Protein AF-0000000076337368 (afdb_homodimer)

pLDDT: mean 76.11, std 21.14, range [24.86, 97.62]

Foldseek 3Di:
DPPPPPPPPPPPPPPVPPPPPVDQPAEAEDEAEAQAKDKDFDDQDDDADWDWKWKDFPVHTQGIPVGHGPDPVCVVAWDADHRRRMIMGGRDDQVVAGKMKMWIAGPNDTHIYIYGYWYWYEWDWDWDDDPFKIKIAIDTPTPPFDKFKWKDKQVDPPGVRDSHRMDMDTPPPPQQIKMKMWMDTPRDIHIDIDRSVVVCPPPPVVVVVVVVVVVD/DPPPPPPPPPPPPPPVPPPPVVDQPAEAEDEAEAQAKDKDFDDQDDDADWDWKWKDFPVHTQGIPVGHGPDPVCVVAWDADHRRRMIMGGRDDQVVAGKMKMWIAGPNDTHIYIYGYWYWYEWDWDWDDDPFKIKIAIDTPTPPFDKFKWKDKQVDPPGVRDSGRMDMDTNVPPQQIKMKMWMDTPRDIHIDIDRSVVVCPPPVVVVVVVVVVVPD

Organism: NCBI:txid8663

InterPro domains:
  IPR007110 Immunoglobulin-like domain [PS50835] (131-197)
  IPR013783 Immunoglobulin-like fold [G3DSA:2.60.40.10] (23-119)
  IPR013783 Immunoglobulin-like fold [G3DSA:2.60.40.10] (120-199)
  IPR015631 CD2/SLAM family receptor [PTHR12080] (18-189)
  IPR036179 Immunoglobulin-like domain superfamily [SSF48726] (29-123)

Solvent-accessible surface area (backbone atoms only — not comparable to full-atom values): 24308 Å² total; per-residue (Å²): 138,84,81,77,78,75,78,76,74,78,78,75,72,75,68,76,64,73,65,70,55,91,65,55,86,41,38,32,19,36,38,40,41,47,64,36,64,44,37,50,36,59,68,78,80,62,90,69,52,82,75,46,43,36,33,23,51,71,90,40,77,39,34,32,73,90,39,66,61,76,43,75,74,46,48,76,33,43,46,75,39,75,88,67,54,32,39,34,41,44,56,34,44,73,83,65,44,46,44,34,35,41,43,35,24,41,78,83,41,78,46,56,40,28,37,40,37,33,29,47,38,53,42,44,78,45,70,47,79,52,101,61,30,33,36,38,39,47,49,53,82,42,64,97,60,73,73,41,27,33,34,35,56,56,86,39,83,64,58,53,68,32,76,52,43,60,52,78,41,56,54,86,43,71,47,80,33,49,35,33,41,35,42,36,42,80,90,20,72,39,57,35,72,46,49,46,52,77,65,51,67,76,58,68,64,63,60,56,54,63,55,56,61,71,71,107,137,83,79,75,76,74,76,76,72,77,77,75,72,75,66,76,63,73,64,69,54,92,65,54,86,41,36,33,20,35,37,40,41,48,63,36,64,46,38,50,36,59,70,79,82,59,91,67,52,82,74,44,44,36,32,22,50,71,89,42,76,39,32,31,73,92,40,66,61,75,45,74,74,46,47,76,33,43,48,75,39,74,89,68,54,32,39,34,41,43,56,34,43,74,82,66,44,44,43,36,34,40,43,36,24,40,78,83,42,77,46,56,40,29,36,40,36,33,31,48,38,52,41,44,80,44,73,47,79,51,99,60,31,32,35,37,39,46,47,53,83,42,62,96,60,73,73,41,27,34,35,35,56,57,86,40,83,64,58,52,68,32,78,53,42,63,51,78,42,57,56,80,46,74,50,80,34,50,34,33,42,36,42,37,41,81,91,21,70,39,58,34,72,45,48,47,53,76,64,52,66,74,58,67,63,63,60,55,54,62,55,56,60,70,73,104

Sequence (432 aa):
MTVWICHLCPLLWAATALCVVKDCSNRISIVGVEREDIVLAPSVSGNGSLTRIYWKKGEDIVVGSRFSIPSEKEKQRWSFDASSGNLSLKNLSKEDTGTYTAKIFINEEMKETCFDLKILVRPDINCTVNNDTIQLNCTSASQDLPLAYSWDVNGNEEIISEKNSVIQLQRNSNHFQKITCYVVASNSNASNFINLSDCIIPVEDDIQHNIFKFAFMTVWICHLCPLLWAATALCVVKDCSNRISIVGVEREDIVLAPSVSGNGSLTRIYWKKGEDIVVGSRFSIPSEKEKQRWSFDASSGNLSLKNLSKEDTGTYTAKIFINEEMKETCFDLKILVRPDINCTVNNDTIQLNCTSASQDLPLAYSWDVNGNEEIISEKNSVIQLQRNSNHFQKITCYVVASNSNASNFINLSDCIIPVEDDIQHNIFKFAF

Radius of gyration: 29.11 Å; Cα contacts (8 Å, |Δi|>4): 904; chains: 2; bounding box: 83×117×77 Å

Structure (mmCIF, N/CA/C/O backbone):
data_AF-0000000076337368-model_v1
#
loop_
_entity.id
_entity.type
_entity.pdbx_description
1 polymer 'Uncharacterized protein LOC113417194 isoform X2'
#
loop_
_atom_site.group_PDB
_atom_site.id
_atom_site.type_symbol
_atom_site.label_atom_id
_atom_site.label_alt_id
_atom_site.label_comp_id
_atom_site.label_asym_id
_atom_site.label_entity_id
_atom_site.label_seq_id
_atom_site.pdbx_PDB_ins_code
_atom_site.Cartn_x
_atom_site.Cartn_y
_atom_site.Cartn_z
_atom_site.occupancy
_atom_site.B_iso_or_equiv
_atom_site.auth_seq_id
_atom_site.auth_comp_id
_atom_site.auth_asym_id
_atom_site.auth_atom_id
_atom_site.pdbx_PDB_model_num
ATOM 1 N N . MET A 1 1 ? 57.312 -10.273 29.609 1 29 1 MET A N 1
ATOM 2 C CA . MET A 1 1 ? 56.219 -11.25 29.453 1 29 1 MET A CA 1
ATOM 3 C C . MET A 1 1 ? 55 -10.602 28.844 1 29 1 MET A C 1
ATOM 5 O O . MET A 1 1 ? 54.281 -9.867 29.531 1 29 1 MET A O 1
ATOM 9 N N . THR A 1 2 ? 55.031 -10.211 27.516 1 35.09 2 THR A N 1
ATOM 10 C CA . THR A 1 2 ? 54.25 -9.352 26.625 1 35.09 2 THR A CA 1
ATOM 11 C C . THR A 1 2 ? 52.906 -9.984 26.297 1 35.09 2 THR A C 1
ATOM 13 O O . THR A 1 2 ? 52.844 -11.086 25.75 1 35.09 2 THR A O 1
ATOM 16 N N . VAL A 1 3 ? 51.844 -9.766 27.172 1 34.03 3 VAL A N 1
ATOM 17 C CA . VAL A 1 3 ? 50.5 -10.328 27.188 1 34.03 3 VAL A CA 1
ATOM 18 C C . VAL A 1 3 ? 49.781 -9.945 25.906 1 34.03 3 VAL A C 1
ATOM 20 O O . VAL A 1 3 ? 49.5 -8.758 25.672 1 34.03 3 VAL A O 1
ATOM 23 N N . TRP A 1 4 ? 50.031 -10.672 24.797 1 28.36 4 TRP A N 1
ATOM 24 C CA . TRP A 1 4 ? 49.406 -10.461 23.5 1 28.36 4 TRP A CA 1
ATOM 25 C C . TRP A 1 4 ? 47.906 -10.664 23.578 1 28.36 4 TRP A C 1
ATOM 27 O O . TRP A 1 4 ? 47.438 -11.766 23.844 1 28.36 4 TRP A O 1
ATOM 37 N N . ILE A 1 5 ? 47.125 -9.695 24.109 1 32.53 5 ILE A N 1
ATOM 38 C CA . ILE A 1 5 ? 45.688 -9.758 24.172 1 32.53 5 ILE A CA 1
ATOM 39 C C . ILE A 1 5 ? 45.094 -9.789 22.75 1 32.53 5 ILE A C 1
ATOM 41 O O . ILE A 1 5 ? 45.25 -8.828 22 1 32.53 5 ILE A O 1
ATOM 45 N N . CYS A 1 6 ? 45.219 -10.938 22.031 1 28.75 6 CYS A N 1
ATOM 46 C CA . CYS A 1 6 ? 44.625 -11.102 20.719 1 28.75 6 CYS A CA 1
ATOM 47 C C . CYS A 1 6 ? 43.125 -10.844 20.766 1 28.75 6 CYS A C 1
ATOM 49 O O . CYS A 1 6 ? 42.375 -11.555 21.469 1 28.75 6 CYS A O 1
ATOM 51 N N . HIS A 1 7 ? 42.656 -9.609 20.672 1 33.91 7 HIS A N 1
ATOM 52 C CA . HIS A 1 7 ? 41.25 -9.242 20.531 1 33.91 7 HIS A CA 1
ATOM 53 C C . HIS A 1 7 ? 40.625 -9.953 19.328 1 33.91 7 HIS A C 1
ATOM 55 O O . HIS A 1 7 ? 40.969 -9.688 18.188 1 33.91 7 HIS A O 1
ATOM 61 N N . LEU A 1 8 ? 40.312 -11.25 19.438 1 34.56 8 LEU A N 1
ATOM 62 C CA . LEU A 1 8 ? 39.469 -11.961 18.469 1 34.56 8 LEU A CA 1
ATOM 63 C C . LEU A 1 8 ? 38.156 -11.227 18.234 1 34.56 8 LEU A C 1
ATOM 65 O O . LEU A 1 8 ? 37.344 -11.086 19.156 1 34.56 8 LEU A O 1
ATOM 69 N N . CYS A 1 9 ? 38.125 -10.211 17.406 1 34.03 9 CYS A N 1
ATOM 70 C CA . CYS A 1 9 ? 36.906 -9.562 16.906 1 34.03 9 CYS A CA 1
ATOM 71 C C . CYS A 1 9 ? 35.969 -10.586 16.297 1 34.03 9 CYS A C 1
ATOM 73 O O . CYS A 1 9 ? 36.281 -11.25 15.32 1 34.03 9 CYS A O 1
ATOM 75 N N . PRO A 1 10 ? 35.031 -11.219 17.125 1 38.38 10 PRO A N 1
ATOM 76 C CA . PRO A 1 10 ? 34.031 -12.078 16.484 1 38.38 10 PRO A CA 1
ATOM 77 C C . PRO A 1 10 ? 33.344 -11.391 15.312 1 38.38 10 PRO A C 1
ATOM 79 O O . PRO A 1 10 ? 32.875 -10.258 15.453 1 38.38 10 PRO A O 1
ATOM 82 N N . LEU A 1 11 ? 33.781 -11.578 14.07 1 34.53 11 LEU A N 1
ATOM 83 C CA . LEU A 1 11 ? 33.031 -11.281 12.867 1 34.53 11 LEU A CA 1
ATOM 84 C C . LEU A 1 11 ? 31.609 -11.828 12.984 1 34.53 11 LEU A C 1
ATOM 86 O O . LEU A 1 11 ? 31.391 -13.039 12.93 1 34.53 11 LEU A O 1
ATOM 90 N N . LEU A 1 12 ? 30.719 -11.242 13.758 1 34.38 12 LEU A N 1
ATOM 91 C CA . LEU A 1 12 ? 29.281 -11.453 13.641 1 34.38 12 LEU A CA 1
ATOM 92 C C . LEU A 1 12 ? 28.828 -11.367 12.188 1 34.38 12 LEU A C 1
ATOM 94 O O . LEU A 1 12 ? 28.812 -10.289 11.602 1 34.38 12 LEU A O 1
ATOM 98 N N . TRP A 1 13 ? 29.141 -12.312 11.383 1 29.61 13 TRP A N 1
ATOM 99 C CA . TRP A 1 13 ? 28.406 -12.477 10.141 1 29.61 13 TRP A CA 1
ATOM 100 C C . TRP A 1 13 ? 26.906 -12.352 10.375 1 29.61 13 TRP A C 1
ATOM 102 O O . TRP A 1 13 ? 26.297 -13.195 11.023 1 29.61 13 TRP A O 1
ATOM 112 N N . ALA A 1 14 ? 26.453 -11.188 10.461 1 32 14 ALA A N 1
ATOM 113 C CA . ALA A 1 14 ? 25.016 -10.984 10.289 1 32 14 ALA A CA 1
ATOM 114 C C . ALA A 1 14 ? 24.484 -11.797 9.109 1 32 14 ALA A C 1
ATOM 116 O O . ALA A 1 14 ? 24.656 -11.406 7.953 1 32 14 ALA A O 1
ATOM 117 N N . ALA A 1 15 ? 24.562 -13.086 9.094 1 32.19 15 ALA A N 1
ATOM 118 C CA . ALA A 1 15 ? 23.688 -13.844 8.211 1 32.19 15 ALA A CA 1
ATOM 119 C C . ALA A 1 15 ? 22.297 -13.203 8.156 1 32.19 15 ALA A C 1
ATOM 121 O O . ALA A 1 15 ? 21.609 -13.094 9.172 1 32.19 15 ALA A O 1
ATOM 122 N N . THR A 1 16 ? 22.109 -12.227 7.418 1 33.25 16 THR A N 1
ATOM 123 C CA . THR A 1 16 ? 20.75 -11.82 7.133 1 33.25 16 THR A CA 1
ATOM 124 C C . THR A 1 16 ? 19.875 -13.031 6.809 1 33.25 16 THR A C 1
ATOM 126 O O . THR A 1 16 ? 20 -13.617 5.73 1 33.25 16 THR A O 1
ATOM 129 N N . ALA A 1 17 ? 19.812 -14.016 7.773 1 33.66 17 ALA A N 1
ATOM 130 C CA . ALA A 1 17 ? 18.719 -14.984 7.672 1 33.66 17 ALA A CA 1
ATOM 131 C C . ALA A 1 17 ? 17.5 -14.367 6.996 1 33.66 17 ALA A C 1
ATOM 133 O O . ALA A 1 17 ? 16.938 -13.391 7.492 1 33.66 17 ALA A O 1
ATOM 134 N N . LEU A 1 18 ? 17.547 -14.383 5.766 1 35.59 18 LEU A N 1
ATOM 135 C CA . LEU A 1 18 ? 16.219 -14.25 5.18 1 35.59 18 LEU A CA 1
ATOM 136 C C . LEU A 1 18 ? 15.164 -14.969 6.027 1 35.59 18 LEU A C 1
ATOM 138 O O . LEU A 1 18 ? 15.031 -16.188 5.941 1 35.59 18 LEU A O 1
ATOM 142 N N . CYS A 1 19 ? 15.328 -14.922 7.316 1 36.75 19 CYS A N 1
ATOM 143 C CA . CYS A 1 19 ? 14.219 -15.461 8.102 1 36.75 19 CYS A CA 1
ATOM 144 C C . CYS A 1 19 ? 12.93 -15.477 7.285 1 36.75 19 CYS A C 1
ATOM 146 O O . CYS A 1 19 ? 12.414 -14.422 6.902 1 36.75 19 CYS A O 1
ATOM 148 N N . VAL A 1 20 ? 12.859 -16.609 6.578 1 40.09 20 VAL A N 1
ATOM 149 C CA . VAL A 1 20 ? 11.578 -16.922 5.965 1 40.09 20 VAL A CA 1
ATOM 150 C C . VAL A 1 20 ? 10.445 -16.625 6.953 1 40.09 20 VAL A C 1
ATOM 152 O O . VAL A 1 20 ? 10.281 -17.359 7.938 1 40.09 20 VAL A O 1
ATOM 155 N N . VAL A 1 21 ? 10.391 -15.656 7.789 1 43.97 21 VAL A N 1
ATOM 156 C CA . VAL A 1 21 ? 9.133 -15.508 8.508 1 43.97 21 VAL A CA 1
ATOM 157 C C . VAL A 1 21 ? 8.039 -16.312 7.812 1 43.97 21 VAL A C 1
ATOM 159 O O . VAL A 1 21 ? 8.016 -16.406 6.586 1 43.97 21 VAL A O 1
ATOM 162 N N . LYS A 1 22 ? 7.684 -17.469 8.531 1 51.53 22 LYS A N 1
ATOM 163 C CA . LYS A 1 22 ? 6.457 -18.125 8.094 1 51.53 22 LYS A CA 1
ATOM 164 C C . LYS A 1 22 ? 5.527 -17.141 7.383 1 51.53 22 LYS A C 1
ATOM 166 O O . LYS A 1 22 ? 5.129 -16.125 7.957 1 51.53 22 LYS A O 1
ATOM 171 N N . ASP A 1 23 ? 5.738 -16.938 5.965 1 62.47 23 ASP A N 1
ATOM 172 C CA . ASP A 1 23 ? 5.449 -15.906 4.977 1 62.47 23 ASP A CA 1
ATOM 173 C C . ASP A 1 23 ? 3.963 -15.875 4.633 1 62.47 23 ASP A C 1
ATOM 175 O O . ASP A 1 23 ? 3.324 -16.922 4.527 1 62.47 23 ASP A O 1
ATOM 179 N N . CYS A 1 24 ? 3.256 -15.055 5.312 1 79.62 24 CYS A N 1
ATOM 180 C CA . CYS A 1 24 ? 1.909 -14.773 4.828 1 79.62 24 CYS A CA 1
ATOM 181 C C . CYS A 1 24 ? 1.82 -14.961 3.318 1 79.62 24 CYS A C 1
ATOM 183 O O . CYS A 1 24 ? 2.633 -14.414 2.572 1 79.62 24 CYS A O 1
ATOM 185 N N . SER A 1 25 ? 1.04 -16.062 3.01 1 77.25 25 SER A N 1
ATOM 186 C CA . SER A 1 25 ? 0.93 -16.422 1.598 1 77.25 25 SER A CA 1
ATOM 187 C C . SER A 1 25 ? 0.52 -15.219 0.756 1 77.25 25 SER A C 1
ATOM 189 O O . SER A 1 25 ? 0.943 -15.086 -0.394 1 77.25 25 SER A O 1
ATOM 191 N N . ASN A 1 26 ? -0.363 -14.469 1.319 1 88.25 26 ASN A N 1
ATOM 192 C CA . ASN A 1 26 ? -0.807 -13.25 0.657 1 88.25 26 ASN A CA 1
ATOM 193 C C . ASN A 1 26 ? -0.459 -12.008 1.476 1 88.25 26 ASN A C 1
ATOM 195 O O . ASN A 1 26 ? -1.104 -11.727 2.488 1 88.25 26 ASN A O 1
ATOM 199 N N . ARG A 1 27 ? 0.594 -11.359 0.989 1 93.31 27 ARG A N 1
ATOM 200 C CA . ARG A 1 27 ? 1.044 -10.164 1.692 1 93.31 27 ARG A CA 1
ATOM 201 C C . ARG A 1 27 ? 0.801 -8.914 0.856 1 93.31 27 ARG A C 1
ATOM 203 O O . ARG A 1 27 ? 1.253 -8.828 -0.288 1 93.31 27 ARG A O 1
ATOM 210 N N . ILE A 1 28 ? 0.064 -8.008 1.463 1 95.75 28 ILE A N 1
ATOM 211 C CA . ILE A 1 28 ? -0.287 -6.75 0.819 1 95.75 28 ILE A CA 1
ATOM 212 C C . ILE A 1 28 ? 0.407 -5.594 1.538 1 95.75 28 ILE A C 1
ATOM 214 O O . ILE A 1 28 ? 0.356 -5.5 2.766 1 95.75 28 ILE A O 1
ATOM 218 N N . SER A 1 29 ? 1.095 -4.809 0.815 1 96.19 29 SER A N 1
ATOM 219 C CA . SER A 1 29 ? 1.712 -3.621 1.4 1 96.19 29 SER A CA 1
ATOM 220 C C . SER A 1 29 ? 0.844 -2.385 1.189 1 96.19 29 SER A C 1
ATOM 222 O O . SER A 1 29 ? 0.358 -2.143 0.082 1 96.19 29 SER A O 1
ATOM 224 N N . ILE A 1 30 ? 0.715 -1.616 2.252 1 97.62 30 ILE A N 1
ATOM 225 C CA . ILE A 1 30 ? -0.163 -0.453 2.191 1 97.62 30 ILE A CA 1
ATOM 226 C C . ILE A 1 30 ? 0.538 0.755 2.809 1 97.62 30 ILE A C 1
ATOM 228 O O . ILE A 1 30 ? 1.19 0.638 3.848 1 97.62 30 ILE A O 1
ATOM 232 N N . VAL A 1 31 ? 0.42 1.865 2.137 1 96.94 31 VAL A N 1
ATOM 233 C CA . VAL A 1 31 ? 0.869 3.129 2.711 1 96.94 31 VAL A CA 1
ATOM 234 C C . VAL A 1 31 ? -0.323 4.066 2.889 1 96.94 31 VAL A C 1
ATOM 236 O O . VAL A 1 31 ? -0.965 4.457 1.91 1 96.94 31 VAL A O 1
ATOM 239 N N . GLY A 1 32 ? -0.631 4.363 4.113 1 96.94 32 GLY A N 1
ATOM 240 C CA . GLY A 1 32 ? -1.639 5.355 4.449 1 96.94 32 GLY A CA 1
ATOM 241 C C . GLY A 1 32 ? -1.048 6.688 4.875 1 96.94 32 GLY A C 1
ATOM 242 O O . GLY A 1 32 ? 0.169 6.809 5.035 1 96.94 32 GLY A O 1
ATOM 243 N N . VAL A 1 33 ? -1.944 7.672 5.023 1 96 33 VAL A N 1
ATOM 244 C CA . VAL A 1 33 ? -1.502 9.008 5.398 1 96 33 VAL A CA 1
ATOM 245 C C . VAL A 1 33 ? -2.02 9.352 6.793 1 96 33 VAL A C 1
ATOM 247 O O . VAL A 1 33 ? -3.168 9.055 7.129 1 96 33 VAL A O 1
ATOM 250 N N . GLU A 1 34 ? -1.215 10.016 7.57 1 96.5 34 GLU A N 1
ATOM 251 C CA . GLU A 1 34 ? -1.593 10.438 8.922 1 96.5 34 GLU A CA 1
ATOM 252 C C . GLU A 1 34 ? -2.889 11.242 8.906 1 96.5 34 GLU A C 1
ATOM 254 O O . GLU A 1 34 ? -3.109 12.055 8 1 96.5 34 GLU A O 1
ATOM 259 N N . ARG A 1 35 ? -3.785 11 9.93 1 95.12 35 ARG A N 1
ATOM 260 C CA . ARG A 1 35 ? -5.035 11.703 10.211 1 95.12 35 ARG A CA 1
ATOM 261 C C . ARG A 1 35 ? -6.121 11.289 9.219 1 95.12 35 ARG A C 1
ATOM 263 O O . ARG A 1 35 ? -7.262 11.75 9.32 1 95.12 35 ARG A O 1
ATOM 270 N N . GLU A 1 36 ? -5.797 10.492 8.305 1 93.62 36 GLU A N 1
ATOM 271 C CA . GLU A 1 36 ? -6.809 9.93 7.414 1 93.62 36 GLU A CA 1
ATOM 272 C C . GLU A 1 36 ? -7.312 8.586 7.926 1 93.62 36 GLU A C 1
ATOM 274 O O . GLU A 1 36 ? -6.793 8.055 8.914 1 93.62 36 GLU A O 1
ATOM 279 N N . ASP A 1 37 ? -8.32 8.102 7.281 1 93.81 37 ASP A N 1
ATOM 280 C CA . ASP A 1 37 ? -8.891 6.801 7.625 1 93.81 37 ASP A CA 1
ATOM 281 C C . ASP A 1 37 ? -8.531 5.746 6.578 1 93.81 37 ASP A C 1
ATOM 283 O O . ASP A 1 37 ? -8.32 6.074 5.406 1 93.81 37 ASP A O 1
ATOM 287 N N . ILE A 1 38 ? -8.461 4.523 7.047 1 96.25 38 ILE A N 1
ATOM 288 C CA . ILE A 1 38 ? -8.297 3.428 6.102 1 96.25 38 ILE A CA 1
ATOM 289 C C . ILE A 1 38 ? -9.141 2.236 6.539 1 96.25 38 ILE A C 1
ATOM 291 O O . ILE A 1 38 ? -9.547 2.145 7.699 1 96.25 38 ILE A O 1
ATOM 295 N N . VAL A 1 39 ? -9.477 1.438 5.586 1 96.25 39 VAL A N 1
ATOM 296 C CA . VAL A 1 39 ? -10.133 0.161 5.848 1 96.25 39 VAL A CA 1
ATOM 297 C C . VAL A 1 39 ? -9.273 -0.982 5.32 1 96.25 39 VAL A C 1
ATOM 299 O O . VAL A 1 39 ? -8.891 -0.99 4.145 1 96.25 39 VAL A O 1
ATOM 302 N N . LEU A 1 40 ? -8.898 -1.883 6.168 1 97.25 40 LEU A N 1
ATOM 303 C CA . LEU A 1 40 ? -8.266 -3.133 5.766 1 97.25 40 LEU A CA 1
ATOM 304 C C . LEU A 1 40 ? -9.305 -4.223 5.527 1 97.25 40 LEU A C 1
ATOM 306 O O . LEU A 1 40 ? -10.062 -4.566 6.434 1 97.25 40 LEU A O 1
ATOM 310 N N . ALA A 1 41 ? -9.289 -4.719 4.309 1 96.19 41 ALA A N 1
ATOM 311 C CA . ALA A 1 41 ? -10.32 -5.676 3.924 1 96.19 41 ALA A CA 1
ATOM 312 C C . ALA A 1 41 ? -9.711 -6.93 3.314 1 96.19 41 ALA A C 1
ATOM 314 O O . ALA A 1 41 ? -9.133 -6.883 2.223 1 96.19 41 ALA A O 1
ATOM 315 N N . PRO A 1 42 ? -9.828 -8.031 4.004 1 94 42 PRO A N 1
ATOM 316 C CA . PRO A 1 42 ? -9.367 -9.289 3.412 1 94 42 PRO A CA 1
ATOM 317 C C . PRO A 1 42 ? -10.359 -9.867 2.406 1 94 42 PRO A C 1
ATOM 319 O O . PRO A 1 42 ? -11.555 -9.539 2.451 1 94 42 PRO A O 1
ATOM 322 N N . SER A 1 43 ? -9.828 -10.641 1.492 1 89.88 43 SER A N 1
ATOM 323 C CA . SER A 1 43 ? -10.711 -11.398 0.611 1 89.88 43 SER A CA 1
ATOM 324 C C . SER A 1 43 ? -11.352 -12.57 1.345 1 89.88 43 SER A C 1
ATOM 326 O O . SER A 1 43 ? -10.648 -13.461 1.827 1 89.88 43 SER A O 1
ATOM 328 N N . VAL A 1 44 ? -12.578 -12.492 1.423 1 84.5 44 VAL A N 1
ATOM 329 C CA . VAL A 1 44 ? -13.289 -13.57 2.105 1 84.5 44 VAL A CA 1
ATOM 330 C C . VAL A 1 44 ? -14 -14.453 1.081 1 84.5 44 VAL A C 1
ATOM 332 O O . VAL A 1 44 ? -14.922 -15.195 1.427 1 84.5 44 VAL A O 1
ATOM 335 N N . SER A 1 45 ? -13.477 -14.297 -0.128 1 71.62 45 SER A N 1
ATOM 336 C CA . SER A 1 45 ? -14.117 -15.055 -1.195 1 71.62 45 SER A CA 1
ATOM 337 C C . SER A 1 45 ? -13.766 -16.531 -1.108 1 71.62 45 SER A C 1
ATOM 339 O O . SER A 1 45 ? -12.688 -16.891 -0.629 1 71.62 45 SER A O 1
ATOM 341 N N . GLY A 1 46 ? -14.539 -17.438 -1.096 1 65.62 46 GLY A N 1
ATOM 342 C CA . GLY A 1 46 ? -14.383 -18.891 -1.12 1 65.62 46 GLY A CA 1
ATOM 343 C C . GLY A 1 46 ? -15.711 -19.625 -1.147 1 65.62 46 GLY A C 1
ATOM 344 O O . GLY A 1 46 ? -16.781 -19.016 -1.099 1 65.62 46 GLY A O 1
ATOM 345 N N . ASN A 1 47 ? -15.523 -20.812 -1.679 1 67.06 47 ASN A N 1
ATOM 346 C CA . ASN A 1 47 ? -16.688 -21.688 -1.635 1 67.06 47 ASN A CA 1
ATOM 347 C C . ASN A 1 47 ? -17.125 -21.969 -0.199 1 67.06 47 ASN A C 1
ATOM 349 O O . ASN A 1 47 ? -16.344 -22.5 0.594 1 67.06 47 ASN A O 1
ATOM 353 N N . GLY A 1 48 ? -18.109 -21.281 0.265 1 73.56 48 GLY A N 1
ATOM 354 C CA . GLY A 1 48 ? -18.625 -21.547 1.596 1 73.56 48 GLY A CA 1
ATOM 355 C C . GLY A 1 48 ? -18.953 -20.297 2.379 1 73.56 48 GLY A C 1
ATOM 356 O O . GLY A 1 48 ? -19.078 -19.219 1.803 1 73.56 48 GLY A O 1
ATOM 357 N N . SER A 1 49 ? -19.141 -20.5 3.662 1 76.94 49 SER A N 1
ATOM 358 C CA . SER A 1 49 ? -19.562 -19.422 4.543 1 76.94 49 SER A CA 1
ATOM 359 C C . SER A 1 49 ? -18.438 -19.016 5.5 1 76.94 49 SER A C 1
ATOM 361 O O . SER A 1 49 ? -17.688 -19.859 5.977 1 76.94 49 SER A O 1
ATOM 363 N N . LEU A 1 50 ? -18.234 -17.781 5.617 1 81.31 50 LEU A N 1
ATOM 364 C CA . LEU A 1 50 ? -17.359 -17.234 6.645 1 81.31 50 LEU A CA 1
ATOM 365 C C . LEU A 1 50 ? -17.844 -17.641 8.039 1 81.31 50 LEU A C 1
ATOM 367 O O . LEU A 1 50 ? -18.969 -17.328 8.422 1 81.31 50 LEU A O 1
ATOM 371 N N . THR A 1 51 ? -17.016 -18.375 8.719 1 83.31 51 THR A N 1
ATOM 372 C CA . THR A 1 51 ? -17.469 -18.844 10.031 1 83.31 51 THR A CA 1
ATOM 373 C C . THR A 1 51 ? -16.766 -18.078 11.148 1 83.31 51 THR A C 1
ATOM 375 O O . THR A 1 51 ? -17.328 -17.922 12.234 1 83.31 51 THR A O 1
ATOM 378 N N . ARG A 1 52 ? -15.57 -17.812 10.844 1 87.38 52 ARG A N 1
ATOM 379 C CA . ARG A 1 52 ? -14.82 -17.094 11.875 1 87.38 52 ARG A CA 1
ATOM 380 C C . ARG A 1 52 ? -13.758 -16.203 11.258 1 87.38 52 ARG A C 1
ATOM 382 O O . ARG A 1 52 ? -13.156 -16.547 10.234 1 87.38 52 ARG A O 1
ATOM 389 N N . ILE A 1 53 ? -13.555 -15.023 11.867 1 90.56 53 ILE A N 1
ATOM 390 C CA . ILE A 1 53 ? -12.477 -14.133 11.445 1 90.56 53 ILE A CA 1
ATOM 391 C C . ILE A 1 53 ? -11.938 -13.375 12.656 1 90.56 53 ILE A C 1
ATOM 393 O O . ILE A 1 53 ? -12.695 -12.961 13.531 1 90.56 53 ILE A O 1
ATOM 397 N N . TYR A 1 54 ? -10.664 -13.266 12.734 1 92.25 54 TYR A N 1
ATOM 398 C CA . TYR A 1 54 ? -10.078 -12.359 13.711 1 92.25 54 TYR A CA 1
ATOM 399 C C . TYR A 1 54 ? -8.812 -11.711 13.164 1 92.25 54 TYR A C 1
ATOM 401 O O . TYR A 1 54 ? -8.227 -12.203 12.195 1 92.25 54 TYR A O 1
ATOM 409 N N . TRP A 1 55 ? -8.445 -10.648 13.82 1 93.75 55 TRP A N 1
ATOM 410 C CA . TRP A 1 55 ? -7.309 -9.836 13.391 1 93.75 55 TRP A CA 1
ATOM 411 C C . TRP A 1 55 ? -6.219 -9.82 14.453 1 93.75 55 TRP A C 1
ATOM 413 O O . TRP A 1 55 ? -6.512 -9.727 15.648 1 93.75 55 TRP A O 1
ATOM 423 N N . LYS A 1 56 ? -5 -9.898 13.953 1 92.06 56 LYS A N 1
ATOM 424 C CA . LYS A 1 56 ? -3.826 -9.695 14.797 1 92.06 56 LYS A CA 1
ATOM 425 C C . LYS A 1 56 ? -3.023 -8.484 14.328 1 92.06 56 LYS A C 1
ATOM 427 O O . LYS A 1 56 ? -2.943 -8.211 13.133 1 92.06 56 LYS A O 1
ATOM 432 N N . LYS A 1 57 ? -2.5 -7.797 15.242 1 92 57 LYS A N 1
ATOM 433 C CA . LYS A 1 57 ? -1.383 -6.891 15.008 1 92 57 LYS A CA 1
ATOM 434 C C . LYS A 1 57 ? -0.093 -7.43 15.617 1 92 57 LYS A C 1
ATOM 436 O O . LYS A 1 57 ? 0.029 -7.527 16.844 1 92 57 LYS A O 1
ATOM 441 N N . GLY A 1 58 ? 0.881 -7.676 14.641 1 89.31 58 GLY A N 1
ATOM 442 C CA . GLY A 1 58 ? 1.966 -8.5 15.141 1 89.31 58 GLY A CA 1
ATOM 443 C C . GLY A 1 58 ? 1.5 -9.859 15.641 1 89.31 58 GLY A C 1
ATOM 444 O O . GLY A 1 58 ? 0.833 -10.594 14.914 1 89.31 58 GLY A O 1
ATOM 445 N N . GLU A 1 59 ? 1.736 -10.148 16.875 1 87.25 59 GLU A N 1
ATOM 446 C CA . GLU A 1 59 ? 1.35 -11.438 17.438 1 87.25 59 GLU A CA 1
ATOM 447 C C . GLU A 1 59 ? 0.115 -11.297 18.328 1 87.25 59 GLU A C 1
ATOM 449 O O . GLU A 1 59 ? -0.469 -12.305 18.734 1 87.25 59 GLU A O 1
ATOM 454 N N . ASP A 1 60 ? -0.371 -10.117 18.5 1 85.19 60 ASP A N 1
ATOM 455 C CA . ASP A 1 60 ? -1.469 -9.867 19.422 1 85.19 60 ASP A CA 1
ATOM 456 C C . ASP A 1 60 ? -2.807 -9.805 18.688 1 85.19 60 ASP A C 1
ATOM 458 O O . ASP A 1 60 ? -2.928 -9.125 17.672 1 85.19 60 ASP A O 1
ATOM 462 N N . ILE A 1 61 ? -3.725 -10.523 19.234 1 82.94 61 ILE A N 1
ATOM 463 C CA . ILE A 1 61 ? -5.078 -10.414 18.703 1 82.94 61 ILE A CA 1
ATOM 464 C C . ILE A 1 61 ? -5.664 -9.047 19.047 1 82.94 61 ILE A C 1
ATOM 466 O O . ILE A 1 61 ? -5.629 -8.625 20.203 1 82.94 61 ILE A O 1
ATOM 470 N N . VAL A 1 62 ? -6.145 -8.398 18.078 1 81.56 62 VAL A N 1
ATOM 471 C CA . VAL A 1 62 ? -6.645 -7.059 18.359 1 81.56 62 VAL A CA 1
ATOM 472 C C . VAL A 1 62 ? -8.172 -7.047 18.297 1 81.56 62 VAL A C 1
ATOM 474 O O . VAL A 1 62 ? -8.82 -6.309 19.031 1 81.56 62 VAL A O 1
ATOM 477 N N . VAL A 1 63 ? -8.773 -7.828 17.391 1 83.81 63 VAL A N 1
ATOM 478 C CA . VAL A 1 63 ? -10.234 -7.875 17.297 1 83.81 63 VAL A CA 1
ATOM 479 C C . VAL A 1 63 ? -10.664 -9.109 16.516 1 83.81 63 VAL A C 1
ATOM 481 O O . VAL A 1 63 ? -9.883 -9.664 15.742 1 83.81 63 VAL A O 1
ATOM 484 N N . GLY A 1 64 ? -11.914 -9.523 16.75 1 82.5 64 GLY A N 1
ATOM 485 C CA . GLY A 1 64 ? -12.461 -10.656 16.031 1 82.5 64 GLY A CA 1
ATOM 486 C C . GLY A 1 64 ? -13.914 -10.93 16.359 1 82.5 64 GLY A C 1
ATOM 487 O O . GLY A 1 64 ? -14.508 -10.242 17.188 1 82.5 64 GLY A O 1
ATOM 488 N N . SER A 1 65 ? -14.477 -11.82 15.539 1 73.94 65 SER A N 1
ATOM 489 C CA . SER A 1 65 ? -15.875 -12.188 15.719 1 73.94 65 SER A CA 1
ATOM 490 C C . SER A 1 65 ? -16.141 -12.672 17.141 1 73.94 65 SER A C 1
ATOM 492 O O . SER A 1 65 ? -17.266 -12.555 17.641 1 73.94 65 SER A O 1
ATOM 494 N N . ARG A 1 66 ? -15.141 -13.133 17.797 1 70.44 66 ARG A N 1
ATOM 495 C CA . ARG A 1 66 ? -15.312 -13.633 19.172 1 70.44 66 ARG A CA 1
ATOM 496 C C . ARG A 1 66 ? -14.484 -12.805 20.156 1 70.44 66 ARG A C 1
ATOM 498 O O . ARG A 1 66 ? -14.375 -13.164 21.328 1 70.44 66 ARG A O 1
ATOM 505 N N . PHE A 1 67 ? -13.789 -11.742 19.531 1 69.06 67 PHE A N 1
ATOM 506 C CA . PHE A 1 67 ? -12.891 -10.945 20.359 1 69.06 67 PHE A CA 1
ATOM 507 C C . PHE A 1 67 ? -13.141 -9.453 20.156 1 69.06 67 PHE A C 1
ATOM 509 O O . PHE A 1 67 ? -13.477 -9.023 19.047 1 69.06 67 PHE A O 1
ATOM 516 N N . SER A 1 68 ? -13.156 -8.711 21.25 1 67.81 68 SER A N 1
ATOM 517 C CA . SER A 1 68 ? -13.375 -7.273 21.172 1 67.81 68 SER A CA 1
ATOM 518 C C . SER A 1 68 ? -12.055 -6.523 21.031 1 67.81 68 SER A C 1
ATOM 520 O O . SER A 1 68 ? -10.984 -7.09 21.266 1 67.81 68 SER A O 1
ATOM 522 N N . ILE A 1 69 ? -12.195 -5.254 20.656 1 67 69 ILE A N 1
ATOM 523 C CA . ILE A 1 69 ? -11.062 -4.352 20.516 1 67 69 ILE A CA 1
ATOM 524 C C . ILE A 1 69 ? -10.453 -4.055 21.875 1 67 69 ILE A C 1
ATOM 526 O O . ILE A 1 69 ? -11.164 -3.654 22.812 1 67 69 ILE A O 1
ATOM 530 N N . PRO A 1 70 ? -9.148 -4.363 21.984 1 65.88 70 PRO A N 1
ATOM 531 C CA . PRO A 1 70 ? -8.531 -4.422 23.312 1 65.88 70 PRO A CA 1
ATOM 532 C C . PRO A 1 70 ? -8.578 -3.088 24.047 1 65.88 70 PRO A C 1
ATOM 534 O O . PRO A 1 70 ? -8.914 -3.047 25.234 1 65.88 70 PRO A O 1
ATOM 537 N N . SER A 1 71 ? -8.039 -2.092 23.516 1 67.31 71 SER A N 1
ATOM 538 C CA . SER A 1 71 ? -7.836 -0.891 24.312 1 67.31 71 SER A CA 1
ATOM 539 C C . SER A 1 71 ? -8.891 0.164 24.016 1 67.31 71 SER A C 1
ATOM 541 O O . SER A 1 71 ? -9.492 0.157 22.938 1 67.31 71 SER A O 1
ATOM 543 N N . GLU A 1 72 ? -9.211 0.948 25.094 1 68.38 72 GLU A N 1
ATOM 544 C CA . GLU A 1 72 ? -10.156 2.059 24.984 1 68.38 72 GLU A CA 1
ATOM 545 C C . GLU A 1 72 ? -9.758 3.004 23.844 1 68.38 72 GLU A C 1
ATOM 547 O O . GLU A 1 72 ? -10.609 3.492 23.109 1 68.38 72 GLU A O 1
ATOM 552 N N . LYS A 1 73 ? -8.398 3.244 23.75 1 71.19 73 LYS A N 1
ATOM 553 C CA . LYS A 1 73 ? -7.914 4.141 22.703 1 71.19 73 LYS A CA 1
ATOM 554 C C . LYS A 1 73 ? -8.227 3.588 21.328 1 71.19 73 LYS A C 1
ATOM 556 O O . LYS A 1 73 ? -8.648 4.328 20.438 1 71.19 73 LYS A O 1
ATOM 561 N N . GLU A 1 74 ? -8.039 2.342 21.266 1 73.75 74 GLU A N 1
ATOM 562 C CA . GLU A 1 74 ? -8.297 1.698 19.984 1 73.75 74 GLU A CA 1
ATOM 563 C C . GLU A 1 74 ? -9.797 1.6 19.703 1 73.75 74 GLU A C 1
ATOM 565 O O . GLU A 1 74 ? -10.227 1.702 18.547 1 73.75 74 GLU A O 1
ATOM 570 N N . LYS A 1 75 ? -10.523 1.582 20.719 1 74.12 75 LYS A N 1
ATOM 571 C CA . LYS A 1 75 ? -11.977 1.458 20.578 1 74.12 75 LYS A CA 1
ATOM 572 C C . LYS A 1 75 ? -12.57 2.693 19.922 1 74.12 75 LYS A C 1
ATOM 574 O O . LYS A 1 75 ? -13.562 2.598 19.188 1 74.12 75 LYS A O 1
ATOM 579 N N . GLN A 1 76 ? -11.891 3.742 20.125 1 81.44 76 GLN A N 1
ATOM 580 C CA . GLN A 1 76 ? -12.43 4.984 19.594 1 81.44 76 GLN A CA 1
ATOM 581 C C . GLN A 1 76 ? -12.062 5.137 18.109 1 81.44 76 GLN A C 1
ATOM 583 O O . GLN A 1 76 ? -12.773 5.809 17.359 1 81.44 76 GLN A O 1
ATOM 588 N N . ARG A 1 77 ? -11.039 4.391 17.781 1 88.44 77 ARG A N 1
ATOM 589 C CA . ARG A 1 77 ? -10.539 4.684 16.438 1 88.44 77 ARG A CA 1
ATOM 590 C C . ARG A 1 77 ? -10.656 3.461 15.531 1 88.44 77 ARG A C 1
ATOM 592 O O . ARG A 1 77 ? -10.602 3.584 14.305 1 88.44 77 ARG A O 1
ATOM 599 N N . TRP A 1 78 ? -10.906 2.338 16.203 1 89.12 78 TRP A N 1
ATOM 600 C CA . TRP A 1 78 ? -11.008 1.115 15.414 1 89.12 78 TRP A CA 1
ATOM 601 C C . TRP A 1 78 ? -12.445 0.622 15.352 1 89.12 78 TRP A C 1
ATOM 603 O O . TRP A 1 78 ? -13.203 0.766 16.312 1 89.12 78 TRP A O 1
ATOM 613 N N . SER A 1 79 ? -12.812 0.095 14.266 1 88.88 79 SER A N 1
ATOM 614 C CA . SER A 1 79 ? -14.102 -0.573 14.102 1 88.88 79 SER A CA 1
ATOM 615 C C . SER A 1 79 ? -13.961 -1.845 13.273 1 88.88 79 SER A C 1
ATOM 617 O O . SER A 1 79 ? -13.188 -1.887 12.312 1 88.88 79 SER A O 1
ATOM 619 N N . PHE A 1 80 ? -14.719 -2.844 13.75 1 89.94 80 PHE A N 1
ATOM 620 C CA . PHE A 1 80 ? -14.664 -4.16 13.125 1 89.94 80 PHE A CA 1
ATOM 621 C C . PHE A 1 80 ? -16.047 -4.594 12.656 1 89.94 80 PHE A C 1
ATOM 623 O O . PHE A 1 80 ? -17.031 -4.496 13.398 1 89.94 80 PHE A O 1
ATOM 630 N N . ASP A 1 81 ? -16.062 -4.965 11.328 1 87.88 81 ASP A N 1
ATOM 631 C CA . ASP A 1 81 ? -17.297 -5.508 10.766 1 87.88 81 ASP A CA 1
ATOM 632 C C . ASP A 1 81 ? -17.172 -7.012 10.523 1 87.88 81 ASP A C 1
ATOM 634 O O . ASP A 1 81 ? -16.547 -7.441 9.547 1 87.88 81 ASP A O 1
ATOM 638 N N . ALA A 1 82 ? -17.922 -7.832 11.25 1 83.38 82 ALA A N 1
ATOM 639 C CA . ALA A 1 82 ? -17.797 -9.289 11.203 1 83.38 82 ALA A CA 1
ATOM 640 C C . ALA A 1 82 ? -18.391 -9.852 9.914 1 83.38 82 ALA A C 1
ATOM 642 O O . ALA A 1 82 ? -18.016 -10.945 9.477 1 83.38 82 ALA A O 1
ATOM 643 N N . SER A 1 83 ? -19.266 -9.125 9.336 1 81.94 83 SER A N 1
ATOM 644 C CA . SER A 1 83 ? -19.922 -9.625 8.133 1 81.94 83 SER A CA 1
ATOM 645 C C . SER A 1 83 ? -18.984 -9.539 6.926 1 81.94 83 SER A C 1
ATOM 647 O O . SER A 1 83 ? -18.906 -10.477 6.125 1 81.94 83 SER A O 1
ATOM 649 N N . SER A 1 84 ? -18.203 -8.453 6.809 1 83.56 84 SER A N 1
ATOM 650 C CA . SER A 1 84 ? -17.312 -8.258 5.668 1 83.56 84 SER A CA 1
ATOM 651 C C . SER A 1 84 ? -15.875 -8.609 6.023 1 83.56 84 SER A C 1
ATOM 653 O O . SER A 1 84 ? -15.047 -8.812 5.141 1 83.56 84 SER A O 1
ATOM 655 N N . GLY A 1 85 ? -15.594 -8.633 7.355 1 88.25 85 GLY A N 1
ATOM 656 C CA . GLY A 1 85 ? -14.234 -8.867 7.812 1 88.25 85 GLY A CA 1
ATOM 657 C C . GLY A 1 85 ? -13.375 -7.613 7.809 1 88.25 85 GLY A C 1
ATOM 658 O O . GLY A 1 85 ? -12.18 -7.672 8.078 1 88.25 85 GLY A O 1
ATOM 659 N N . ASN A 1 86 ? -14.031 -6.469 7.641 1 92.12 86 ASN A N 1
ATOM 660 C CA . ASN A 1 86 ? -13.312 -5.207 7.516 1 92.12 86 ASN A CA 1
ATOM 661 C C . ASN A 1 86 ? -12.805 -4.711 8.867 1 92.12 86 ASN A C 1
ATOM 663 O O . ASN A 1 86 ? -13.516 -4.801 9.867 1 92.12 86 ASN A O 1
ATOM 667 N N . LEU A 1 87 ? -11.617 -4.305 8.844 1 93.69 87 LEU A N 1
ATOM 668 C CA . LEU A 1 87 ? -11.078 -3.549 9.969 1 93.69 87 LEU A CA 1
ATOM 669 C C . LEU A 1 87 ? -10.852 -2.09 9.586 1 93.69 87 LEU A C 1
ATOM 671 O O . LEU A 1 87 ? -10.031 -1.798 8.703 1 93.69 87 LEU A O 1
ATOM 675 N N . SER A 1 88 ? -11.531 -1.151 10.242 1 93.62 88 SER A N 1
ATOM 676 C CA . SER A 1 88 ? -11.406 0.274 9.961 1 93.62 88 SER A CA 1
ATOM 677 C C . SER A 1 88 ? -10.531 0.97 10.992 1 93.62 88 SER A C 1
ATOM 679 O O . SER A 1 88 ? -10.719 0.796 12.203 1 93.62 88 SER A O 1
ATOM 681 N N . LEU A 1 89 ? -9.57 1.671 10.523 1 94.62 89 LEU A N 1
ATOM 682 C CA . LEU A 1 89 ? -8.719 2.504 11.359 1 94.62 89 LEU A CA 1
ATOM 683 C C . LEU A 1 89 ? -8.938 3.982 11.07 1 94.62 89 LEU A C 1
ATOM 685 O O . LEU A 1 89 ? -8.68 4.445 9.953 1 94.62 89 LEU A O 1
ATOM 689 N N . LYS A 1 90 ? -9.375 4.656 12.039 1 93.19 90 LYS A N 1
ATOM 690 C CA . LYS A 1 90 ? -9.648 6.082 11.875 1 93.19 90 LYS A CA 1
ATOM 691 C C . LYS A 1 90 ? -8.492 6.926 12.406 1 93.19 90 LYS A C 1
ATOM 693 O O . LYS A 1 90 ? -7.801 6.523 13.344 1 93.19 90 LYS A O 1
ATOM 698 N N . ASN A 1 91 ? -8.328 8.086 11.742 1 93.69 91 ASN A N 1
ATOM 699 C CA . ASN A 1 91 ? -7.352 9.055 12.227 1 93.69 91 ASN A CA 1
ATOM 700 C C . ASN A 1 91 ? -5.988 8.414 12.461 1 93.69 91 ASN A C 1
ATOM 702 O O . ASN A 1 91 ? -5.465 8.445 13.578 1 93.69 91 ASN A O 1
ATOM 706 N N . LEU A 1 92 ? -5.441 8.008 11.406 1 95.38 92 LEU A N 1
ATOM 707 C CA . LEU A 1 92 ? -4.199 7.246 11.445 1 95.38 92 LEU A CA 1
ATOM 708 C C . LEU A 1 92 ? -3.09 8.047 12.117 1 95.38 92 LEU A C 1
ATOM 710 O O . LEU A 1 92 ? -3.01 9.266 11.953 1 95.38 92 LEU A O 1
ATOM 714 N N . SER A 1 93 ? -2.291 7.316 12.867 1 94.88 93 SER A N 1
ATOM 715 C CA . SER A 1 93 ? -1.079 7.859 13.469 1 94.88 93 SER A CA 1
ATOM 716 C C . SER A 1 93 ? 0.109 6.926 13.258 1 94.88 93 SER A C 1
ATOM 718 O O . SER A 1 93 ? -0.06 5.793 12.805 1 94.88 93 SER A O 1
ATOM 720 N N . LYS A 1 94 ? 1.277 7.453 13.523 1 96 94 LYS A N 1
ATOM 721 C CA . LYS A 1 94 ? 2.498 6.672 13.344 1 96 94 LYS A CA 1
ATOM 722 C C . LYS A 1 94 ? 2.424 5.352 14.109 1 96 94 LYS A C 1
ATOM 724 O O . LYS A 1 94 ? 3.027 4.359 13.695 1 96 94 LYS A O 1
ATOM 729 N N . GLU A 1 95 ? 1.649 5.328 15.211 1 92.38 95 GLU A N 1
ATOM 730 C CA . GLU A 1 95 ? 1.549 4.137 16.062 1 92.38 95 GLU A CA 1
ATOM 731 C C . GLU A 1 95 ? 0.788 3.021 15.344 1 92.38 95 GLU A C 1
ATOM 733 O O . GLU A 1 95 ? 0.858 1.86 15.75 1 92.38 95 GLU A O 1
ATOM 738 N N . ASP A 1 96 ? 0.117 3.379 14.352 1 93.94 96 ASP A N 1
ATOM 739 C CA . ASP A 1 96 ? -0.666 2.385 13.625 1 93.94 96 ASP A CA 1
ATOM 740 C C . ASP A 1 96 ? 0.218 1.571 12.68 1 93.94 96 ASP A C 1
ATOM 742 O O . ASP A 1 96 ? -0.219 0.559 12.133 1 93.94 96 ASP A O 1
ATOM 746 N N . THR A 1 97 ? 1.459 1.971 12.453 1 96 97 THR A N 1
ATOM 747 C CA . THR A 1 97 ? 2.393 1.221 11.625 1 96 97 THR A CA 1
ATOM 748 C C . THR A 1 97 ? 2.572 -0.198 12.156 1 96 97 THR A C 1
ATOM 750 O O . THR A 1 97 ? 2.721 -0.399 13.359 1 96 97 THR A O 1
ATOM 753 N N . GLY A 1 98 ? 2.547 -1.188 11.195 1 94.69 98 GLY A N 1
ATOM 754 C CA . GLY A 1 98 ? 2.746 -2.572 11.594 1 94.69 98 GLY A CA 1
ATOM 755 C C . GLY A 1 98 ? 2.096 -3.566 10.656 1 94.69 98 GLY A C 1
ATOM 756 O O . GLY A 1 98 ? 1.541 -3.18 9.625 1 94.69 98 GLY A O 1
ATOM 757 N N . THR A 1 99 ? 2.246 -4.828 11.008 1 95.06 99 THR A N 1
ATOM 758 C CA . THR A 1 99 ? 1.646 -5.902 10.227 1 95.06 99 THR A CA 1
ATOM 759 C C . THR A 1 99 ? 0.326 -6.352 10.844 1 95.06 99 THR A C 1
ATOM 761 O O . THR A 1 99 ? 0.281 -6.723 12.023 1 95.06 99 THR A O 1
ATOM 764 N N . TYR A 1 100 ? -0.689 -6.25 10.062 1 95.44 100 TYR A N 1
ATOM 765 C CA . TYR A 1 100 ? -2.01 -6.738 10.445 1 95.44 100 TYR A CA 1
ATOM 766 C C . TYR A 1 100 ? -2.344 -8.039 9.719 1 95.44 100 TYR A C 1
ATOM 768 O O . TYR A 1 100 ? -2.229 -8.117 8.492 1 95.44 100 TYR A O 1
ATOM 776 N N . THR A 1 101 ? -2.77 -9.008 10.469 1 95.31 101 THR A N 1
ATOM 777 C CA . THR A 1 101 ? -3.049 -10.312 9.883 1 95.31 101 THR A CA 1
ATOM 778 C C . THR A 1 101 ? -4.512 -10.695 10.086 1 95.31 101 THR A C 1
ATOM 780 O O . THR A 1 101 ? -4.996 -10.727 11.219 1 95.31 101 THR A O 1
ATOM 783 N N . ALA A 1 102 ? -5.152 -10.883 9 1 94.81 102 ALA A N 1
ATOM 784 C CA . ALA A 1 102 ? -6.508 -11.422 9.07 1 94.81 102 ALA A CA 1
ATOM 785 C C . ALA A 1 102 ? -6.504 -12.945 8.977 1 94.81 102 ALA A C 1
ATOM 787 O O . ALA A 1 102 ? -5.969 -13.516 8.023 1 94.81 102 ALA A O 1
ATOM 788 N N . LYS A 1 103 ? -7.008 -13.57 9.953 1 92 103 LYS A N 1
ATOM 789 C CA . LYS A 1 103 ? -7.227 -15.016 9.938 1 92 103 LYS A CA 1
ATOM 790 C C . LYS A 1 103 ? -8.688 -15.344 9.648 1 92 103 LYS A C 1
ATOM 792 O O . LYS A 1 103 ? -9.57 -15.031 10.445 1 92 103 LYS A O 1
ATOM 797 N N . ILE A 1 104 ? -8.836 -15.906 8.508 1 89.5 104 ILE A N 1
ATOM 798 C CA . ILE A 1 104 ? -10.188 -16.156 8.023 1 89.5 104 ILE A CA 1
ATOM 799 C C . ILE A 1 104 ? -10.453 -17.672 7.988 1 89.5 104 ILE A C 1
ATOM 801 O O . ILE A 1 104 ? -9.625 -18.438 7.492 1 89.5 104 ILE A O 1
ATOM 805 N N . PHE A 1 105 ? -11.617 -18.016 8.461 1 87.94 105 PHE A N 1
ATOM 806 C CA . PHE A 1 105 ? -12.023 -19.406 8.438 1 87.94 105 PHE A CA 1
ATOM 807 C C . PHE A 1 105 ? -13.242 -19.609 7.551 1 87.94 105 PHE A C 1
ATOM 809 O O . PHE A 1 105 ? -14.328 -19.094 7.855 1 87.94 105 PHE A O 1
ATOM 816 N N . ILE A 1 106 ? -12.977 -20.266 6.434 1 83.38 106 ILE A N 1
ATOM 817 C CA . ILE A 1 106 ? -14.055 -20.641 5.535 1 83.38 106 ILE A CA 1
ATOM 818 C C . ILE A 1 106 ? -14.195 -22.172 5.512 1 83.38 106 ILE A C 1
ATOM 820 O O . ILE A 1 106 ? -13.273 -22.875 5.086 1 83.38 106 ILE A O 1
ATOM 824 N N . ASN A 1 107 ? -15.367 -22.75 5.793 1 82.25 107 ASN A N 1
ATOM 825 C CA . ASN A 1 107 ? -15.594 -24.188 5.895 1 82.25 107 ASN A CA 1
ATOM 826 C C . ASN A 1 107 ? -14.477 -24.891 6.656 1 82.25 107 ASN A C 1
ATOM 828 O O . ASN A 1 107 ? -13.969 -25.922 6.219 1 82.25 107 ASN A O 1
ATOM 832 N N . GLU A 1 108 ? -13.867 -24.219 7.668 1 78.44 108 GLU A N 1
ATOM 833 C CA . GLU A 1 108 ? -12.867 -24.766 8.578 1 78.44 108 GLU A CA 1
ATOM 834 C C . GLU A 1 108 ? -11.469 -24.672 7.977 1 78.44 108 GLU A C 1
ATOM 836 O O . GLU A 1 108 ? -10.492 -25.125 8.578 1 78.44 108 GLU A O 1
ATOM 841 N N . GLU A 1 109 ? -11.391 -24.234 6.773 1 85.38 109 GLU A N 1
ATOM 842 C CA . GLU A 1 109 ? -10.078 -23.938 6.211 1 85.38 109 GLU A CA 1
ATOM 843 C C . GLU A 1 109 ? -9.609 -22.531 6.586 1 85.38 109 GLU A C 1
ATOM 845 O O . GLU A 1 109 ? -10.383 -21.578 6.508 1 85.38 109 GLU A O 1
ATOM 850 N N . MET A 1 110 ? -8.453 -22.484 6.992 1 88 110 MET A N 1
ATOM 851 C CA . MET A 1 110 ? -7.91 -21.203 7.445 1 88 110 MET A CA 1
ATOM 852 C C . MET A 1 110 ? -7.066 -20.547 6.352 1 88 110 MET A C 1
ATOM 854 O O . MET A 1 110 ? -6.273 -21.219 5.688 1 88 110 MET A O 1
ATOM 858 N N . LYS A 1 111 ? -7.406 -19.312 6.078 1 87.56 111 LYS A N 1
ATOM 859 C CA . LYS A 1 111 ? -6.602 -18.484 5.184 1 87.56 111 LYS A CA 1
ATOM 860 C C . LYS A 1 111 ? -6.113 -17.234 5.887 1 87.56 111 LYS A C 1
ATOM 862 O O . LYS A 1 111 ? -6.816 -16.672 6.73 1 87.56 111 LYS A O 1
ATOM 867 N N . GLU A 1 112 ? -4.902 -16.922 5.512 1 91.81 112 GLU A N 1
ATOM 868 C CA . GLU A 1 112 ? -4.34 -15.734 6.137 1 91.81 112 GLU A CA 1
ATOM 869 C C . GLU A 1 112 ? -3.967 -14.688 5.09 1 91.81 112 GLU A C 1
ATOM 871 O O . GLU A 1 112 ? -3.449 -15.023 4.023 1 91.81 112 GLU A O 1
ATOM 876 N N . THR A 1 113 ? -4.332 -13.5 5.375 1 93.5 113 THR A N 1
ATOM 877 C CA . THR A 1 113 ? -3.869 -12.352 4.602 1 93.5 113 THR A CA 1
ATOM 878 C C . THR A 1 113 ? -3.127 -11.359 5.496 1 93.5 113 THR A C 1
ATOM 880 O O . THR A 1 113 ? -3.627 -10.977 6.559 1 93.5 113 THR A O 1
ATOM 883 N N . CYS A 1 114 ? -1.919 -10.977 5.07 1 96 114 CYS A N 1
ATOM 884 C CA . CYS A 1 114 ? -1.105 -10.031 5.832 1 96 114 CYS A CA 1
ATOM 885 C C . CYS A 1 114 ? -1.083 -8.664 5.164 1 96 114 CYS A C 1
ATOM 887 O O . CYS A 1 114 ? -0.828 -8.562 3.963 1 96 114 CYS A O 1
ATOM 889 N N . PHE A 1 115 ? -1.396 -7.707 6.031 1 96.88 115 PHE A N 1
ATOM 890 C CA . PHE A 1 115 ? -1.307 -6.316 5.594 1 96.88 115 PHE A CA 1
ATOM 891 C C . PHE A 1 115 ? -0.15 -5.605 6.285 1 96.88 115 PHE A C 1
ATOM 893 O O . PHE A 1 115 ? -0.157 -5.441 7.508 1 96.88 115 PHE A O 1
ATOM 900 N N . ASP A 1 116 ? 0.812 -5.242 5.488 1 96 116 ASP A N 1
ATOM 901 C CA . ASP A 1 116 ? 1.886 -4.41 6.023 1 96 116 ASP A CA 1
ATOM 902 C C . ASP A 1 116 ? 1.569 -2.926 5.852 1 96 116 ASP A C 1
ATOM 904 O O . ASP A 1 116 ? 1.693 -2.381 4.754 1 96 116 ASP A O 1
ATOM 908 N N . LEU A 1 117 ? 1.218 -2.314 6.941 1 97.06 117 LEU A N 1
ATOM 909 C CA . LEU A 1 117 ? 0.751 -0.934 6.914 1 97.06 117 LEU A CA 1
ATOM 910 C C . LEU A 1 117 ? 1.846 0.019 7.383 1 97.06 117 LEU A C 1
ATOM 912 O O . LEU A 1 117 ? 2.41 -0.16 8.461 1 97.06 117 LEU A O 1
ATOM 916 N N . LYS A 1 118 ? 2.182 0.929 6.547 1 97 118 LYS A N 1
ATOM 917 C CA . LYS A 1 118 ? 3.051 2.049 6.895 1 97 118 LYS A CA 1
ATOM 918 C C . LYS A 1 118 ? 2.301 3.375 6.801 1 97 118 LYS A C 1
ATOM 920 O O . LYS A 1 118 ? 1.424 3.541 5.953 1 97 118 LYS A O 1
ATOM 925 N N . ILE A 1 119 ? 2.697 4.293 7.66 1 97.5 119 ILE A N 1
ATOM 926 C CA . ILE A 1 119 ? 1.991 5.57 7.691 1 97.5 119 ILE A CA 1
ATOM 927 C C . ILE A 1 119 ? 2.932 6.691 7.254 1 97.5 119 ILE A C 1
ATOM 929 O O . ILE A 1 119 ? 4.031 6.832 7.793 1 97.5 119 ILE A O 1
ATOM 933 N N . LEU A 1 120 ? 2.537 7.375 6.25 1 96.88 120 LEU A N 1
ATOM 934 C CA . LEU A 1 120 ? 3.188 8.633 5.914 1 96.88 120 LEU A CA 1
ATOM 935 C C . LEU A 1 120 ? 2.758 9.742 6.875 1 96.88 120 LEU A C 1
ATOM 937 O O . LEU A 1 120 ? 1.625 10.219 6.805 1 96.88 120 LEU A O 1
ATOM 941 N N . VAL A 1 121 ? 3.721 10.125 7.676 1 97.19 121 VAL A N 1
ATOM 942 C CA . VAL A 1 121 ? 3.432 11.109 8.711 1 97.19 121 VAL A CA 1
ATOM 943 C C . VAL A 1 121 ? 3.67 12.516 8.172 1 97.19 121 VAL A C 1
ATOM 945 O O . VAL A 1 121 ? 4.664 12.766 7.484 1 97.19 121 VAL A O 1
ATOM 948 N N . ARG A 1 122 ? 2.752 13.336 8.477 1 96.44 122 ARG A N 1
ATOM 949 C CA . ARG A 1 122 ? 2.916 14.727 8.07 1 96.44 122 ARG A CA 1
ATOM 950 C C . ARG A 1 122 ? 4.242 15.297 8.57 1 96.44 122 ARG A C 1
ATOM 952 O O . ARG A 1 122 ? 4.668 15 9.688 1 96.44 122 ARG A O 1
ATOM 959 N N . PRO A 1 123 ? 4.832 16.094 7.746 1 95.94 123 PRO A N 1
ATOM 960 C CA . PRO A 1 123 ? 6.152 16.594 8.141 1 95.94 123 PRO A CA 1
ATOM 961 C C . PRO A 1 123 ? 6.074 17.734 9.148 1 95.94 123 PRO A C 1
ATOM 963 O O . PRO A 1 123 ? 5.051 18.422 9.234 1 95.94 123 PRO A O 1
ATOM 966 N N . ASP A 1 124 ? 7.133 17.797 9.867 1 95 124 ASP A N 1
ATOM 967 C CA . ASP A 1 124 ? 7.359 18.953 10.734 1 95 124 ASP A CA 1
ATOM 968 C C . ASP A 1 124 ? 8.352 19.922 10.102 1 95 124 ASP A C 1
ATOM 970 O O . ASP A 1 124 ? 9.281 19.5 9.406 1 95 124 ASP A O 1
ATOM 974 N N . ILE A 1 125 ? 8.062 21.156 10.359 1 92.69 125 ILE A N 1
ATOM 975 C CA . ILE A 1 125 ? 8.969 22.188 9.859 1 92.69 125 ILE A CA 1
ATOM 976 C C . ILE A 1 125 ? 9.578 22.938 11.039 1 92.69 125 ILE A C 1
ATOM 978 O O . ILE A 1 125 ? 8.859 23.469 11.883 1 92.69 125 ILE A O 1
ATOM 982 N N . ASN A 1 126 ? 10.883 22.859 11.008 1 93 126 ASN A N 1
ATOM 983 C CA . ASN A 1 126 ? 11.625 23.641 11.992 1 93 126 ASN A CA 1
ATOM 984 C C . ASN A 1 126 ? 12.453 24.734 11.328 1 93 126 ASN A C 1
ATOM 986 O O . ASN A 1 126 ? 12.867 24.594 10.18 1 93 126 ASN A O 1
ATOM 990 N N . CYS A 1 127 ? 12.617 25.844 12.07 1 89.88 127 CYS A N 1
ATOM 991 C CA . CYS A 1 127 ? 13.414 26.922 11.477 1 89.88 127 CYS A CA 1
ATOM 992 C C . CYS A 1 127 ? 14.5 27.375 12.438 1 89.88 127 CYS A C 1
ATOM 994 O O . CYS A 1 127 ? 14.352 27.266 13.656 1 89.88 127 CYS A O 1
ATOM 996 N N . THR A 1 128 ? 15.602 27.75 11.844 1 88.56 128 THR A N 1
ATOM 997 C CA . THR A 1 128 ? 16.719 28.391 12.539 1 88.56 128 THR A CA 1
ATOM 998 C C . THR A 1 128 ? 17.109 29.688 11.844 1 88.56 128 THR A C 1
ATOM 1000 O O . THR A 1 128 ? 17.219 29.734 10.617 1 88.56 128 THR A O 1
ATOM 1003 N N . VAL A 1 129 ? 17.234 30.781 12.68 1 84.94 129 VAL A N 1
ATOM 1004 C CA . VAL A 1 129 ? 17.578 32.094 12.125 1 84.94 129 VAL A CA 1
ATOM 1005 C C . VAL A 1 129 ? 19.031 32.406 12.438 1 84.94 129 VAL A C 1
ATOM 1007 O O . VAL A 1 129 ? 19.469 32.312 13.586 1 84.94 129 VAL A O 1
ATOM 1010 N N . ASN A 1 130 ? 19.719 32.5 11.391 1 81.19 130 ASN A N 1
ATOM 1011 C CA . ASN A 1 130 ? 21.094 32.969 11.531 1 81.19 130 ASN A CA 1
ATOM 1012 C C . ASN A 1 130 ? 21.312 34.312 10.812 1 81.19 130 ASN A C 1
ATOM 1014 O O . ASN A 1 130 ? 21.562 34.312 9.609 1 81.19 130 ASN A O 1
ATOM 1018 N N . ASN A 1 131 ? 21.594 35.469 11.539 1 78.81 131 ASN A N 1
ATOM 1019 C CA . ASN A 1 131 ? 21.844 36.812 11.086 1 78.81 131 ASN A CA 1
ATOM 1020 C C . ASN A 1 131 ? 20.969 37.188 9.891 1 78.81 131 ASN A C 1
ATOM 1022 O O . ASN A 1 131 ? 19.844 37.656 10.062 1 78.81 131 ASN A O 1
ATOM 1026 N N . ASP A 1 132 ? 21.359 36.719 8.594 1 78.19 132 ASP A N 1
ATOM 1027 C CA . ASP A 1 132 ? 20.641 37.188 7.418 1 78.19 132 ASP A CA 1
ATOM 1028 C C . ASP A 1 132 ? 19.938 36.031 6.707 1 78.19 132 ASP A C 1
ATOM 1030 O O . ASP A 1 132 ? 19.375 36.219 5.625 1 78.19 132 ASP A O 1
ATOM 1034 N N . THR A 1 133 ? 20.016 34.875 7.457 1 82.62 133 THR A N 1
ATOM 1035 C CA . THR A 1 133 ? 19.438 33.75 6.742 1 82.62 133 THR A CA 1
ATOM 1036 C C . THR A 1 133 ? 18.5 32.938 7.648 1 82.62 133 THR A C 1
ATOM 1038 O O . THR A 1 133 ? 18.688 32.906 8.867 1 82.62 133 THR A O 1
ATOM 1041 N N . ILE A 1 134 ? 17.453 32.469 7.035 1 83.5 134 ILE A N 1
ATOM 1042 C CA . ILE A 1 134 ? 16.531 31.578 7.703 1 83.5 134 ILE A CA 1
ATOM 1043 C C . ILE A 1 134 ? 16.672 30.172 7.113 1 83.5 134 ILE A C 1
ATOM 1045 O O . ILE A 1 134 ? 16.547 29.984 5.902 1 83.5 134 ILE A O 1
ATOM 1049 N N . GLN A 1 135 ? 16.969 29.266 7.957 1 86.12 135 GLN A N 1
ATOM 1050 C CA . GLN A 1 135 ? 17.047 27.875 7.531 1 86.12 135 GLN A CA 1
ATOM 1051 C C . GLN A 1 135 ? 15.812 27.094 7.973 1 86.12 135 GLN A C 1
ATOM 1053 O O . GLN A 1 135 ? 15.43 27.156 9.141 1 86.12 135 GLN A O 1
ATOM 1058 N N . LEU A 1 136 ? 15.227 26.438 6.988 1 88.19 136 LEU A N 1
ATOM 1059 C CA . LEU A 1 136 ? 14.07 25.594 7.27 1 88.19 136 LEU A CA 1
ATOM 1060 C C . LEU A 1 136 ? 14.422 24.109 7.086 1 88.19 136 LEU A C 1
ATOM 1062 O O . LEU A 1 136 ? 15.07 23.75 6.098 1 88.19 136 LEU A O 1
ATOM 1066 N N . ASN A 1 137 ? 14.055 23.312 8.125 1 91 137 ASN A N 1
ATOM 1067 C CA . ASN A 1 137 ? 14.234 21.859 8.078 1 91 137 ASN A CA 1
ATOM 1068 C C . ASN A 1 137 ? 12.898 21.125 8.102 1 91 137 ASN A C 1
ATOM 1070 O O . ASN A 1 137 ? 12.07 21.359 8.984 1 91 137 ASN A O 1
ATOM 1074 N N . CYS A 1 138 ? 12.688 20.312 7.121 1 93.19 138 CYS A N 1
ATOM 1075 C CA . CYS A 1 138 ? 11.469 19.516 7.008 1 93.19 138 CYS A CA 1
ATOM 1076 C C . CYS A 1 138 ? 11.758 18.031 7.273 1 93.19 138 CYS A C 1
ATOM 1078 O O . CYS A 1 138 ? 12.555 17.422 6.574 1 93.19 138 CYS A O 1
ATOM 1080 N N . THR A 1 139 ? 11.078 17.484 8.305 1 92.75 139 THR A N 1
ATOM 1081 C CA . THR A 1 139 ? 11.312 16.078 8.664 1 92.75 139 THR A CA 1
ATOM 1082 C C . THR A 1 139 ? 9.992 15.367 8.938 1 92.75 139 THR A C 1
ATOM 1084 O O . THR A 1 139 ? 9.078 15.945 9.523 1 92.75 139 THR A O 1
ATOM 1087 N N . SER A 1 140 ? 9.953 14.188 8.477 1 94.31 140 SER A N 1
ATOM 1088 C CA . SER A 1 140 ? 8.797 13.336 8.766 1 94.31 140 SER A CA 1
ATOM 1089 C C . SER A 1 140 ? 9.188 12.172 9.68 1 94.31 140 SER A C 1
ATOM 1091 O O . SER A 1 140 ? 10.234 11.555 9.492 1 94.31 140 SER A O 1
ATOM 1093 N N . ALA A 1 141 ? 8.32 11.875 10.617 1 95.62 141 ALA A N 1
ATOM 1094 C CA . ALA A 1 141 ? 8.562 10.781 11.562 1 95.62 141 ALA A CA 1
ATOM 1095 C C . ALA A 1 141 ? 8.188 9.438 10.945 1 95.62 141 ALA A C 1
ATOM 1097 O O . ALA A 1 141 ? 8.172 8.414 11.641 1 95.62 141 ALA A O 1
ATOM 1098 N N . SER A 1 142 ? 7.898 9.398 9.68 1 95 142 SER A N 1
ATOM 1099 C CA . SER A 1 142 ? 7.531 8.148 9.016 1 95 142 SER A CA 1
ATOM 1100 C C . SER A 1 142 ? 8.633 7.105 9.148 1 95 142 SER A C 1
ATOM 1102 O O . SER A 1 142 ? 9.82 7.426 9.016 1 95 142 SER A O 1
ATOM 1104 N N . GLN A 1 143 ? 8.156 5.805 9.414 1 90.44 143 GLN A N 1
ATOM 1105 C CA . GLN A 1 143 ? 9.117 4.723 9.586 1 90.44 143 GLN A CA 1
ATOM 1106 C C . GLN A 1 143 ? 9.125 3.801 8.367 1 90.44 143 GLN A C 1
ATOM 1108 O O . GLN A 1 143 ? 8.07 3.49 7.812 1 90.44 143 GLN A O 1
ATOM 1113 N N . ASP A 1 144 ? 10.406 3.477 7.949 1 88.56 144 ASP A N 1
ATOM 1114 C CA . ASP A 1 144 ? 10.625 2.416 6.969 1 88.56 144 ASP A CA 1
ATOM 1115 C C . ASP A 1 144 ? 9.984 2.768 5.629 1 88.56 144 ASP A C 1
ATOM 1117 O O . ASP A 1 144 ? 9.344 1.923 5 1 88.56 144 ASP A O 1
ATOM 1121 N N . LEU A 1 145 ? 9.977 4.027 5.254 1 90.81 145 LEU A N 1
ATOM 1122 C CA . LEU A 1 145 ? 9.516 4.5 3.957 1 90.81 145 LEU A CA 1
ATOM 1123 C C . LEU A 1 145 ? 10.562 5.391 3.299 1 90.81 145 LEU A C 1
ATOM 1125 O O . LEU A 1 145 ? 11.117 6.281 3.941 1 90.81 145 LEU A O 1
ATOM 1129 N N . PRO A 1 146 ? 10.875 5.082 2.084 1 88.56 146 PRO A N 1
ATOM 1130 C CA . PRO A 1 146 ? 11.656 6.086 1.362 1 88.56 146 PRO A CA 1
ATOM 1131 C C . PRO A 1 146 ? 10.898 7.395 1.157 1 88.56 146 PRO A C 1
ATOM 1133 O O . PRO A 1 146 ? 9.781 7.387 0.635 1 88.56 146 PRO A O 1
ATOM 1136 N N . LEU A 1 147 ? 11.602 8.5 1.58 1 91 147 LEU A N 1
ATOM 1137 C CA . LEU A 1 147 ? 10.906 9.789 1.537 1 91 147 LEU A CA 1
ATOM 1138 C C . LEU A 1 147 ? 11.602 10.75 0.581 1 91 147 LEU A C 1
ATOM 1140 O O . LEU A 1 147 ? 12.828 10.695 0.415 1 91 147 LEU A O 1
ATOM 1144 N N . ALA A 1 148 ? 10.828 11.547 -0.06 1 88.19 148 ALA A N 1
ATOM 1145 C CA . ALA A 1 148 ? 11.297 12.688 -0.836 1 88.19 148 ALA A CA 1
ATOM 1146 C C . ALA A 1 148 ? 10.586 13.969 -0.4 1 88.19 148 ALA A C 1
ATOM 1148 O O . ALA A 1 148 ? 9.398 13.953 -0.083 1 88.19 148 ALA A O 1
ATOM 1149 N N . TYR A 1 149 ? 11.398 15.023 -0.448 1 89.06 149 TYR A N 1
ATOM 1150 C CA . TYR A 1 149 ? 10.852 16.281 0.037 1 89.06 149 TYR A CA 1
ATOM 1151 C C . TYR A 1 149 ? 10.883 17.344 -1.055 1 89.06 149 TYR A C 1
ATOM 1153 O O . TYR A 1 149 ? 11.711 17.281 -1.967 1 89.06 149 TYR A O 1
ATOM 1161 N N . SER A 1 150 ? 9.906 18.234 -0.9 1 86.12 150 SER A N 1
ATOM 1162 C CA . SER A 1 150 ? 9.875 19.406 -1.757 1 86.12 150 SER A CA 1
ATOM 1163 C C . S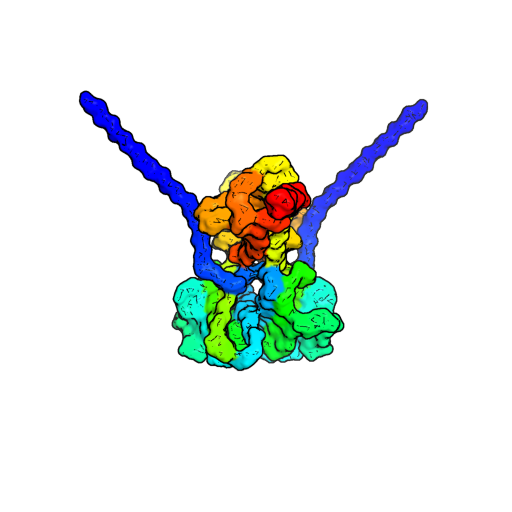ER A 1 150 ? 9.266 20.609 -1.031 1 86.12 150 SER A C 1
ATOM 1165 O O . SER A 1 150 ? 8.562 20.438 -0.034 1 86.12 150 SER A O 1
ATOM 1167 N N . TRP A 1 151 ? 9.648 21.797 -1.562 1 86.5 151 TRP A N 1
ATOM 1168 C CA . TRP A 1 151 ? 9.18 23.031 -0.92 1 86.5 151 TRP A CA 1
ATOM 1169 C C . TRP A 1 151 ? 8.422 23.906 -1.91 1 86.5 151 TRP A C 1
ATOM 1171 O O . TRP A 1 151 ? 8.781 23.984 -3.088 1 86.5 151 TRP A O 1
ATOM 1181 N N . ASP A 1 152 ? 7.367 24.438 -1.378 1 81.25 152 ASP A N 1
ATOM 1182 C CA . ASP A 1 152 ? 6.664 25.516 -2.07 1 81.25 152 ASP A CA 1
ATOM 1183 C C . ASP A 1 152 ? 6.816 26.844 -1.321 1 81.25 152 ASP A C 1
ATOM 1185 O O . ASP A 1 152 ? 6.25 27.016 -0.24 1 81.25 152 ASP A O 1
ATOM 1189 N N . VAL A 1 153 ? 7.719 27.688 -2.008 1 77.44 153 VAL A N 1
ATOM 1190 C CA . VAL A 1 153 ? 7.965 29 -1.411 1 77.44 153 VAL A CA 1
ATOM 1191 C C . VAL A 1 153 ? 7.039 30.031 -2.045 1 77.44 153 VAL A C 1
ATOM 1193 O O . VAL A 1 153 ? 7.227 30.406 -3.201 1 77.44 153 VAL A O 1
ATOM 1196 N N . ASN A 1 154 ? 6.105 30.641 -1.427 1 64.44 154 ASN A N 1
ATOM 1197 C CA . ASN A 1 154 ? 5.203 31.734 -1.802 1 64.44 154 ASN A CA 1
ATOM 1198 C C . ASN A 1 154 ? 4.297 31.328 -2.961 1 64.44 154 ASN A C 1
ATOM 1200 O O . ASN A 1 154 ? 4.066 32.125 -3.877 1 64.44 154 ASN A O 1
ATOM 1204 N N . GLY A 1 155 ? 3.736 30.234 -2.812 1 58.5 155 GLY A N 1
ATOM 1205 C CA . GLY A 1 155 ? 2.855 29.953 -3.932 1 58.5 155 GLY A CA 1
ATOM 1206 C C . GLY A 1 155 ? 3.574 29.938 -5.27 1 58.5 155 GLY A C 1
ATOM 1207 O O . GLY A 1 155 ? 2.941 29.797 -6.316 1 58.5 155 GLY A O 1
ATOM 1208 N N . ASN A 1 156 ? 4.805 30.516 -5.27 1 51.09 156 ASN A N 1
ATOM 1209 C CA . ASN A 1 156 ? 5.5 30.625 -6.547 1 51.09 156 ASN A CA 1
ATOM 1210 C C . ASN A 1 156 ? 6.113 29.297 -6.969 1 51.09 156 ASN A C 1
ATOM 1212 O O . ASN A 1 156 ? 6.359 28.422 -6.129 1 51.09 156 ASN A O 1
ATOM 1216 N N . GLU A 1 157 ? 6.152 29.062 -8.266 1 47.25 157 GLU A N 1
ATOM 1217 C CA . GLU A 1 157 ? 6.375 27.906 -9.125 1 47.25 157 GLU A CA 1
ATOM 1218 C C . GLU A 1 157 ? 7.668 27.188 -8.766 1 47.25 157 GLU A C 1
ATOM 1220 O O . GLU A 1 157 ? 8.047 26.219 -9.422 1 47.25 157 GLU A O 1
ATOM 1225 N N . GLU A 1 158 ? 8.633 27.953 -8.148 1 45.84 158 GLU A N 1
ATOM 1226 C CA . GLU A 1 158 ? 9.852 27.156 -8.18 1 45.84 158 GLU A CA 1
ATOM 1227 C C . GLU A 1 158 ? 9.844 26.078 -7.105 1 45.84 158 GLU A C 1
ATOM 1229 O O . GLU A 1 158 ? 9.867 26.391 -5.91 1 45.84 158 GLU A O 1
ATOM 1234 N N . ILE A 1 159 ? 9.117 25.125 -7.371 1 49.22 159 ILE A N 1
ATOM 1235 C CA . ILE A 1 159 ? 9.266 23.922 -6.551 1 49.22 159 ILE A CA 1
ATOM 1236 C C . ILE A 1 159 ? 10.734 23.531 -6.457 1 49.22 159 ILE A C 1
ATOM 1238 O O . ILE A 1 159 ? 11.383 23.281 -7.477 1 49.22 159 ILE A O 1
ATOM 1242 N N . ILE A 1 160 ? 11.531 24.156 -5.48 1 52.56 160 ILE A N 1
ATOM 1243 C CA . ILE A 1 160 ? 12.898 23.672 -5.305 1 52.56 160 ILE A CA 1
ATOM 1244 C C . ILE A 1 160 ? 12.867 22.234 -4.805 1 52.56 160 ILE A C 1
ATOM 1246 O O . ILE A 1 160 ? 12.352 21.953 -3.721 1 52.56 160 ILE A O 1
ATOM 1250 N N . SER A 1 161 ? 12.789 21.391 -5.75 1 48.84 161 SER A N 1
ATOM 1251 C CA . SER A 1 161 ? 12.844 19.953 -5.5 1 48.84 161 SER A CA 1
ATOM 1252 C C . SER A 1 161 ? 14.148 19.578 -4.805 1 48.84 161 SER A C 1
ATOM 1254 O O . SER A 1 161 ? 15.234 19.938 -5.266 1 48.84 161 SER A O 1
ATOM 1256 N N . GLU A 1 162 ? 14.414 19.953 -3.51 1 50 162 GLU A N 1
ATOM 1257 C CA . GLU A 1 162 ? 15.609 19.281 -3.018 1 50 162 GLU A CA 1
ATOM 1258 C C . GLU A 1 162 ? 15.25 17.953 -2.352 1 50 162 GLU A C 1
ATOM 1260 O O . GLU A 1 162 ? 14.203 17.828 -1.722 1 50 162 GLU A O 1
ATOM 1265 N N . LYS A 1 163 ? 15.797 17 -3.045 1 52.12 163 LYS A N 1
ATOM 1266 C CA . LYS A 1 163 ? 15.844 15.734 -2.311 1 52.12 163 LYS A CA 1
ATOM 1267 C C . LYS A 1 163 ? 15.914 15.977 -0.806 1 52.12 163 LYS A C 1
ATOM 1269 O O . LYS A 1 163 ? 15.43 15.164 -0.017 1 52.12 163 LYS A O 1
ATOM 1274 N N . ASN A 1 164 ? 16.547 17.219 -0.441 1 58.62 164 ASN A N 1
ATOM 1275 C CA . ASN A 1 164 ? 16.938 17.391 0.956 1 58.62 164 ASN A CA 1
ATOM 1276 C C . ASN A 1 164 ? 15.875 18.141 1.752 1 58.62 164 ASN A C 1
ATOM 1278 O O . ASN A 1 164 ? 15.164 18.984 1.201 1 58.62 164 ASN A O 1
ATOM 1282 N N . SER A 1 165 ? 15.484 17.672 2.877 1 80.5 165 SER A N 1
ATOM 1283 C CA . SER A 1 165 ? 14.562 18.109 3.92 1 80.5 165 SER A CA 1
ATOM 1284 C C . SER A 1 165 ? 14.914 19.516 4.406 1 80.5 165 SER A C 1
ATOM 1286 O O . SER A 1 165 ? 14.312 20.016 5.355 1 80.5 165 SER A O 1
ATOM 1288 N N . VAL A 1 166 ? 16.031 20.297 3.619 1 85.31 166 VAL A N 1
ATOM 1289 C CA . VAL A 1 166 ? 16.422 21.578 4.203 1 85.31 166 VAL A CA 1
ATOM 1290 C C . VAL A 1 166 ? 16.438 22.656 3.119 1 85.31 166 VAL A C 1
ATOM 1292 O O . VAL A 1 166 ? 16.891 22.406 1.997 1 85.31 166 VAL A O 1
ATOM 1295 N N . ILE A 1 167 ? 15.977 23.969 3.428 1 82.81 167 ILE A N 1
ATOM 1296 C CA . ILE A 1 167 ? 16.109 25.109 2.537 1 82.81 167 ILE A CA 1
ATOM 1297 C C . ILE A 1 167 ? 16.594 26.328 3.326 1 82.81 167 ILE A C 1
ATOM 1299 O O . ILE A 1 167 ? 16.391 26.406 4.539 1 82.81 167 ILE A O 1
ATOM 1303 N N . GLN A 1 168 ? 17.281 27.156 2.596 1 82.69 168 GLN A N 1
ATOM 1304 C CA . GLN A 1 168 ? 17.75 28.406 3.184 1 82.69 168 GLN A CA 1
ATOM 1305 C C . GLN A 1 168 ? 17.125 29.609 2.477 1 82.69 168 GLN A C 1
ATOM 1307 O O . GLN A 1 168 ? 17.109 29.672 1.244 1 82.69 168 GLN A O 1
ATOM 1312 N N . LEU A 1 169 ? 16.641 30.5 3.285 1 80.19 169 LEU A N 1
ATOM 1313 C CA . LEU A 1 169 ? 16.062 31.734 2.768 1 80.19 169 LEU A CA 1
ATOM 1314 C C . LEU A 1 169 ? 16.766 32.969 3.365 1 80.19 169 LEU A C 1
ATOM 1316 O O . LEU A 1 169 ? 17.359 32.875 4.445 1 80.19 169 LEU A O 1
ATOM 1320 N N . GLN A 1 170 ? 16.672 34.062 2.518 1 77.44 170 GLN A N 1
ATOM 1321 C CA . GLN A 1 170 ? 17.172 35.312 3.059 1 77.44 170 GLN A CA 1
ATOM 1322 C C . GLN A 1 170 ? 16.141 35.969 3.973 1 77.44 170 GLN A C 1
ATOM 1324 O O . GLN A 1 170 ? 14.938 35.938 3.693 1 77.44 170 GLN A O 1
ATOM 1329 N N . ARG A 1 171 ? 16.578 36.469 5.113 1 72.25 171 ARG A N 1
ATOM 1330 C CA . ARG A 1 171 ? 15.711 37.062 6.113 1 72.25 171 ARG A CA 1
ATOM 1331 C C . ARG A 1 171 ? 14.922 38.219 5.527 1 72.25 171 ARG A C 1
ATOM 1333 O O . ARG A 1 171 ? 13.805 38.5 5.953 1 72.25 171 ARG A O 1
ATOM 1340 N N . ASN A 1 172 ? 15.469 39 4.59 1 65.81 172 ASN A N 1
ATOM 1341 C CA . ASN A 1 172 ? 14.719 40.094 4.035 1 65.81 172 ASN A CA 1
ATOM 1342 C C . ASN A 1 172 ? 13.57 39.625 3.146 1 65.81 172 ASN A C 1
ATOM 1344 O O . ASN A 1 172 ? 12.836 40.438 2.578 1 65.81 172 ASN A O 1
ATOM 1348 N N . SER A 1 173 ? 13.469 38.375 3.158 1 59.34 173 SER A N 1
ATOM 1349 C CA . SER A 1 173 ? 12.383 37.875 2.322 1 59.34 173 SER A CA 1
ATOM 1350 C C . SER A 1 173 ? 11.023 38.188 2.941 1 59.34 173 SER A C 1
ATOM 1352 O O . SER A 1 173 ? 10.922 38.406 4.152 1 59.34 173 SER A O 1
ATOM 1354 N N . ASN A 1 174 ? 10.078 38.5 2.066 1 57.41 174 ASN A N 1
ATOM 1355 C CA . ASN A 1 174 ? 8.727 38.875 2.484 1 57.41 174 ASN A CA 1
ATOM 1356 C C . ASN A 1 174 ? 8.234 38 3.623 1 57.41 174 ASN A C 1
ATOM 1358 O O . ASN A 1 174 ? 7.945 36.812 3.416 1 57.41 174 ASN A O 1
ATOM 1362 N N . HIS A 1 175 ? 8.461 38.438 4.824 1 59.38 175 HIS A N 1
ATOM 1363 C CA . HIS A 1 175 ? 8.188 37.844 6.121 1 59.38 175 HIS A CA 1
ATOM 1364 C C . HIS A 1 175 ? 6.848 37.094 6.121 1 59.38 175 HIS A C 1
ATOM 1366 O O . HIS A 1 175 ? 6.637 36.188 6.91 1 59.38 175 HIS A O 1
ATOM 1372 N N . PHE A 1 176 ? 6.043 37.469 5.172 1 63.53 176 PHE A N 1
ATOM 1373 C CA . PHE A 1 176 ? 4.699 36.906 5.328 1 63.53 176 PHE A CA 1
ATOM 1374 C C . PHE A 1 176 ? 4.465 35.781 4.359 1 63.53 176 PHE A C 1
ATOM 1376 O O . PHE A 1 176 ? 3.328 35.344 4.172 1 63.53 176 PHE A O 1
ATOM 1383 N N . GLN A 1 177 ? 5.617 35.25 4.004 1 78.88 177 GLN A N 1
ATOM 1384 C CA . GLN A 1 177 ? 5.438 34.188 3.002 1 78.88 177 GLN A CA 1
ATOM 1385 C C . GLN A 1 177 ? 5.137 32.844 3.658 1 78.88 177 GLN A C 1
ATOM 1387 O O . GLN A 1 177 ? 5.766 32.5 4.656 1 78.88 177 GLN A O 1
ATOM 1392 N N . LYS A 1 178 ? 4.062 32.281 3.299 1 85.62 178 LYS A N 1
ATOM 1393 C CA . LYS A 1 178 ? 3.74 30.906 3.668 1 85.62 178 LYS A CA 1
ATOM 1394 C C . LYS A 1 178 ? 4.594 29.906 2.887 1 85.62 178 LYS A C 1
ATOM 1396 O O . LYS A 1 178 ? 4.621 29.938 1.654 1 85.62 178 LYS A O 1
ATOM 1401 N N . ILE A 1 179 ? 5.34 29.141 3.689 1 85.81 179 ILE A N 1
ATOM 1402 C CA . ILE A 1 179 ? 6.191 28.141 3.062 1 85.81 179 ILE A CA 1
ATOM 1403 C C . ILE A 1 179 ? 5.648 26.734 3.357 1 85.81 179 ILE A C 1
ATOM 1405 O O . ILE A 1 179 ? 5.391 26.391 4.512 1 85.81 179 ILE A O 1
ATOM 1409 N N . THR A 1 180 ? 5.484 25.969 2.25 1 89.06 180 THR A N 1
ATOM 1410 C CA . THR A 1 180 ? 4.926 24.641 2.416 1 89.06 180 THR A CA 1
ATOM 1411 C C . THR A 1 180 ? 5.961 23.562 2.068 1 89.06 180 THR A C 1
ATOM 1413 O O . THR A 1 180 ? 6.668 23.688 1.066 1 89.06 180 THR A O 1
ATOM 1416 N N . CYS A 1 181 ? 6.129 22.594 2.98 1 90.81 181 CYS A N 1
ATOM 1417 C CA . CYS A 1 181 ? 6.957 21.422 2.717 1 90.81 181 CYS A CA 1
ATOM 1418 C C . CYS A 1 181 ? 6.098 20.203 2.383 1 90.81 181 CYS A C 1
ATOM 1420 O O . CYS A 1 181 ? 5.113 19.938 3.072 1 90.81 181 CYS A O 1
ATOM 1422 N N . TYR A 1 182 ? 6.5 19.578 1.298 1 88.94 182 TYR A N 1
ATOM 1423 C CA . TYR A 1 182 ? 5.828 18.359 0.896 1 88.94 182 TYR A CA 1
ATOM 1424 C C . TYR A 1 182 ? 6.73 17.141 1.115 1 88.94 182 TYR A C 1
ATOM 1426 O O . TYR A 1 182 ? 7.934 17.203 0.858 1 88.94 182 TYR A O 1
ATOM 1434 N N . VAL A 1 183 ? 6.098 16.109 1.622 1 91.12 183 VAL A N 1
ATOM 1435 C CA . VAL A 1 183 ? 6.789 14.828 1.707 1 91.12 183 VAL A CA 1
ATOM 1436 C C . VAL A 1 183 ? 6.012 13.773 0.925 1 91.12 183 VAL A C 1
ATOM 1438 O O . VAL A 1 183 ? 4.781 13.742 0.965 1 91.12 183 VAL A O 1
ATOM 1441 N N . VAL A 1 184 ? 6.75 12.992 0.167 1 89.81 184 VAL A N 1
ATOM 1442 C CA . VAL A 1 184 ? 6.117 11.984 -0.675 1 89.81 184 VAL A CA 1
ATOM 1443 C C . VAL A 1 184 ? 6.715 10.609 -0.382 1 89.81 184 VAL A C 1
ATOM 1445 O O . VAL A 1 184 ? 7.922 10.484 -0.153 1 89.81 184 VAL A O 1
ATOM 1448 N N . ALA A 1 185 ? 5.781 9.555 -0.305 1 89.44 185 ALA A N 1
ATOM 1449 C CA . ALA A 1 185 ? 6.16 8.148 -0.239 1 89.44 185 ALA A CA 1
ATOM 1450 C C . ALA A 1 185 ? 5.234 7.289 -1.092 1 89.44 185 ALA A C 1
ATOM 1452 O O . ALA A 1 185 ? 4.016 7.312 -0.913 1 89.44 185 ALA A O 1
ATOM 1453 N N . SER A 1 186 ? 5.707 6.414 -1.976 1 84 186 SER A N 1
ATOM 1454 C CA . SER A 1 186 ? 4.938 5.453 -2.76 1 84 186 SER A CA 1
ATOM 1455 C C . SER A 1 186 ? 3.703 6.105 -3.375 1 84 186 SER A C 1
ATOM 1457 O O . SER A 1 186 ? 2.596 5.578 -3.254 1 84 186 SER A O 1
ATOM 1459 N N . ASN A 1 187 ? 3.645 7.258 -3.848 1 83.12 187 ASN A N 1
ATOM 1460 C CA . ASN A 1 187 ? 2.59 8 -4.527 1 83.12 187 ASN A CA 1
ATOM 1461 C C . ASN A 1 187 ? 1.64 8.664 -3.535 1 83.12 187 ASN A C 1
ATOM 1463 O O . ASN A 1 187 ? 0.637 9.258 -3.932 1 83.12 187 ASN A O 1
ATOM 1467 N N . SER A 1 188 ? 1.903 8.445 -2.25 1 90.12 188 SER A N 1
ATOM 1468 C CA . SER A 1 188 ? 1.186 9.211 -1.234 1 90.12 188 SER A CA 1
ATOM 1469 C C . SER A 1 188 ? 1.93 10.492 -0.879 1 90.12 188 SER A C 1
ATOM 1471 O O . SER A 1 188 ? 3.15 10.57 -1.033 1 90.12 188 SER A O 1
ATOM 1473 N N . ASN A 1 189 ? 1.092 11.438 -0.462 1 90.38 189 ASN A N 1
ATOM 1474 C CA . ASN A 1 189 ? 1.744 12.703 -0.118 1 90.38 189 ASN A CA 1
ATOM 1475 C C . ASN A 1 189 ? 1.109 13.344 1.112 1 90.38 189 ASN A C 1
ATOM 1477 O O . ASN A 1 189 ? -0.044 13.055 1.44 1 90.38 189 ASN A O 1
ATOM 1481 N N . ALA A 1 190 ? 1.937 14.094 1.763 1 92.44 190 ALA A N 1
ATOM 1482 C CA . ALA A 1 190 ? 1.531 14.906 2.908 1 92.44 190 ALA A CA 1
ATOM 1483 C C . ALA A 1 190 ? 2.289 16.234 2.936 1 92.44 190 ALA A C 1
ATOM 1485 O O . ALA A 1 190 ? 3.322 16.375 2.279 1 92.44 190 ALA A O 1
ATOM 1486 N N . SER A 1 191 ? 1.676 17.156 3.586 1 91.5 191 SER A N 1
ATOM 1487 C CA . SER A 1 191 ? 2.334 18.453 3.609 1 91.5 191 SER A CA 1
ATOM 1488 C C . SER A 1 191 ? 2.068 19.188 4.922 1 91.5 191 SER A C 1
ATOM 1490 O O . SER A 1 191 ? 1.188 18.781 5.691 1 91.5 191 SER A O 1
ATOM 1492 N N . ASN A 1 192 ? 2.934 20.109 5.16 1 93.44 192 ASN A N 1
ATOM 1493 C CA . ASN A 1 192 ? 2.803 21.078 6.246 1 93.44 192 ASN A CA 1
ATOM 1494 C C . ASN A 1 192 ? 3.371 22.438 5.859 1 93.44 192 ASN A C 1
ATOM 1496 O O . ASN A 1 192 ? 4.102 22.562 4.875 1 93.44 192 ASN A O 1
ATOM 1500 N N . PHE A 1 193 ? 2.91 23.422 6.59 1 91.25 193 PHE A N 1
ATOM 1501 C CA . PHE A 1 193 ? 3.389 24.734 6.207 1 91.25 193 PHE A CA 1
ATOM 1502 C C . PHE A 1 193 ? 3.811 25.531 7.438 1 91.25 193 PHE A C 1
ATOM 1504 O O . PHE A 1 193 ? 3.492 25.156 8.562 1 91.25 193 PHE A O 1
ATOM 1511 N N . ILE A 1 194 ? 4.637 26.609 7.16 1 89.44 194 ILE A N 1
ATOM 1512 C CA . ILE A 1 194 ? 5.074 27.562 8.172 1 89.44 194 ILE A CA 1
ATOM 1513 C C . ILE A 1 194 ? 5.016 28.984 7.605 1 89.44 194 ILE A C 1
ATOM 1515 O O . ILE A 1 194 ? 5.254 29.188 6.414 1 89.44 194 ILE A O 1
ATOM 1519 N N . ASN A 1 195 ? 4.543 29.766 8.461 1 86.19 195 ASN A N 1
ATOM 1520 C CA . ASN A 1 195 ? 4.711 31.172 8.117 1 86.19 195 ASN A CA 1
ATOM 1521 C C . ASN A 1 195 ? 6.066 31.703 8.578 1 86.19 195 ASN A C 1
ATOM 1523 O O . ASN A 1 195 ? 6.449 31.531 9.734 1 86.19 195 ASN A O 1
ATOM 1527 N N . LEU A 1 196 ? 6.758 32.344 7.77 1 83.56 196 LEU A N 1
ATOM 1528 C CA . LEU A 1 196 ? 8.102 32.812 8.109 1 83.56 196 LEU A CA 1
ATOM 1529 C C . LEU A 1 196 ? 8.062 33.75 9.312 1 83.56 196 LEU A C 1
ATOM 1531 O O . LEU A 1 196 ? 9.031 33.844 10.07 1 83.56 196 LEU A O 1
ATOM 1535 N N . SER A 1 197 ? 6.984 34.5 9.422 1 81.69 197 SER A N 1
ATOM 1536 C CA . SER A 1 197 ? 6.82 35.375 10.562 1 81.69 197 SER A CA 1
ATOM 1537 C C . SER A 1 197 ? 6.898 34.625 11.883 1 81.69 197 SER A C 1
ATOM 1539 O O . SER A 1 197 ? 7.262 35.188 12.914 1 81.69 197 SER A O 1
ATOM 1541 N N . ASP A 1 198 ? 6.57 33.344 11.812 1 84.44 198 ASP A N 1
ATOM 1542 C CA . ASP A 1 198 ? 6.586 32.531 13.023 1 84.44 198 ASP A CA 1
ATOM 1543 C C . ASP A 1 198 ? 8.016 32.219 13.453 1 84.44 198 ASP A C 1
ATOM 1545 O O . ASP A 1 198 ? 8.258 31.812 14.594 1 84.44 198 ASP A O 1
ATOM 1549 N N . CYS A 1 199 ? 8.844 32.281 12.516 1 82.38 199 CYS A N 1
ATOM 1550 C CA . CYS A 1 199 ? 10.25 31.984 12.789 1 82.38 199 CYS A CA 1
ATOM 1551 C C . CYS A 1 199 ? 10.969 33.219 13.336 1 82.38 199 CYS A C 1
ATOM 1553 O O . CYS A 1 199 ? 11.961 33.094 14.055 1 82.38 199 CYS A O 1
ATOM 1555 N N . ILE A 1 200 ? 10.547 34.375 12.922 1 75.62 200 ILE A N 1
ATOM 1556 C CA . ILE A 1 200 ? 11.25 35.594 13.258 1 75.62 200 ILE A CA 1
ATOM 1557 C C . ILE A 1 200 ? 10.695 36.188 14.562 1 75.62 200 ILE A C 1
ATOM 1559 O O . ILE A 1 200 ? 9.5 36.469 14.664 1 75.62 200 ILE A O 1
ATOM 1563 N N . ILE A 1 201 ? 11.117 35.625 15.789 1 60.66 201 ILE A N 1
ATOM 1564 C CA . ILE A 1 201 ? 10.727 36.281 17.031 1 60.66 201 ILE A CA 1
ATOM 1565 C C . ILE A 1 201 ? 10.891 37.812 16.875 1 60.66 201 ILE A C 1
ATOM 1567 O O . ILE A 1 201 ? 11.961 38.281 16.469 1 60.66 201 ILE A O 1
ATOM 1571 N N . PRO A 1 202 ? 9.781 38.5 17.031 1 53.44 202 PRO A N 1
ATOM 1572 C CA . PRO A 1 202 ? 10 39.938 17.031 1 53.44 202 PRO A CA 1
ATOM 1573 C C . PRO A 1 202 ? 11.156 40.375 17.922 1 53.44 202 PRO A C 1
ATOM 1575 O O . PRO A 1 202 ? 11.344 39.781 19 1 53.44 202 PRO A O 1
ATOM 1578 N N . VAL A 1 203 ? 12.227 40.531 17.469 1 47.5 203 VAL A N 1
ATOM 1579 C CA . VAL A 1 203 ? 13.188 41.219 18.344 1 47.5 203 VAL A CA 1
ATOM 1580 C C . VAL A 1 203 ? 12.469 42.25 19.203 1 47.5 203 VAL A C 1
ATOM 1582 O O . VAL A 1 203 ? 11.617 43 18.703 1 47.5 203 VAL A O 1
ATOM 1585 N N . GLU A 1 204 ? 12.305 42.031 20.5 1 46.44 204 GLU A N 1
ATOM 1586 C CA . GLU A 1 204 ? 11.922 43.031 21.484 1 46.44 204 GLU A CA 1
ATOM 1587 C C . GLU A 1 204 ? 12.32 44.438 21.047 1 46.44 204 GLU A C 1
ATOM 1589 O O . GLU A 1 204 ? 11.688 45.438 21.422 1 46.44 204 GLU A O 1
ATOM 1594 N N . ASP A 1 205 ? 13.43 44.531 20.359 1 42.31 205 ASP A N 1
ATOM 1595 C CA . ASP A 1 205 ? 13.891 45.906 20.203 1 42.31 205 ASP A CA 1
ATOM 1596 C C . ASP A 1 205 ? 12.992 46.688 19.25 1 42.31 205 ASP A C 1
ATOM 1598 O O . ASP A 1 205 ? 13.016 47.938 19.234 1 42.31 205 ASP A O 1
ATOM 1602 N N . ASP A 1 206 ? 12.281 46.094 18.391 1 42.16 206 ASP A N 1
ATOM 1603 C CA . ASP A 1 206 ? 11.492 46.969 17.516 1 42.16 206 ASP A CA 1
ATOM 1604 C C . ASP A 1 206 ? 10.188 47.406 18.188 1 42.16 206 ASP A C 1
ATOM 1606 O O . ASP A 1 206 ? 9.414 48.188 17.625 1 42.16 206 ASP A O 1
ATOM 1610 N N . ILE A 1 207 ? 9.68 46.719 19.188 1 43.34 207 ILE A N 1
ATOM 1611 C CA . ILE A 1 207 ? 8.586 47.281 1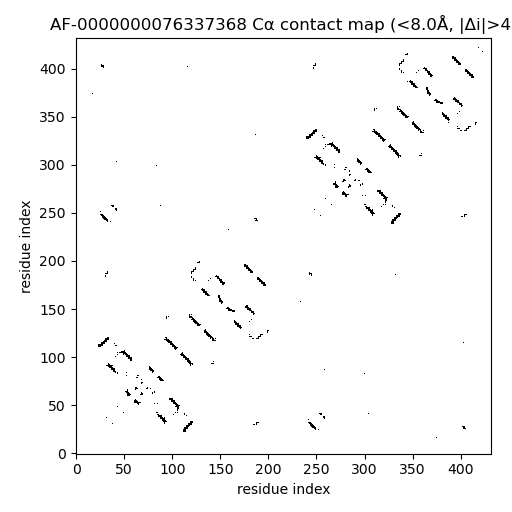9.984 1 43.34 207 ILE A CA 1
ATOM 1612 C C . ILE A 1 207 ? 9.086 48.469 20.797 1 43.34 207 ILE A C 1
ATOM 1614 O O . ILE A 1 207 ? 8.336 49.438 21.016 1 43.34 207 ILE A O 1
ATOM 1618 N N . GLN A 1 208 ? 10.297 48.438 21.281 1 39.03 208 GLN A N 1
ATOM 1619 C CA . GLN A 1 208 ? 10.758 49.562 22.078 1 39.03 208 GLN A CA 1
ATOM 1620 C C . GLN A 1 208 ? 10.945 50.781 21.203 1 39.03 208 GLN A C 1
ATOM 1622 O O . GLN A 1 208 ? 10.836 51.938 21.688 1 39.03 208 GLN A O 1
ATOM 1627 N N . HIS A 1 209 ? 11.312 50.594 19.953 1 40.03 209 HIS A N 1
ATOM 1628 C CA . HIS A 1 209 ? 11.57 51.844 19.25 1 40.03 209 HIS A CA 1
ATOM 1629 C C . HIS A 1 209 ? 10.273 52.5 18.828 1 40.03 209 HIS A C 1
ATOM 1631 O O . HIS A 1 209 ? 10.195 53.75 18.781 1 40.03 209 HIS A O 1
ATOM 1637 N N . ASN A 1 210 ? 9.242 51.75 18.594 1 38.84 210 ASN A N 1
ATOM 1638 C CA . ASN A 1 210 ? 8.078 52.5 18.172 1 38.84 210 ASN A CA 1
ATOM 1639 C C . ASN A 1 210 ? 7.316 53.094 19.375 1 38.84 210 ASN A C 1
ATOM 1641 O O . ASN A 1 210 ? 6.336 53.812 19.203 1 38.84 210 ASN A O 1
ATOM 1645 N N . ILE A 1 211 ? 7.602 52.5 20.547 1 40.12 211 ILE A N 1
ATOM 1646 C CA . ILE A 1 211 ? 6.867 53.125 21.641 1 40.12 211 ILE A CA 1
ATOM 1647 C C . ILE A 1 211 ? 7.465 54.5 21.953 1 40.12 211 ILE A C 1
ATOM 1649 O O . ILE A 1 211 ? 6.781 55.375 22.5 1 40.12 211 ILE A O 1
ATOM 1653 N N . PHE A 1 212 ? 8.797 54.656 21.656 1 39.88 212 PHE A N 1
ATOM 1654 C CA . PHE A 1 212 ? 9.336 55.906 22.141 1 39.88 212 PHE A CA 1
ATOM 1655 C C . PHE A 1 212 ? 8.906 57.062 21.234 1 39.88 212 PHE A C 1
ATOM 1657 O O . PHE A 1 212 ? 9.133 58.219 21.547 1 39.88 212 PHE A O 1
ATOM 1664 N N . LYS A 1 213 ? 8.531 56.781 20 1 42.22 213 LYS A N 1
ATOM 1665 C CA . LYS A 1 213 ? 8.281 57.969 19.188 1 42.22 213 LYS A CA 1
ATOM 1666 C C . LYS A 1 213 ? 6.996 58.688 19.625 1 42.22 213 LYS A C 1
ATOM 1668 O O . LYS A 1 213 ? 6.699 59.781 19.156 1 42.22 213 LYS A O 1
ATOM 1673 N N . PHE A 1 214 ? 6.07 57.875 20.219 1 38.97 214 PHE A N 1
ATOM 1674 C CA . PHE A 1 214 ? 4.863 58.688 20.406 1 38.97 214 PHE A CA 1
ATOM 1675 C C . PHE A 1 214 ? 4.98 59.531 21.656 1 38.97 214 PHE A C 1
ATOM 1677 O O . PHE A 1 214 ? 4.066 60.312 21.969 1 38.97 214 PHE A O 1
ATOM 1684 N N . ALA A 1 215 ? 5.996 59.156 22.484 1 35.5 215 ALA A N 1
ATOM 1685 C CA . ALA A 1 215 ? 5.914 59.969 23.703 1 35.5 215 ALA A CA 1
ATOM 1686 C C . ALA A 1 215 ? 6.516 61.344 23.484 1 35.5 215 ALA A C 1
ATOM 1688 O O . ALA A 1 215 ? 6.242 62.281 24.25 1 35.5 215 ALA A O 1
ATOM 1689 N N . PHE A 1 216 ? 7.426 61.562 22.562 1 29.02 216 PHE A N 1
ATOM 1690 C CA . PHE A 1 216 ? 7.809 62.969 22.578 1 29.02 216 PHE A CA 1
ATOM 1691 C C . PHE A 1 216 ? 6.93 63.781 21.625 1 29.02 216 PHE A C 1
ATOM 1693 O O . PHE A 1 216 ? 6.504 63.281 20.594 1 29.02 216 PHE A O 1
ATOM 1700 N N . MET B 1 1 ? 29.719 31.75 -48.062 1 26.44 1 MET B N 1
ATOM 1701 C CA . MET B 1 1 ? 28.531 32.25 -47.375 1 26.44 1 MET B CA 1
ATOM 1702 C C . MET B 1 1 ? 27.953 31.234 -46.406 1 26.44 1 MET B C 1
ATOM 1704 O O . MET B 1 1 ? 27.422 30.203 -46.844 1 26.44 1 MET B O 1
ATOM 1708 N N . THR B 1 2 ? 28.609 31 -45.25 1 30.7 2 THR B N 1
ATOM 1709 C CA . THR B 1 2 ? 28.609 29.969 -44.219 1 30.7 2 THR B CA 1
ATOM 1710 C C . THR B 1 2 ? 27.344 30.047 -43.375 1 30.7 2 THR B C 1
ATOM 1712 O O . THR B 1 2 ? 27.094 31.062 -42.719 1 30.7 2 THR B O 1
ATOM 1715 N N . VAL B 1 3 ? 26.219 29.547 -43.875 1 32.12 3 VAL B N 1
ATOM 1716 C CA . VAL B 1 3 ? 24.875 29.609 -43.281 1 32.12 3 VAL B CA 1
ATOM 1717 C C . VAL B 1 3 ? 24.891 28.938 -41.906 1 32.12 3 VAL B C 1
ATOM 1719 O O . VAL B 1 3 ? 25.172 27.75 -41.812 1 32.12 3 VAL B O 1
ATOM 1722 N N . TRP B 1 4 ? 25.281 29.703 -40.906 1 24.86 4 TRP B N 1
ATOM 1723 C CA . TRP B 1 4 ? 25.328 29.266 -39.5 1 24.86 4 TRP B CA 1
ATOM 1724 C C . TRP B 1 4 ? 23.938 28.859 -39 1 24.86 4 TRP B C 1
ATOM 1726 O O . TRP B 1 4 ? 23.031 29.703 -38.938 1 24.86 4 TRP B O 1
ATOM 1736 N N . ILE B 1 5 ? 23.391 27.766 -39.469 1 29.95 5 ILE B N 1
ATOM 1737 C CA . ILE B 1 5 ? 22.094 27.281 -38.969 1 29.95 5 ILE B CA 1
ATOM 1738 C C . ILE B 1 5 ? 22.172 27.047 -37.469 1 29.95 5 ILE B C 1
ATOM 1740 O O . ILE B 1 5 ? 22.938 26.188 -37 1 29.95 5 ILE B O 1
ATOM 1744 N N . CYS B 1 6 ? 22.156 28.125 -36.656 1 26.72 6 CYS B N 1
ATOM 1745 C CA . CYS B 1 6 ? 22.109 28.016 -35.188 1 26.72 6 CYS B CA 1
ATOM 1746 C C . CYS B 1 6 ? 20.938 27.172 -34.75 1 26.72 6 CYS B C 1
ATOM 1748 O O . CYS B 1 6 ? 19.781 27.516 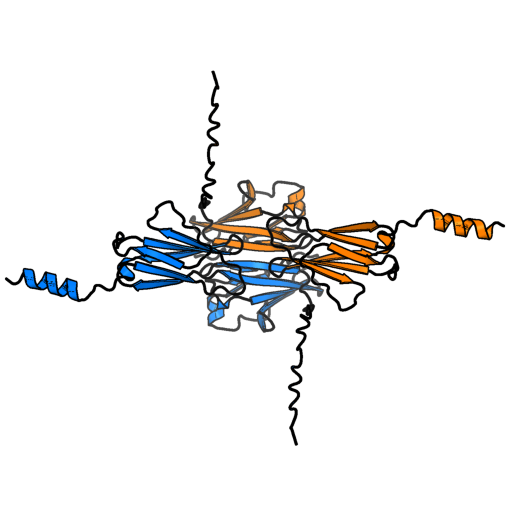-35 1 26.72 6 CYS B O 1
ATOM 1750 N N . HIS B 1 7 ? 21.047 25.875 -34.781 1 31.91 7 HIS B N 1
ATOM 1751 C CA . HIS B 1 7 ? 20.047 24.969 -34.219 1 31.91 7 HIS B CA 1
ATOM 1752 C C . HIS B 1 7 ? 19.734 25.328 -32.75 1 31.91 7 HIS B C 1
ATOM 1754 O O . HIS B 1 7 ? 20.609 25.266 -31.891 1 31.91 7 HIS B O 1
ATOM 1760 N N . LEU B 1 8 ? 18.938 26.359 -32.562 1 33.06 8 LEU B N 1
ATOM 1761 C CA . LEU B 1 8 ? 18.359 26.641 -31.25 1 33.06 8 LEU B CA 1
ATOM 1762 C C . LEU B 1 8 ? 17.703 25.406 -30.672 1 33.06 8 LEU B C 1
ATOM 1764 O O . LEU B 1 8 ? 16.734 24.875 -31.234 1 33.06 8 LEU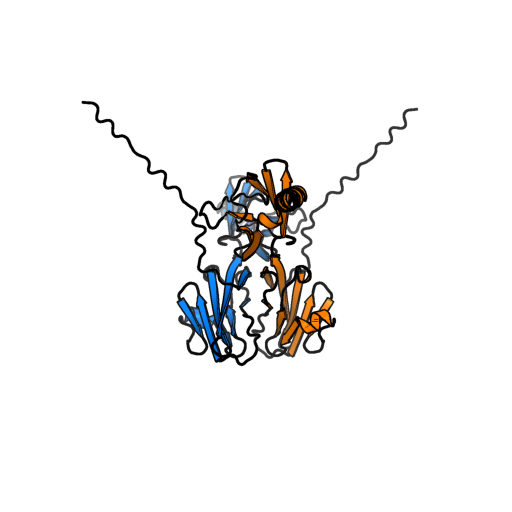 B O 1
ATOM 1768 N N . CYS B 1 9 ? 18.453 24.516 -30.094 1 32.72 9 CYS B N 1
ATOM 1769 C CA . CYS B 1 9 ? 17.953 23.406 -29.281 1 32.72 9 CYS B CA 1
ATOM 1770 C C . CYS B 1 9 ? 16.984 23.875 -28.219 1 32.72 9 CYS B C 1
ATOM 1772 O O . CYS B 1 9 ? 17.359 24.656 -27.344 1 32.72 9 CYS B O 1
ATOM 1774 N N . PRO B 1 10 ? 15.672 24 -28.578 1 37.66 10 PRO B N 1
ATOM 1775 C CA . PRO B 1 10 ? 14.75 24.344 -27.484 1 37.66 10 PRO B CA 1
ATOM 1776 C C . PRO B 1 10 ? 14.977 23.469 -26.234 1 37.66 10 PRO B C 1
ATOM 1778 O O . PRO B 1 10 ? 15.07 22.25 -26.344 1 37.66 10 PRO B O 1
ATOM 1781 N N . LEU B 1 11 ? 15.734 23.938 -25.25 1 33.34 11 LEU B N 1
ATOM 1782 C CA . LEU B 1 11 ? 15.766 23.406 -23.875 1 33.34 11 LEU B CA 1
ATOM 1783 C C . LEU B 1 11 ? 14.352 23.141 -23.375 1 33.34 11 LEU B C 1
ATOM 1785 O O . LEU B 1 11 ? 13.586 24.078 -23.125 1 33.34 11 LEU B O 1
ATOM 1789 N N . LEU B 1 12 ? 13.688 22.125 -23.828 1 33.69 12 LEU B N 1
ATOM 1790 C CA . LEU B 1 12 ? 12.523 21.594 -23.125 1 33.69 12 LEU B CA 1
ATOM 1791 C C . LEU B 1 12 ? 12.805 21.453 -21.625 1 33.69 12 LEU B C 1
ATOM 1793 O O . LEU B 1 12 ? 13.586 20.594 -21.219 1 33.69 12 LEU B O 1
ATOM 1797 N N . TRP B 1 13 ? 12.906 22.516 -20.922 1 29.27 13 TRP B N 1
ATOM 1798 C CA . TRP B 1 13 ? 12.766 22.453 -19.469 1 29.27 13 TRP B CA 1
ATOM 1799 C C . TRP B 1 13 ? 11.609 21.547 -19.078 1 29.27 13 TRP B C 1
ATOM 1801 O O . TRP B 1 13 ? 10.445 21.859 -19.328 1 29.27 13 TRP B O 1
ATOM 1811 N N . ALA B 1 14 ? 11.836 20.312 -19.141 1 31.02 14 ALA B N 1
ATOM 1812 C CA . ALA B 1 14 ? 10.93 19.422 -18.422 1 31.02 14 ALA B CA 1
ATOM 1813 C C . ALA B 1 14 ? 10.625 19.984 -17.031 1 31.02 14 ALA B C 1
ATOM 1815 O O . ALA B 1 14 ? 11.445 19.859 -16.109 1 31.02 14 ALA B O 1
ATOM 1816 N N . ALA B 1 15 ? 10.094 21.156 -16.891 1 31.84 15 ALA B N 1
ATOM 1817 C CA . ALA B 1 15 ? 9.406 21.484 -15.641 1 31.84 15 ALA B CA 1
ATOM 1818 C C . ALA B 1 15 ? 8.641 20.281 -15.094 1 31.84 15 ALA B C 1
ATOM 1820 O O . ALA B 1 15 ? 7.742 19.766 -15.758 1 31.84 15 ALA B O 1
ATOM 1821 N N . THR B 1 16 ? 9.266 19.391 -14.484 1 33.22 16 THR B N 1
ATOM 1822 C CA . THR B 1 16 ? 8.508 18.422 -13.703 1 33.22 16 THR B CA 1
ATOM 1823 C C . THR B 1 16 ? 7.379 19.109 -12.938 1 33.22 16 THR B C 1
ATOM 1825 O O . THR B 1 16 ? 7.629 19.781 -11.938 1 33.22 16 THR B O 1
ATOM 1828 N N . ALA B 1 17 ? 6.512 19.812 -13.688 1 33.97 17 ALA B N 1
ATOM 1829 C CA . ALA B 1 17 ? 5.242 20.203 -13.07 1 33.97 17 ALA B CA 1
ATOM 1830 C C . ALA B 1 17 ? 4.789 19.156 -12.055 1 33.97 17 ALA B C 1
ATOM 1832 O O . ALA B 1 17 ? 4.602 18 -12.391 1 33.97 17 ALA B O 1
ATOM 1833 N N . LEU B 1 18 ? 5.324 19.297 -10.93 1 36.41 18 LEU B N 1
ATOM 1834 C CA . LEU B 1 18 ? 4.551 18.625 -9.891 1 36.41 18 LEU B CA 1
ATOM 1835 C C . LEU B 1 18 ? 3.057 18.703 -10.188 1 36.41 18 LEU B C 1
ATOM 1837 O O . LEU B 1 18 ? 2.422 19.734 -9.953 1 36.41 18 LEU B O 1
ATOM 1841 N N . CYS B 1 19 ? 2.717 18.594 -11.438 1 36.44 19 CYS B N 1
ATOM 1842 C CA . CYS B 1 19 ? 1.283 18.469 -11.688 1 36.44 19 CYS B CA 1
ATOM 1843 C C . CYS B 1 19 ? 0.554 17.969 -10.445 1 36.44 19 CYS B C 1
ATOM 1845 O O . CYS B 1 19 ? 0.783 16.844 -10.008 1 36.44 19 CYS B O 1
ATOM 1847 N N . VAL B 1 20 ? 0.279 19 -9.648 1 39.69 20 VAL B N 1
ATOM 1848 C CA . VAL B 1 20 ? -0.661 18.703 -8.57 1 39.69 20 VAL B CA 1
ATOM 1849 C C . VAL B 1 20 ? -1.821 17.875 -9.102 1 39.69 20 VAL B C 1
ATOM 1851 O O . VAL B 1 20 ? -2.656 18.375 -9.859 1 39.69 20 VAL B O 1
ATOM 1854 N N . VAL B 1 21 ? -1.745 16.922 -9.953 1 44.59 21 VAL B N 1
ATOM 1855 C CA . VAL B 1 21 ? -2.971 16.156 -10.172 1 44.59 21 VAL B CA 1
ATOM 1856 C C . VAL B 1 21 ? -3.967 16.453 -9.055 1 44.59 21 VAL B C 1
ATOM 1858 O O . VAL B 1 21 ? -3.578 16.641 -7.895 1 44.59 21 VAL B O 1
ATOM 1861 N N . LYS B 1 22 ? -5.051 17.25 -9.5 1 50.81 22 LYS B N 1
ATOM 1862 C CA . LYS B 1 22 ? -6.191 17.359 -8.602 1 50.81 22 LYS B CA 1
ATOM 1863 C C . LYS B 1 22 ? -6.25 16.156 -7.648 1 50.81 22 LYS B C 1
ATOM 1865 O O . LYS B 1 22 ? -6.344 15.016 -8.086 1 50.81 22 LYS B O 1
ATOM 1870 N N . ASP B 1 23 ? -5.48 16.25 -6.395 1 62.53 23 ASP B N 1
ATOM 1871 C CA . ASP B 1 23 ? -4.852 15.352 -5.426 1 62.53 23 ASP B CA 1
ATOM 1872 C C . ASP B 1 23 ? -5.898 14.688 -4.535 1 62.53 23 ASP B C 1
ATOM 1874 O O . ASP B 1 23 ? -6.859 15.336 -4.109 1 62.53 23 ASP B O 1
ATOM 1878 N N . CYS B 1 24 ? -6.367 13.57 -4.988 1 79.81 24 CYS B N 1
ATOM 1879 C CA . CYS B 1 24 ? -7.125 12.766 -4.039 1 79.81 24 CYS B CA 1
ATOM 1880 C C . CYS B 1 24 ? -6.68 13.039 -2.607 1 79.81 24 CYS B C 1
ATOM 1882 O O . CYS B 1 24 ? -5.488 13.016 -2.307 1 79.81 24 CYS B O 1
ATOM 1884 N N . SER B 1 25 ? -7.676 13.711 -1.891 1 77.19 25 SER B N 1
ATOM 1885 C CA . SER B 1 25 ? -7.367 14.117 -0.525 1 77.19 25 SER B CA 1
ATOM 1886 C C . SER B 1 25 ? -6.801 12.961 0.288 1 77.19 25 SER B C 1
ATOM 1888 O O . SER B 1 25 ? -5.957 13.164 1.163 1 77.19 25 SER B O 1
ATOM 1890 N N . ASN B 1 26 ? -7.371 11.828 0.037 1 87.88 26 ASN B N 1
ATOM 1891 C CA . ASN B 1 26 ? -6.895 10.617 0.695 1 87.88 26 ASN B CA 1
ATOM 1892 C C . ASN B 1 26 ? -6.371 9.602 -0.315 1 87.88 26 ASN B C 1
ATOM 1894 O O . ASN B 1 26 ? -7.156 8.961 -1.017 1 87.88 26 ASN B O 1
ATOM 1898 N N . ARG B 1 27 ? -5.047 9.555 -0.341 1 93.25 27 ARG B N 1
ATOM 1899 C CA . ARG B 1 27 ? -4.418 8.633 -1.283 1 93.25 27 ARG B CA 1
ATOM 1900 C C . ARG B 1 27 ? -3.705 7.504 -0.552 1 93.25 27 ARG B C 1
ATOM 1902 O O . ARG B 1 27 ? -2.852 7.75 0.302 1 93.25 27 ARG B O 1
ATOM 1909 N N . ILE B 1 28 ? -4.121 6.309 -0.901 1 95.75 28 ILE B N 1
ATOM 1910 C CA . ILE B 1 28 ? -3.562 5.102 -0.302 1 95.75 28 ILE B CA 1
ATOM 1911 C C . ILE B 1 28 ? -2.764 4.328 -1.35 1 95.75 28 ILE B C 1
ATOM 1913 O O . ILE B 1 28 ? -3.246 4.098 -2.461 1 95.75 28 ILE B O 1
ATOM 1917 N N . SER B 1 29 ? -1.561 4.027 -1.047 1 96.12 29 SER B N 1
ATOM 1918 C CA . SER B 1 29 ? -0.758 3.203 -1.946 1 96.12 29 SER B CA 1
ATOM 1919 C C . SER B 1 29 ? -0.797 1.735 -1.535 1 96.12 29 SER B C 1
ATOM 1921 O O . SER B 1 29 ? -0.633 1.41 -0.358 1 96.12 29 SER B O 1
ATOM 1923 N N . ILE B 1 30 ? -0.977 0.884 -2.533 1 97.62 30 ILE B N 1
ATOM 1924 C CA . ILE B 1 30 ? -1.12 -0.54 -2.25 1 97.62 30 ILE B CA 1
ATOM 1925 C C . ILE B 1 30 ? -0.252 -1.347 -3.213 1 97.62 30 ILE B C 1
ATOM 1927 O O . ILE B 1 30 ? -0.197 -1.047 -4.41 1 97.62 30 ILE B O 1
ATOM 1931 N N . VAL B 1 31 ? 0.438 -2.305 -2.66 1 96.94 31 VAL B N 1
ATOM 1932 C CA . VAL B 1 31 ? 1.147 -3.273 -3.49 1 96.94 31 VAL B CA 1
ATOM 1933 C C . VAL B 1 31 ? 0.561 -4.668 -3.275 1 96.94 31 VAL B C 1
ATOM 1935 O O . VAL B 1 31 ? 0.617 -5.207 -2.168 1 96.94 31 VAL B O 1
ATOM 1938 N N . GLY B 1 32 ? -0.043 -5.199 -4.301 1 96.94 32 GLY B N 1
ATOM 1939 C CA . GLY B 1 32 ? -0.523 -6.57 -4.305 1 96.94 32 GLY B CA 1
ATOM 1940 C C . GLY B 1 32 ? 0.385 -7.52 -5.066 1 96.94 32 GLY B C 1
ATOM 1941 O O . GLY B 1 32 ? 1.346 -7.086 -5.707 1 96.94 32 GLY B O 1
ATOM 1942 N N . VAL B 1 33 ? 0.067 -8.812 -4.953 1 96.06 33 VAL B N 1
ATOM 1943 C CA . VAL B 1 33 ? 0.884 -9.828 -5.605 1 96.06 33 VAL B CA 1
ATOM 1944 C C . VAL B 1 33 ? 0.076 -10.516 -6.707 1 96.06 33 VAL B C 1
ATOM 1946 O O . VAL B 1 33 ? -1.108 -10.805 -6.523 1 96.06 33 VAL B O 1
ATOM 1949 N N . GLU B 1 34 ? 0.707 -10.805 -7.801 1 96.56 34 GLU B N 1
ATOM 1950 C CA . GLU B 1 34 ? 0.062 -11.484 -8.922 1 96.56 34 GLU B CA 1
ATOM 1951 C C . GLU B 1 34 ? -0.587 -12.797 -8.477 1 96.56 34 GLU B C 1
ATOM 1953 O O . GLU B 1 34 ? -0.029 -13.516 -7.648 1 96.56 34 GLU B O 1
ATOM 1958 N N . ARG B 1 35 ? -1.826 -13.102 -9.031 1 95.06 35 ARG B N 1
ATOM 1959 C CA . ARG B 1 35 ? -2.604 -14.32 -8.852 1 95.06 35 ARG B CA 1
ATOM 1960 C C . ARG B 1 35 ? -3.264 -14.359 -7.48 1 95.06 35 ARG B C 1
ATOM 1962 O O . ARG B 1 35 ? -3.99 -15.297 -7.156 1 95.06 35 ARG B O 1
ATOM 1969 N N . GLU B 1 36 ? -3.01 -13.398 -6.699 1 93.75 36 GLU B N 1
ATOM 1970 C CA . GLU B 1 36 ? -3.715 -13.273 -5.426 1 93.75 36 GLU B CA 1
ATOM 1971 C C . GLU B 1 36 ? -4.938 -12.375 -5.559 1 93.75 36 GLU B C 1
ATOM 1973 O O . GLU B 1 36 ? -5.16 -11.766 -6.609 1 93.75 36 GLU B O 1
ATOM 1978 N N . ASP B 1 37 ? -5.707 -12.344 -4.512 1 93.94 37 ASP B N 1
ATOM 1979 C CA . ASP B 1 37 ? -6.891 -11.5 -4.469 1 93.94 37 ASP B CA 1
ATOM 1980 C C . ASP B 1 37 ? -6.676 -10.297 -3.551 1 93.94 37 ASP B C 1
ATOM 1982 O O . ASP B 1 37 ? -5.891 -10.367 -2.604 1 93.94 37 ASP B O 1
ATOM 1986 N N . ILE B 1 38 ? -7.363 -9.234 -3.889 1 96.31 38 ILE B N 1
ATOM 1987 C CA . ILE B 1 38 ? -7.359 -8.094 -2.982 1 96.31 38 ILE B CA 1
ATOM 1988 C C . ILE B 1 38 ? -8.75 -7.473 -2.93 1 96.31 38 ILE B C 1
ATOM 1990 O O . ILE B 1 38 ? -9.57 -7.691 -3.824 1 96.31 38 ILE B O 1
ATOM 1994 N N . VAL B 1 39 ? -9.008 -6.816 -1.847 1 96.31 39 VAL B N 1
ATOM 1995 C CA . VAL B 1 39 ? -10.219 -6.02 -1.698 1 96.31 39 VAL B CA 1
ATOM 1996 C C . VAL B 1 39 ? -9.852 -4.559 -1.442 1 96.31 39 VAL B C 1
ATOM 1998 O O . VAL B 1 39 ? -9.086 -4.258 -0.522 1 96.31 39 VAL B O 1
ATOM 2001 N N . LEU B 1 40 ? -10.312 -3.688 -2.262 1 97.31 40 LEU B N 1
ATOM 2002 C CA . LEU B 1 40 ? -10.219 -2.252 -2.02 1 97.31 40 LEU B CA 1
ATOM 2003 C C . LEU B 1 40 ? -11.453 -1.744 -1.28 1 97.31 40 LEU B C 1
ATOM 2005 O O . LEU B 1 40 ? -12.57 -1.883 -1.77 1 97.31 40 LEU B O 1
ATOM 2009 N N . ALA B 1 41 ? -11.18 -1.163 -0.136 1 96.19 41 ALA B N 1
ATOM 2010 C CA . ALA B 1 41 ? -12.289 -0.75 0.719 1 96.19 41 ALA B CA 1
ATOM 2011 C C . ALA B 1 41 ? -12.133 0.702 1.16 1 96.19 41 ALA B C 1
ATOM 2013 O O . ALA B 1 41 ? -11.219 1.03 1.919 1 96.19 41 ALA B O 1
ATOM 2014 N N . PRO B 1 42 ? -13.008 1.537 0.695 1 94 42 PRO B N 1
ATOM 2015 C CA . PRO B 1 42 ? -12.984 2.918 1.182 1 94 42 PRO B CA 1
ATOM 2016 C C . PRO B 1 42 ? -13.641 3.074 2.551 1 94 42 PRO B C 1
ATOM 2018 O O . PRO B 1 42 ? -14.461 2.242 2.943 1 94 42 PRO B O 1
ATOM 2021 N N . SER B 1 43 ? -13.203 4.098 3.252 1 89.81 43 SER B N 1
ATOM 2022 C CA . SER B 1 43 ? -13.898 4.449 4.48 1 89.81 43 SER B CA 1
ATOM 2023 C C . SER B 1 43 ? -15.234 5.121 4.184 1 89.81 43 SER B C 1
ATOM 2025 O O . SER B 1 43 ? -15.281 6.176 3.549 1 89.81 43 SER B O 1
ATOM 2027 N N . VAL B 1 44 ? -16.219 4.488 4.59 1 84.44 44 VAL B N 1
ATOM 2028 C CA . VAL B 1 44 ? -17.547 5.047 4.355 1 84.44 44 VAL B CA 1
ATOM 2029 C C . VAL B 1 44 ? -18.109 5.602 5.66 1 84.44 44 VAL B C 1
ATOM 2031 O O . VAL B 1 44 ? -19.312 5.809 5.785 1 84.44 44 VAL B O 1
ATOM 2034 N N . SER B 1 45 ? -17.125 5.824 6.543 1 71.38 45 SER B N 1
ATOM 2035 C CA . SER B 1 45 ? -17.562 6.312 7.848 1 71.38 45 SER B CA 1
ATOM 2036 C C . SER B 1 45 ? -18 7.773 7.777 1 71.38 45 SER B C 1
ATOM 2038 O O . SER B 1 45 ? -17.484 8.539 6.957 1 71.38 45 SER B O 1
ATOM 2040 N N . GLY B 1 46 ? -19.031 8.219 8.156 1 65.69 46 GLY B N 1
ATOM 2041 C CA . GLY B 1 46 ? -19.562 9.57 8.266 1 65.69 46 GLY B CA 1
ATOM 2042 C C . GLY B 1 46 ? -20.938 9.617 8.891 1 65.69 46 GLY B C 1
ATOM 2043 O O . GLY B 1 46 ? -21.531 8.57 9.188 1 65.69 46 GLY B O 1
ATOM 2044 N N . ASN B 1 47 ? -21.125 10.781 9.445 1 67.12 47 ASN B N 1
ATOM 2045 C CA . ASN B 1 47 ? -22.469 11.023 9.953 1 67.12 47 ASN B CA 1
ATOM 2046 C C . ASN B 1 47 ? -23.5 10.945 8.844 1 67.12 47 ASN B C 1
ATOM 2048 O O . ASN B 1 47 ? -23.453 11.711 7.879 1 67.12 47 ASN B O 1
ATOM 2052 N N . GLY B 1 48 ? -24.156 9.812 8.719 1 73.81 48 GLY B N 1
ATOM 2053 C CA . GLY B 1 48 ? -25.219 9.688 7.734 1 73.81 48 GLY B CA 1
ATOM 2054 C C . GLY B 1 48 ? -25.219 8.352 7.02 1 73.81 48 GLY B C 1
ATOM 2055 O O . GLY B 1 48 ? -24.594 7.395 7.477 1 73.81 48 GLY B O 1
ATOM 2056 N N . SER B 1 49 ? -25.984 8.312 5.957 1 76.94 49 SER B N 1
ATOM 2057 C CA . SER B 1 49 ? -26.172 7.074 5.215 1 76.94 49 SER B CA 1
ATOM 2058 C C . SER B 1 49 ? -25.484 7.129 3.857 1 76.94 49 SER B C 1
ATOM 2060 O O . SER B 1 49 ? -25.453 8.18 3.207 1 76.94 49 SER B O 1
ATOM 2062 N N . LEU B 1 50 ? -24.812 6.113 3.529 1 81.44 50 LEU B N 1
ATOM 2063 C CA . LEU B 1 50 ? -24.266 5.938 2.186 1 81.44 50 LEU B CA 1
ATOM 2064 C C . LEU B 1 50 ? -25.391 5.926 1.146 1 81.44 50 LEU B C 1
ATOM 2066 O O . LEU B 1 50 ? -26.281 5.082 1.206 1 81.44 50 LEU B O 1
ATOM 2070 N N . THR B 1 51 ? -25.344 6.895 0.291 1 83.44 51 THR B N 1
ATOM 2071 C CA . THR B 1 51 ? -26.438 6.977 -0.677 1 83.44 51 THR B CA 1
ATOM 2072 C C . THR B 1 51 ? -25.969 6.508 -2.053 1 83.44 51 THR B C 1
ATOM 2074 O O . THR B 1 51 ? -26.766 6 -2.844 1 83.44 51 THR B O 1
ATOM 2077 N N . ARG B 1 52 ? -24.766 6.836 -2.275 1 87.5 52 ARG B N 1
ATOM 2078 C CA . ARG B 1 52 ? -24.25 6.449 -3.584 1 87.5 52 ARG B CA 1
ATOM 2079 C C . ARG B 1 52 ? -22.75 6.207 -3.533 1 87.5 52 ARG B C 1
ATOM 2081 O O . ARG B 1 52 ? -22.031 6.887 -2.793 1 87.5 52 ARG B O 1
ATOM 2088 N N . ILE B 1 53 ? -22.297 5.215 -4.305 1 90.44 53 ILE B N 1
ATOM 2089 C CA . ILE B 1 53 ? -20.859 4.961 -4.438 1 90.44 53 ILE B CA 1
ATOM 2090 C C . ILE B 1 53 ? -20.562 4.418 -5.832 1 90.44 53 ILE B C 1
ATOM 2092 O O . ILE B 1 53 ? -21.328 3.617 -6.371 1 90.44 53 ILE B O 1
ATOM 2096 N N . TYR B 1 54 ? -19.516 4.906 -6.406 1 92.25 54 TYR B N 1
ATOM 2097 C CA . TYR B 1 54 ? -19.031 4.266 -7.621 1 92.25 54 TYR B CA 1
ATOM 2098 C C . TYR B 1 54 ? -17.516 4.324 -7.691 1 92.25 54 TYR B C 1
ATOM 2100 O O . TYR B 1 54 ? -16.875 5.129 -6.996 1 92.25 54 TYR B O 1
ATOM 2108 N N . TRP B 1 55 ? -16.984 3.479 -8.531 1 93.75 55 TRP B N 1
ATOM 2109 C CA . TRP B 1 55 ? -15.547 3.322 -8.672 1 93.75 55 TRP B CA 1
ATOM 2110 C C . TRP B 1 55 ? -15.094 3.695 -10.078 1 93.75 55 TRP B C 1
ATOM 2112 O O . TRP B 1 55 ? -15.758 3.355 -11.062 1 93.75 55 TRP B O 1
ATOM 2122 N N . LYS B 1 56 ? -13.953 4.383 -10.094 1 92.06 56 LYS B N 1
ATOM 2123 C CA . LYS B 1 56 ? -13.266 4.656 -11.352 1 92.06 56 LYS B CA 1
ATOM 2124 C C . LYS B 1 56 ? -11.883 4.004 -11.367 1 92.06 56 LYS B C 1
ATOM 2126 O O . LYS B 1 56 ? -11.219 3.92 -10.336 1 92.06 56 LYS B O 1
ATOM 2131 N N . LYS B 1 57 ? -11.531 3.543 -12.484 1 91.94 57 LYS B N 1
ATOM 2132 C CA . LYS B 1 57 ? -10.125 3.279 -12.805 1 91.94 57 LYS B CA 1
ATOM 2133 C C . LYS B 1 57 ? -9.594 4.289 -13.82 1 91.94 57 LYS B C 1
ATOM 2135 O O . LYS B 1 57 ? -10.039 4.316 -14.969 1 91.94 57 LYS B O 1
ATOM 2140 N N . GLY B 1 58 ? -8.539 5.043 -13.289 1 89.5 58 GLY B N 1
ATOM 2141 C CA . GLY B 1 58 ? -8.258 6.223 -14.094 1 89.5 58 GLY B CA 1
ATOM 2142 C C . GLY B 1 58 ? -9.445 7.152 -14.227 1 89.5 58 GLY B C 1
ATOM 2143 O O . GLY B 1 58 ? -10.023 7.574 -13.219 1 89.5 58 GLY B O 1
ATOM 2144 N N . GLU B 1 59 ? -9.867 7.395 -15.414 1 87.31 59 GLU B N 1
ATOM 2145 C CA . GLU B 1 59 ? -10.992 8.297 -15.641 1 87.31 59 GLU B CA 1
ATOM 2146 C C . GLU B 1 59 ? -12.266 7.527 -15.969 1 87.31 59 GLU B C 1
ATOM 2148 O O . GLU B 1 59 ? -13.352 8.102 -16.016 1 87.31 59 GLU B O 1
ATOM 2153 N N . ASP B 1 60 ? -12.195 6.234 -16.047 1 85.19 60 ASP B N 1
ATOM 2154 C CA . ASP B 1 60 ? -13.32 5.422 -16.484 1 85.19 60 ASP B CA 1
ATOM 2155 C C . ASP B 1 60 ? -14.062 4.828 -15.289 1 85.19 60 ASP B C 1
ATOM 2157 O O . ASP B 1 60 ? -13.445 4.262 -14.383 1 85.19 60 ASP B O 1
ATOM 2161 N N . ILE B 1 61 ? -15.344 4.984 -15.352 1 83.19 61 ILE B N 1
ATOM 2162 C CA . ILE B 1 61 ? -16.156 4.328 -14.336 1 83.19 61 ILE B CA 1
ATOM 2163 C C . ILE B 1 61 ? -16.141 2.816 -14.555 1 83.19 61 ILE B C 1
ATOM 2165 O O . ILE B 1 61 ? -16.375 2.336 -15.664 1 83.19 61 ILE B O 1
ATOM 2169 N N . VAL B 1 62 ? -15.82 2.123 -13.539 1 81.75 62 VAL B N 1
ATOM 2170 C CA . VAL B 1 62 ? -15.719 0.68 -13.727 1 81.75 62 VAL B CA 1
ATOM 2171 C C . VAL B 1 62 ? -16.906 -0.015 -13.062 1 81.75 62 VAL B C 1
ATOM 2173 O O . VAL B 1 62 ? -17.391 -1.029 -13.562 1 81.75 62 VAL B O 1
ATOM 2176 N N . VAL B 1 63 ? -17.375 0.491 -11.906 1 84.19 63 VAL B N 1
ATOM 2177 C CA . VAL B 1 63 ? -18.531 -0.12 -11.25 1 84.19 63 VAL B CA 1
ATOM 2178 C C . VAL B 1 63 ? -19.125 0.855 -10.242 1 84.19 63 VAL B C 1
ATOM 2180 O O . VAL B 1 63 ? -18.438 1.784 -9.789 1 84.19 63 VAL B O 1
ATOM 2183 N N . GLY B 1 64 ? -20.422 0.631 -9.945 1 82.94 64 GLY B N 1
ATOM 2184 C CA . GLY B 1 64 ? -21.078 1.456 -8.953 1 82.94 64 GLY B CA 1
ATOM 2185 C C . GLY B 1 64 ? -22.5 1.007 -8.648 1 82.94 64 GLY B C 1
ATOM 2186 O O . GLY B 1 64 ? -23 0.05 -9.242 1 82.94 64 GLY B O 1
ATOM 2187 N N . SER B 1 65 ? -23 1.612 -7.582 1 73.88 65 SER B N 1
ATOM 2188 C CA . SER B 1 65 ? -24.359 1.275 -7.156 1 73.88 65 SER B CA 1
ATOM 2189 C C . SER B 1 65 ? -25.359 1.444 -8.297 1 73.88 65 SER B C 1
ATOM 2191 O O . SER B 1 65 ? -26.391 0.782 -8.32 1 73.88 65 SER B O 1
ATOM 2193 N N . ARG B 1 66 ? -25.078 2.238 -9.266 1 70.75 66 ARG B N 1
ATOM 2194 C CA . ARG B 1 66 ? -25.984 2.461 -10.391 1 70.75 66 ARG B CA 1
ATOM 2195 C C . ARG B 1 66 ? -25.328 2.016 -11.703 1 70.75 66 ARG B C 1
ATOM 2197 O O . ARG B 1 66 ? -25.875 2.27 -12.781 1 70.75 66 ARG B O 1
ATOM 2204 N N . PHE B 1 67 ? -23.984 1.433 -11.453 1 69.31 67 PHE B N 1
ATOM 2205 C CA . PHE B 1 67 ? -23.234 1.06 -12.641 1 69.31 67 PHE B CA 1
ATOM 2206 C C . PHE B 1 67 ? -22.688 -0.36 -12.508 1 69.31 67 PHE B C 1
ATOM 2208 O O . PHE B 1 67 ? -22.344 -0.804 -11.414 1 69.31 67 PHE B O 1
ATOM 2215 N N . SER B 1 68 ? -22.828 -1.114 -13.578 1 67.62 68 SER B N 1
ATOM 2216 C CA . SER B 1 68 ? -22.328 -2.482 -13.578 1 67.62 68 SER B CA 1
ATOM 2217 C C . SER B 1 68 ? -20.875 -2.537 -14.055 1 67.62 68 SER B C 1
ATOM 2219 O O . SER B 1 68 ? -20.375 -1.577 -14.648 1 67.62 68 SER B O 1
ATOM 2221 N N . ILE B 1 69 ? -20.297 -3.689 -13.75 1 67.69 69 ILE B N 1
ATOM 2222 C CA . ILE B 1 69 ? -18.922 -3.953 -14.172 1 67.69 69 ILE B CA 1
ATOM 2223 C C . ILE B 1 69 ? -18.875 -4.102 -15.688 1 67.69 69 ILE B C 1
ATOM 2225 O O . ILE B 1 69 ? -19.609 -4.898 -16.266 1 67.69 69 ILE B O 1
ATOM 2229 N N . PRO B 1 70 ? -18.047 -3.254 -16.312 1 65.81 70 PRO B N 1
ATOM 2230 C CA . PRO B 1 70 ? -18.141 -3.109 -17.781 1 65.81 70 PRO B CA 1
ATOM 2231 C C . PRO B 1 70 ? -17.797 -4.395 -18.516 1 65.81 70 PRO B C 1
ATOM 2233 O O . PRO B 1 70 ? -18.531 -4.82 -19.406 1 65.81 70 PRO B O 1
ATOM 2236 N N . SER B 1 71 ? -16.594 -4.852 -18.422 1 67.19 71 SER B N 1
ATOM 2237 C CA . SER B 1 71 ? -16.156 -5.879 -19.359 1 67.19 71 SER B CA 1
ATOM 2238 C C . SER B 1 71 ? -16.375 -7.277 -18.781 1 67.19 71 SER B C 1
ATOM 2240 O O . SER B 1 71 ? -16.438 -7.453 -17.562 1 67.19 71 SER B O 1
ATOM 2242 N N . GLU B 1 72 ? -16.688 -8.211 -19.734 1 68.25 72 GLU B N 1
ATOM 2243 C CA . GLU B 1 72 ? -16.875 -9.625 -19.391 1 68.25 72 GLU B CA 1
ATOM 2244 C C . GLU B 1 72 ? -15.68 -10.148 -18.594 1 68.25 72 GLU B C 1
ATOM 2246 O O . GLU B 1 72 ? -15.852 -10.914 -17.641 1 68.25 72 GLU B O 1
ATOM 2251 N N . LYS B 1 73 ? -14.453 -9.695 -19.047 1 71.44 73 LYS B N 1
ATOM 2252 C CA . LYS B 1 73 ? -13.25 -10.148 -18.344 1 71.44 73 LYS B CA 1
ATOM 2253 C C . LYS B 1 73 ? -13.227 -9.664 -16.906 1 71.44 73 LYS B C 1
ATOM 2255 O O . LYS B 1 73 ? -12.875 -10.422 -15.992 1 71.44 73 LYS B O 1
ATOM 2260 N N . GLU B 1 74 ? -13.656 -8.5 -16.797 1 73.56 74 GLU B N 1
ATOM 2261 C CA . GLU B 1 74 ? -13.672 -7.918 -15.453 1 73.56 74 GLU B CA 1
ATOM 2262 C C . GLU B 1 74 ? -14.812 -8.5 -14.609 1 73.56 74 GLU B C 1
ATOM 2264 O O . GLU B 1 74 ? -14.664 -8.68 -13.398 1 73.56 74 GLU B O 1
ATOM 2269 N N . LYS B 1 75 ? -15.773 -8.93 -15.266 1 74 75 LYS B N 1
ATOM 2270 C CA . LYS B 1 75 ? -16.938 -9.477 -14.57 1 74 75 LYS B CA 1
ATOM 2271 C C . LYS B 1 75 ? -16.578 -10.773 -13.844 1 74 75 LYS B C 1
ATOM 2273 O O . LYS B 1 75 ? -17.125 -11.062 -12.781 1 74 75 LYS B O 1
ATOM 2278 N N . GLN B 1 76 ? -15.641 -11.414 -14.398 1 81.5 76 GLN B N 1
ATOM 2279 C CA . GLN B 1 76 ? -15.289 -12.703 -13.812 1 81.5 76 GLN B CA 1
ATOM 2280 C C . GLN B 1 76 ? -14.352 -12.523 -12.617 1 81.5 76 GLN B C 1
ATOM 2282 O O . GLN B 1 76 ? -14.328 -13.359 -11.711 1 81.5 76 GLN B O 1
ATOM 2287 N N . ARG B 1 77 ? -13.727 -11.383 -12.648 1 88.62 77 ARG B N 1
ATOM 2288 C CA . ARG B 1 77 ? -12.664 -11.281 -11.641 1 88.62 77 ARG B CA 1
ATOM 2289 C C . ARG B 1 77 ? -12.961 -10.164 -10.648 1 88.62 77 ARG B C 1
ATOM 2291 O O . ARG B 1 77 ? -12.375 -10.125 -9.562 1 88.62 77 ARG B O 1
ATOM 2298 N N . TRP B 1 78 ? -13.953 -9.352 -11.047 1 89.19 78 TRP B N 1
ATOM 2299 C CA . TRP B 1 78 ? -14.273 -8.234 -10.164 1 89.19 78 TRP B CA 1
ATOM 2300 C C . TRP B 1 78 ? -15.617 -8.461 -9.477 1 89.19 78 TRP B C 1
ATOM 2302 O O . TRP B 1 78 ? -16.531 -9.039 -10.062 1 89.19 78 TRP B O 1
ATOM 2312 N N . SER B 1 79 ? -15.719 -8.039 -8.297 1 88.81 79 SER B N 1
ATOM 2313 C CA . SER B 1 79 ? -16.984 -8.023 -7.566 1 88.81 79 SER B CA 1
ATOM 2314 C C . SER B 1 79 ? -17.125 -6.754 -6.734 1 88.81 79 SER B C 1
ATOM 2316 O O . SER B 1 79 ? -16.141 -6.258 -6.176 1 88.81 79 SER B O 1
ATOM 2318 N N . PHE B 1 80 ? -18.391 -6.281 -6.766 1 89.81 80 PHE B N 1
ATOM 2319 C CA . PHE B 1 80 ? -18.703 -5.031 -6.09 1 89.81 80 PHE B CA 1
ATOM 2320 C C . PHE B 1 80 ? -19.812 -5.234 -5.066 1 89.81 80 PHE B C 1
ATOM 2322 O O . PHE B 1 80 ? -20.844 -5.844 -5.371 1 89.81 80 PHE B O 1
ATOM 2329 N N . ASP B 1 81 ? -19.469 -4.773 -3.832 1 87.81 81 ASP B N 1
ATOM 2330 C CA . ASP B 1 81 ? -20.469 -4.801 -2.773 1 87.81 81 ASP B CA 1
ATOM 2331 C C . ASP B 1 81 ? -20.969 -3.395 -2.453 1 87.81 81 ASP B C 1
ATOM 2333 O O . ASP B 1 81 ? -20.297 -2.633 -1.759 1 87.81 81 ASP B O 1
ATOM 2337 N N . ALA B 1 82 ? -22.219 -3.107 -2.738 1 83.44 82 ALA B N 1
ATOM 2338 C CA . ALA B 1 82 ? -22.766 -1.761 -2.605 1 83.44 82 ALA B CA 1
ATOM 2339 C C . ALA B 1 82 ? -22.984 -1.401 -1.139 1 83.44 82 ALA B C 1
ATOM 2341 O O . ALA B 1 82 ? -23.031 -0.222 -0.781 1 83.44 82 ALA B O 1
ATOM 2342 N N . SER B 1 83 ? -23.141 -2.379 -0.344 1 81.75 83 SER B N 1
ATOM 2343 C CA . SER B 1 83 ? -23.406 -2.115 1.065 1 81.75 83 SER B CA 1
ATOM 2344 C C . SER B 1 83 ? -22.156 -1.641 1.791 1 81.75 83 SER B C 1
ATOM 2346 O O . SER B 1 83 ? -22.219 -0.7 2.586 1 81.75 83 SER B O 1
ATOM 2348 N N . SER B 1 84 ? -20.984 -2.223 1.489 1 83.5 84 SER B N 1
ATOM 2349 C CA . SER B 1 84 ? -19.734 -1.87 2.156 1 83.5 84 SER B CA 1
ATOM 2350 C C . SER B 1 84 ? -18.891 -0.931 1.296 1 83.5 84 SER B C 1
ATOM 2352 O O . SER B 1 84 ? -17.984 -0.268 1.798 1 83.5 84 SER B O 1
ATOM 2354 N N . GLY B 1 85 ? -19.203 -0.921 -0.022 1 88.31 85 GLY B N 1
ATOM 2355 C CA . GLY B 1 85 ? -18.406 -0.138 -0.955 1 88.31 85 GLY B CA 1
ATOM 2356 C C . GLY B 1 85 ? -17.156 -0.851 -1.412 1 88.31 85 GLY B C 1
ATOM 2357 O O . GLY B 1 85 ? -16.344 -0.279 -2.139 1 88.31 85 GLY B O 1
ATOM 2358 N N . ASN B 1 86 ? -17.078 -2.145 -1.114 1 92.12 86 ASN B N 1
ATOM 2359 C CA . ASN B 1 86 ? -15.867 -2.912 -1.413 1 92.12 86 ASN B CA 1
ATOM 2360 C C . ASN B 1 86 ? -15.781 -3.258 -2.896 1 92.12 86 ASN B C 1
ATOM 2362 O O . ASN B 1 86 ? -16.781 -3.611 -3.518 1 92.12 86 ASN B O 1
ATOM 2366 N N . LEU B 1 87 ? -14.625 -3.07 -3.389 1 93.81 87 LEU B N 1
ATOM 2367 C CA . LEU B 1 87 ? -14.305 -3.609 -4.703 1 93.81 87 LEU B CA 1
ATOM 2368 C C . LEU B 1 87 ? -13.297 -4.75 -4.59 1 93.81 87 LEU B C 1
ATOM 2370 O O . LEU B 1 87 ? -12.164 -4.543 -4.152 1 93.81 87 LEU B O 1
ATOM 2374 N N . SER B 1 88 ? -13.664 -5.961 -5.016 1 93.75 88 SER B N 1
ATOM 2375 C CA . SER B 1 88 ? -12.797 -7.133 -4.949 1 93.75 88 SER B CA 1
ATOM 2376 C C . SER B 1 88 ? -12.188 -7.449 -6.309 1 93.75 88 SER B C 1
ATOM 2378 O O . SER B 1 88 ? -12.906 -7.508 -7.316 1 93.75 88 SER B O 1
ATOM 2380 N N . LEU B 1 89 ? -10.922 -7.562 -6.332 1 94.75 89 LEU B N 1
ATOM 2381 C CA . LEU B 1 89 ? -10.188 -7.988 -7.52 1 94.75 89 LEU B CA 1
ATOM 2382 C C . LEU B 1 89 ? -9.578 -9.367 -7.312 1 94.75 89 LEU B C 1
ATOM 2384 O O . LEU B 1 89 ? -8.711 -9.547 -6.453 1 94.75 89 LEU B O 1
ATOM 2388 N N . LYS B 1 90 ? -10.008 -10.258 -8.086 1 93.19 90 LYS B N 1
ATOM 2389 C CA . LYS B 1 90 ? -9.5 -11.625 -7.969 1 93.19 90 LYS B CA 1
ATOM 2390 C C . LYS B 1 90 ? -8.414 -11.906 -9.008 1 93.19 90 LYS B C 1
ATOM 2392 O O . LYS B 1 90 ? -8.414 -11.32 -10.086 1 93.19 90 LYS B O 1
ATOM 2397 N N . ASN B 1 91 ? -7.488 -12.797 -8.578 1 93.81 91 ASN B N 1
ATOM 2398 C CA . ASN B 1 91 ? -6.465 -13.258 -9.508 1 93.81 91 ASN B CA 1
ATOM 2399 C C . ASN B 1 91 ? -5.77 -12.086 -10.195 1 93.81 91 ASN B C 1
ATOM 2401 O O . ASN B 1 91 ? -5.781 -11.984 -11.43 1 93.81 91 ASN B O 1
ATOM 2405 N N . LEU B 1 92 ? -5.109 -11.359 -9.414 1 95.38 92 LEU B N 1
ATOM 2406 C CA . LEU B 1 92 ? -4.484 -10.125 -9.867 1 95.38 92 LEU B CA 1
ATOM 2407 C C . LEU B 1 92 ? -3.506 -10.391 -11.008 1 95.38 92 LEU B C 1
ATOM 2409 O O . LEU B 1 92 ? -2.816 -11.414 -11.008 1 95.38 92 LEU B O 1
ATOM 2413 N N . SER B 1 93 ? -3.492 -9.461 -11.938 1 94.88 93 SER B N 1
ATOM 2414 C CA . SER B 1 93 ? -2.52 -9.438 -13.023 1 94.88 93 SER B CA 1
ATOM 2415 C C . SER B 1 93 ? -1.915 -8.047 -13.195 1 94.88 93 SER B C 1
ATOM 2417 O O . SER B 1 93 ? -2.389 -7.082 -12.602 1 94.88 93 SER B O 1
ATOM 2419 N N . LYS B 1 94 ? -0.842 -7.996 -13.969 1 96 94 LYS B N 1
ATOM 2420 C CA . LYS B 1 94 ? -0.159 -6.73 -14.203 1 96 94 LYS B CA 1
ATOM 2421 C C . LYS B 1 94 ? -1.126 -5.676 -14.734 1 96 94 LYS B C 1
ATOM 2423 O O . LYS B 1 94 ? -0.938 -4.48 -14.5 1 96 94 LYS B O 1
ATOM 2428 N N . GLU B 1 95 ? -2.205 -6.121 -15.438 1 92.38 95 GLU B N 1
ATOM 2429 C CA . GLU B 1 95 ? -3.164 -5.203 -16.031 1 92.38 95 GLU B CA 1
ATOM 2430 C C . GLU B 1 95 ? -4 -4.496 -14.977 1 92.38 95 GLU B C 1
ATOM 2432 O O . GLU B 1 95 ? -4.637 -3.477 -15.25 1 92.38 95 GLU B O 1
ATOM 2437 N N . ASP B 1 96 ? -3.973 -5.023 -13.836 1 94 96 ASP B N 1
ATOM 2438 C CA . ASP B 1 96 ? -4.762 -4.43 -12.758 1 94 96 ASP B CA 1
ATOM 2439 C C . ASP B 1 96 ? -4.055 -3.213 -12.164 1 94 96 ASP B C 1
ATOM 2441 O O . ASP B 1 96 ? -4.648 -2.459 -11.391 1 94 96 ASP B O 1
ATOM 2445 N N . THR B 1 97 ? -2.807 -2.971 -12.5 1 96 97 THR B N 1
ATOM 2446 C CA . THR B 1 97 ? -2.078 -1.796 -12.039 1 96 97 THR B CA 1
ATOM 2447 C C . THR B 1 97 ? -2.795 -0.515 -12.453 1 96 97 THR B C 1
ATOM 2449 O O . THR B 1 97 ? -3.248 -0.392 -13.594 1 96 97 THR B O 1
ATOM 2452 N N . GLY B 1 98 ? -2.881 0.437 -11.469 1 94.69 98 GLY B N 1
ATOM 2453 C CA . GLY B 1 98 ? -3.516 1.71 -11.766 1 94.69 98 GLY B CA 1
ATOM 2454 C C . GLY B 1 98 ? -4.113 2.385 -10.547 1 94.69 98 GLY B C 1
ATOM 2455 O O . GLY B 1 98 ? -3.965 1.893 -9.43 1 94.69 98 GLY B O 1
ATOM 2456 N N . THR B 1 99 ? -4.711 3.527 -10.805 1 95.06 99 THR B N 1
ATOM 2457 C CA . THR B 1 99 ? -5.371 4.277 -9.742 1 95.06 99 THR B CA 1
ATOM 2458 C C . THR B 1 99 ? -6.871 4.008 -9.734 1 95.06 99 THR B C 1
ATOM 2460 O O . THR B 1 99 ? -7.543 4.191 -10.75 1 95.06 99 THR B O 1
ATOM 2463 N N . TYR B 1 100 ? -7.32 3.545 -8.625 1 95.5 100 TYR B N 1
ATOM 2464 C CA . TYR B 1 100 ? -8.742 3.334 -8.398 1 95.5 100 TYR B CA 1
ATOM 2465 C C . TYR B 1 100 ? -9.312 4.402 -7.477 1 95.5 100 TYR B C 1
ATOM 2467 O O . TYR B 1 100 ? -8.773 4.652 -6.398 1 95.5 100 TYR B O 1
ATOM 2475 N N . THR B 1 101 ? -10.406 4.98 -7.895 1 95.38 101 THR B N 1
ATOM 2476 C CA . THR B 1 101 ? -10.992 6.062 -7.113 1 95.38 101 THR B CA 1
ATOM 2477 C C . THR B 1 101 ? -12.414 5.711 -6.68 1 95.38 101 THR B C 1
ATOM 2479 O O . THR B 1 101 ? -13.258 5.391 -7.516 1 95.38 101 THR B O 1
ATOM 2482 N N . ALA B 1 102 ? -12.578 5.699 -5.418 1 94.81 102 ALA B N 1
ATOM 2483 C CA . ALA B 1 102 ? -13.93 5.543 -4.883 1 94.81 102 ALA B CA 1
ATOM 2484 C C . ALA B 1 102 ? -14.586 6.898 -4.648 1 94.81 102 ALA B C 1
ATOM 2486 O O . ALA B 1 102 ? -14.047 7.742 -3.932 1 94.81 102 ALA B O 1
ATOM 2487 N N . LYS B 1 103 ? -15.664 7.109 -5.285 1 92.06 103 LYS B N 1
ATOM 2488 C CA . LYS B 1 103 ? -16.5 8.289 -5.039 1 92.06 103 LYS B CA 1
ATOM 2489 C C . LYS B 1 103 ? -17.688 7.941 -4.164 1 92.06 103 LYS B C 1
ATOM 2491 O O . LYS B 1 103 ? -18.578 7.184 -4.574 1 92.06 103 LYS B O 1
ATOM 2496 N N . ILE B 1 104 ? -17.625 8.484 -3.006 1 89.88 104 ILE B N 1
ATOM 2497 C CA . ILE B 1 104 ? -18.625 8.148 -2.004 1 89.88 104 ILE B CA 1
ATOM 2498 C C . ILE B 1 104 ? -19.5 9.359 -1.723 1 89.88 104 ILE B C 1
ATOM 2500 O O . ILE B 1 104 ? -19 10.469 -1.521 1 89.88 104 ILE B O 1
ATOM 2504 N N . PHE B 1 105 ? -20.781 9.078 -1.661 1 88.06 105 PHE B N 1
ATOM 2505 C CA . PHE B 1 105 ? -21.734 10.125 -1.337 1 88.06 105 PHE B CA 1
ATOM 2506 C C . PHE B 1 105 ? -22.453 9.828 -0.024 1 88.06 105 PHE B C 1
ATOM 2508 O O . PHE B 1 105 ? -23.188 8.852 0.073 1 88.06 105 PHE B O 1
ATOM 2515 N N . ILE B 1 106 ? -22.094 10.648 0.959 1 84.19 106 ILE B N 1
ATOM 2516 C CA . ILE B 1 106 ? -22.781 10.578 2.246 1 84.19 106 ILE B CA 1
ATOM 2517 C C . ILE B 1 106 ? -23.562 11.867 2.48 1 84.19 106 ILE B C 1
ATOM 2519 O O . ILE B 1 106 ? -22.984 12.945 2.588 1 84.19 106 ILE B O 1
ATOM 2523 N N . ASN B 1 107 ? -24.875 11.805 2.725 1 82.75 107 ASN B N 1
ATOM 2524 C CA . ASN B 1 107 ? -25.75 12.969 2.867 1 82.75 107 ASN B CA 1
ATOM 2525 C C . ASN B 1 107 ? -25.469 14.016 1.801 1 82.75 107 ASN B C 1
ATOM 2527 O O . ASN B 1 107 ? -25.359 15.203 2.111 1 82.75 107 ASN B O 1
ATOM 2531 N N . GLU B 1 108 ? -25.094 13.602 0.575 1 78.94 108 GLU B N 1
ATOM 2532 C CA . GLU B 1 108 ? -24.906 14.438 -0.604 1 78.94 108 GLU B CA 1
ATOM 2533 C C . GLU B 1 108 ? -23.516 15.07 -0.605 1 78.94 108 GLU B C 1
ATOM 2535 O O . GLU B 1 108 ? -23.188 15.859 -1.491 1 78.94 108 GLU B O 1
ATOM 2540 N N . GLU B 1 109 ? -22.781 14.812 0.427 1 85.5 109 GLU B N 1
ATOM 2541 C CA . GLU B 1 109 ? -21.391 15.227 0.398 1 85.5 109 GLU B CA 1
ATOM 2542 C C . GLU B 1 109 ? -20.516 14.164 -0.266 1 85.5 109 GLU B C 1
ATOM 2544 O O . GLU B 1 109 ? -20.656 12.969 0.014 1 85.5 109 GLU B O 1
ATOM 2549 N N . MET B 1 110 ? -19.719 14.609 -1.109 1 88.12 110 MET B N 1
ATOM 2550 C CA . MET B 1 110 ? -18.875 13.688 -1.866 1 88.12 110 MET B CA 1
ATOM 2551 C C . MET B 1 110 ? -17.484 13.609 -1.264 1 88.12 110 MET B C 1
ATOM 2553 O O . MET B 1 110 ? -16.891 14.633 -0.906 1 88.12 110 MET B O 1
ATOM 2557 N N . LYS B 1 111 ? -17.078 12.391 -1.012 1 87.75 111 LYS B N 1
ATOM 2558 C CA . LYS B 1 111 ? -15.711 12.125 -0.595 1 87.75 111 LYS B CA 1
ATOM 2559 C C . LYS B 1 111 ? -15.023 11.164 -1.56 1 87.75 111 LYS B C 1
ATOM 2561 O O . LYS B 1 111 ? -15.656 10.266 -2.109 1 87.75 111 LYS B O 1
ATOM 2566 N N . GLU B 1 112 ? -13.766 11.492 -1.726 1 91.81 112 GLU B N 1
ATOM 2567 C CA . GLU B 1 112 ? -13.016 10.633 -2.643 1 91.81 112 GLU B CA 1
ATOM 2568 C C . GLU B 1 112 ? -11.82 9.992 -1.943 1 91.81 112 GLU B C 1
ATOM 2570 O O . GLU B 1 112 ? -11.148 10.633 -1.14 1 91.81 112 GLU B O 1
ATOM 2575 N N . THR B 1 113 ? -11.68 8.734 -2.178 1 93.44 113 THR B N 1
ATOM 2576 C CA . THR B 1 113 ? -10.477 8.016 -1.773 1 93.44 113 THR B CA 1
ATOM 2577 C C . THR B 1 113 ? -9.789 7.391 -2.982 1 93.44 113 THR B C 1
ATOM 2579 O O . THR B 1 113 ? -10.43 6.711 -3.787 1 93.44 113 THR B O 1
ATOM 2582 N N . CYS B 1 114 ? -8.477 7.66 -3.105 1 96 114 CYS B N 1
ATOM 2583 C CA . CYS B 1 114 ? -7.699 7.121 -4.215 1 96 114 CYS B CA 1
ATOM 2584 C C . CYS B 1 114 ? -6.793 5.988 -3.75 1 96 114 CYS B C 1
ATOM 2586 O O . CYS B 1 114 ? -6.074 6.129 -2.76 1 96 114 CYS B O 1
ATOM 2588 N N . PHE B 1 115 ? -6.945 4.914 -4.523 1 96.88 115 PHE B N 1
ATOM 2589 C CA . PHE B 1 115 ? -6.066 3.771 -4.301 1 96.88 115 PHE B CA 1
ATOM 2590 C C . PHE B 1 115 ? -5.094 3.6 -5.461 1 96.88 115 PHE B C 1
ATOM 2592 O O . PHE B 1 115 ? -5.508 3.326 -6.59 1 96.88 115 PHE B O 1
ATOM 2599 N N . ASP B 1 116 ? -3.844 3.797 -5.148 1 96.06 116 ASP B N 1
ATOM 2600 C CA . ASP B 1 116 ? -2.822 3.502 -6.148 1 96.06 116 ASP B CA 1
ATOM 2601 C C . ASP B 1 116 ? -2.326 2.064 -6.02 1 96.06 116 ASP B C 1
ATOM 2603 O O . ASP B 1 116 ? -1.544 1.75 -5.121 1 96.06 116 ASP B O 1
ATOM 2607 N N . LEU B 1 117 ? -2.758 1.256 -6.945 1 97.06 117 LEU B N 1
ATOM 2608 C CA . LEU B 1 117 ? -2.484 -0.176 -6.875 1 97.06 117 LEU B CA 1
ATOM 2609 C C . LEU B 1 117 ? -1.365 -0.562 -7.836 1 97.06 117 LEU B C 1
ATOM 2611 O O . LEU B 1 117 ? -1.434 -0.259 -9.031 1 97.06 117 LEU B O 1
ATOM 2615 N N . LYS B 1 118 ? -0.342 -1.122 -7.293 1 97.06 118 LYS B N 1
ATOM 2616 C CA . LYS B 1 118 ? 0.724 -1.749 -8.07 1 97.06 118 LYS B CA 1
ATOM 2617 C C . LYS B 1 118 ? 0.775 -3.254 -7.82 1 97.06 118 LYS B C 1
ATOM 2619 O O . LYS B 1 118 ? 0.492 -3.713 -6.711 1 97.06 118 LYS B O 1
ATOM 2624 N N . ILE B 1 119 ? 1.165 -3.967 -8.852 1 97.5 119 ILE B N 1
ATOM 2625 C CA . ILE B 1 119 ? 1.173 -5.422 -8.727 1 97.5 119 ILE B CA 1
ATOM 2626 C C . ILE B 1 119 ? 2.607 -5.938 -8.82 1 97.5 119 ILE B C 1
ATOM 2628 O O . ILE B 1 119 ? 3.33 -5.617 -9.766 1 97.5 119 ILE B O 1
ATOM 2632 N N . LEU B 1 120 ? 3.008 -6.625 -7.809 1 96.88 120 LEU B N 1
ATOM 2633 C CA . LEU B 1 120 ? 4.234 -7.41 -7.891 1 96.88 120 LEU B CA 1
ATOM 2634 C C . LEU B 1 120 ? 4.02 -8.68 -8.711 1 96.88 120 LEU B C 1
ATOM 2636 O O . LEU B 1 120 ? 3.357 -9.609 -8.25 1 96.88 120 LEU B O 1
ATOM 2640 N N . VAL B 1 121 ? 4.645 -8.648 -9.859 1 97.12 121 VAL B N 1
ATOM 2641 C CA . VAL B 1 121 ? 4.453 -9.758 -10.797 1 97.12 121 VAL B CA 1
ATOM 2642 C C . VAL B 1 121 ? 5.5 -10.836 -10.539 1 97.12 121 VAL B C 1
ATOM 2644 O O . VAL B 1 121 ? 6.68 -10.531 -10.336 1 97.12 121 VAL B O 1
ATOM 2647 N N . ARG B 1 122 ? 5.023 -12.016 -10.531 1 96.44 122 ARG B N 1
ATOM 2648 C CA . ARG B 1 122 ? 5.953 -13.133 -10.367 1 96.44 122 ARG B CA 1
ATOM 2649 C C . ARG B 1 122 ? 7.066 -13.07 -11.406 1 96.44 122 ARG B C 1
ATOM 2651 O O . ARG B 1 122 ? 6.82 -12.734 -12.57 1 96.44 122 ARG B O 1
ATOM 2658 N N . PRO B 1 123 ? 8.234 -13.422 -10.977 1 95.81 123 PRO B N 1
ATOM 2659 C CA . PRO B 1 123 ? 9.352 -13.289 -11.914 1 95.81 123 PRO B CA 1
ATOM 2660 C C . PRO B 1 123 ? 9.414 -14.445 -12.914 1 95.81 123 PRO B C 1
ATOM 2662 O O . PRO B 1 123 ? 8.883 -15.523 -12.656 1 95.81 123 PRO B O 1
ATOM 2665 N N . ASP B 1 124 ? 9.984 -14.078 -14 1 94.94 124 ASP B N 1
ATOM 2666 C CA . ASP B 1 124 ? 10.352 -15.086 -14.992 1 94.94 124 ASP B CA 1
ATOM 2667 C C . ASP B 1 124 ? 11.836 -15.43 -14.906 1 94.94 124 ASP B C 1
ATOM 2669 O O . ASP B 1 124 ? 12.664 -14.562 -14.602 1 94.94 124 ASP B O 1
ATOM 2673 N N . ILE B 1 125 ? 12.07 -16.672 -15.164 1 92.56 125 ILE B N 1
ATOM 2674 C CA . ILE B 1 125 ? 13.461 -17.109 -15.18 1 92.56 125 ILE B CA 1
ATOM 2675 C C . ILE B 1 125 ? 13.828 -17.609 -16.578 1 92.56 125 ILE B C 1
ATOM 2677 O O . ILE B 1 125 ? 13.164 -18.5 -17.109 1 92.56 125 ILE B O 1
ATOM 2681 N N . ASN B 1 126 ? 14.828 -16.906 -17.062 1 92.94 126 ASN B N 1
ATOM 2682 C CA . ASN B 1 126 ? 15.383 -17.359 -18.328 1 92.94 126 ASN B CA 1
ATOM 2683 C C . ASN B 1 126 ? 16.812 -17.875 -18.172 1 92.94 126 ASN B C 1
ATOM 2685 O O . ASN B 1 126 ? 17.531 -17.422 -17.281 1 92.94 126 ASN B O 1
ATOM 2689 N N . CYS B 1 127 ? 17.141 -18.875 -19.031 1 89.56 127 CYS B N 1
ATOM 2690 C CA . CYS B 1 127 ? 18.5 -19.406 -18.906 1 89.56 127 CYS B CA 1
ATOM 2691 C C . CYS B 1 127 ? 19.203 -19.406 -20.266 1 89.56 127 CYS B C 1
ATOM 2693 O O . CYS B 1 127 ? 18.547 -19.5 -21.297 1 89.56 127 CYS B O 1
ATOM 2695 N N . THR B 1 128 ? 20.484 -19.172 -20.188 1 88.38 128 THR B N 1
ATOM 2696 C CA . THR B 1 128 ? 21.375 -19.297 -21.328 1 88.38 128 THR B CA 1
ATOM 2697 C C . THR B 1 128 ? 22.562 -20.188 -20.984 1 88.38 128 THR B C 1
ATOM 2699 O O . THR B 1 128 ? 23.156 -20.062 -19.922 1 88.38 128 THR B O 1
ATOM 2702 N N . VAL B 1 129 ? 22.828 -21.172 -21.906 1 84.75 129 VAL B N 1
ATOM 2703 C CA . VAL B 1 129 ? 23.906 -22.109 -21.672 1 84.75 129 VAL B CA 1
ATOM 2704 C C . VAL B 1 129 ? 25.094 -21.766 -22.562 1 84.75 129 VAL B C 1
ATOM 2706 O O . VAL B 1 129 ? 24.938 -21.594 -23.781 1 84.75 129 VAL B O 1
ATOM 2709 N N . ASN B 1 130 ? 26.094 -21.453 -21.891 1 80.44 130 ASN B N 1
ATOM 2710 C CA . ASN B 1 130 ? 27.344 -21.266 -22.625 1 80.44 130 ASN B CA 1
ATOM 2711 C C . ASN B 1 130 ? 28.406 -22.281 -22.203 1 80.44 130 ASN B C 1
ATOM 2713 O O . ASN B 1 130 ? 29.078 -22.094 -21.188 1 80.44 130 ASN B O 1
ATOM 2717 N N . ASN B 1 131 ? 28.875 -23.219 -23.125 1 78.44 131 ASN B N 1
ATOM 2718 C CA . ASN B 1 131 ? 29.859 -24.281 -22.953 1 78.44 131 ASN B CA 1
ATOM 2719 C C . ASN B 1 131 ? 29.828 -24.859 -21.547 1 78.44 131 ASN B C 1
ATOM 2721 O O . ASN B 1 131 ? 29.109 -25.844 -21.281 1 78.44 131 ASN B O 1
ATOM 2725 N N . ASP B 1 132 ? 30.422 -24.156 -20.469 1 77.75 132 ASP B N 1
ATOM 2726 C CA . ASP B 1 132 ? 30.547 -24.781 -19.156 1 77.75 132 ASP B CA 1
ATOM 2727 C C . ASP B 1 132 ? 29.75 -24 -18.109 1 77.75 132 ASP B C 1
ATOM 2729 O O . ASP B 1 132 ? 29.812 -24.312 -16.922 1 77.75 132 ASP B O 1
ATOM 2733 N N . THR B 1 133 ? 28.984 -23 -18.703 1 82.5 133 THR B N 1
ATOM 2734 C CA . THR B 1 133 ? 28.281 -22.203 -17.688 1 82.5 133 THR B CA 1
ATOM 2735 C C . THR B 1 133 ? 26.812 -22.031 -18.062 1 82.5 133 THR B C 1
ATOM 2737 O O . THR B 1 133 ? 26.469 -22.016 -19.25 1 82.5 133 THR B O 1
ATOM 2740 N N . ILE B 1 134 ? 26.016 -22.031 -17.031 1 83.38 134 ILE B N 1
ATOM 2741 C CA . ILE B 1 134 ? 24.609 -21.719 -17.188 1 83.38 134 ILE B CA 1
ATOM 2742 C C . ILE B 1 134 ? 24.297 -20.344 -16.562 1 83.38 134 ILE B C 1
ATOM 2744 O O . ILE B 1 134 ? 24.625 -20.109 -15.391 1 83.38 134 ILE B O 1
ATOM 2748 N N . GLN B 1 135 ? 23.797 -19.5 -17.359 1 85.69 135 GLN B N 1
ATOM 2749 C CA . GLN B 1 135 ? 23.391 -18.188 -16.859 1 85.69 135 GLN B CA 1
ATOM 2750 C C . GLN B 1 135 ? 21.875 -18.109 -16.688 1 85.69 135 GLN B C 1
ATOM 2752 O O . GLN B 1 135 ? 21.125 -18.453 -17.594 1 85.69 135 GLN B O 1
ATOM 2757 N N . LEU B 1 136 ? 21.5 -17.703 -15.477 1 87.94 136 LEU B N 1
ATOM 2758 C CA . LEU B 1 136 ? 20.094 -17.516 -15.18 1 87.94 136 LEU B CA 1
ATOM 2759 C C . LEU B 1 136 ? 19.766 -16.031 -15 1 87.94 136 LEU B C 1
ATOM 2761 O O . LEU B 1 136 ? 20.5 -15.32 -14.305 1 87.94 136 LEU B O 1
ATOM 2765 N N . ASN B 1 137 ? 18.703 -15.586 -15.734 1 90.81 137 ASN B N 1
ATOM 2766 C CA . ASN B 1 137 ? 18.203 -14.219 -15.617 1 90.81 137 ASN B CA 1
ATOM 2767 C C . ASN B 1 137 ? 16.797 -14.188 -15.031 1 90.81 137 ASN B C 1
ATOM 2769 O O . ASN B 1 137 ? 15.898 -14.859 -15.531 1 90.81 137 ASN B O 1
ATOM 2773 N N . CYS B 1 138 ? 16.656 -13.469 -13.953 1 93.12 138 CYS B N 1
ATOM 2774 C CA . CYS B 1 138 ? 15.375 -13.32 -13.281 1 93.12 138 CYS B CA 1
ATOM 2775 C C . CYS B 1 138 ? 14.82 -11.914 -13.484 1 93.12 138 CYS B C 1
ATOM 2777 O O . CYS B 1 138 ? 15.445 -10.93 -13.086 1 93.12 138 CYS B O 1
ATOM 2779 N N . THR B 1 139 ? 13.609 -11.836 -14.109 1 92.62 139 THR B N 1
ATOM 2780 C CA . THR B 1 139 ? 13.016 -10.531 -14.375 1 92.62 139 THR B CA 1
ATOM 2781 C C . THR B 1 139 ? 11.531 -10.531 -14.039 1 92.62 139 THR B C 1
ATOM 2783 O O . THR B 1 139 ? 10.836 -11.523 -14.273 1 92.62 139 THR B O 1
ATOM 2786 N N . SER B 1 140 ? 11.125 -9.469 -13.477 1 94.19 140 SER B N 1
ATOM 2787 C CA . SER B 1 140 ? 9.703 -9.273 -13.203 1 94.19 140 SER B CA 1
ATOM 2788 C C . SER B 1 140 ? 9.125 -8.164 -14.07 1 94.19 140 SER B C 1
ATOM 2790 O O . SER B 1 140 ? 9.75 -7.117 -14.25 1 94.19 140 SER B O 1
ATOM 2792 N N . ALA B 1 141 ? 7.926 -8.383 -14.555 1 95.56 141 ALA B N 1
ATOM 2793 C CA . ALA B 1 141 ? 7.246 -7.398 -15.398 1 95.56 141 ALA B CA 1
ATOM 2794 C C . ALA B 1 141 ? 6.566 -6.328 -14.555 1 95.56 141 ALA B C 1
ATOM 2796 O O . ALA B 1 141 ? 5.797 -5.516 -15.07 1 95.56 141 ALA B O 1
ATOM 2797 N N . SER B 1 142 ? 6.84 -6.289 -13.266 1 94.81 142 SER B N 1
ATOM 2798 C CA . SER B 1 142 ? 6.238 -5.293 -12.391 1 94.81 142 SER B CA 1
ATOM 2799 C C . SER B 1 142 ? 6.574 -3.877 -12.844 1 94.81 142 SER B C 1
ATOM 2801 O O . SER B 1 142 ? 7.715 -3.596 -13.219 1 94.81 142 SER B O 1
ATOM 2803 N N . GLN B 1 143 ? 5.48 -2.99 -12.789 1 90.06 143 GLN B N 1
ATOM 2804 C CA . GLN B 1 143 ? 5.676 -1.609 -13.219 1 90.06 143 GLN B CA 1
ATOM 2805 C C . GLN B 1 143 ? 5.75 -0.665 -12.023 1 90.06 143 GLN B C 1
ATOM 2807 O O . GLN B 1 143 ? 4.984 -0.809 -11.062 1 90.06 143 GLN B O 1
ATOM 2812 N N . ASP B 1 144 ? 6.789 0.237 -12.117 1 88.44 144 ASP B N 1
ATOM 2813 C CA . ASP B 1 144 ? 6.875 1.372 -11.203 1 88.44 144 ASP B CA 1
ATOM 2814 C C . ASP B 1 144 ? 7.059 0.903 -9.766 1 88.44 144 ASP B C 1
ATOM 2816 O O . ASP B 1 144 ? 6.41 1.421 -8.852 1 88.44 144 ASP B O 1
ATOM 2820 N N . LEU B 1 145 ? 7.762 -0.163 -9.539 1 90.69 145 LEU B N 1
ATOM 2821 C CA . LEU B 1 145 ? 8.125 -0.667 -8.219 1 90.69 145 LEU B CA 1
ATOM 2822 C C . LEU B 1 145 ? 9.633 -0.902 -8.125 1 90.69 145 LEU B C 1
ATOM 2824 O O . LEU B 1 145 ? 10.227 -1.506 -9.016 1 90.69 145 LEU B O 1
ATOM 2828 N N . PRO B 1 146 ? 10.227 -0.359 -7.109 1 88.31 146 PRO B N 1
ATOM 2829 C CA . PRO B 1 146 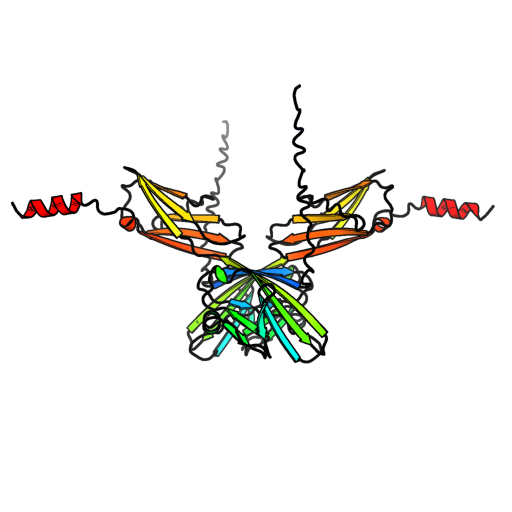? 11.594 -0.812 -6.867 1 88.31 146 PRO B CA 1
ATOM 2830 C C . PRO B 1 146 ? 11.672 -2.295 -6.508 1 88.31 146 PRO B C 1
ATOM 2832 O O . PRO B 1 146 ? 10.977 -2.752 -5.598 1 88.31 146 PRO B O 1
ATOM 2835 N N . LEU B 1 147 ? 12.578 -3.002 -7.277 1 90.88 147 LEU B N 1
ATOM 2836 C CA . LEU B 1 147 ? 12.625 -4.449 -7.09 1 90.88 147 LEU B CA 1
ATOM 2837 C C . LEU B 1 147 ? 14 -4.887 -6.594 1 90.88 147 LEU B C 1
ATOM 2839 O O . LEU B 1 147 ? 15.016 -4.27 -6.934 1 90.88 147 LEU B O 1
ATOM 2843 N N . ALA B 1 148 ? 14.016 -5.867 -5.785 1 88.12 148 ALA B N 1
ATOM 2844 C CA . ALA B 1 148 ? 15.219 -6.59 -5.379 1 88.12 148 ALA B CA 1
ATOM 2845 C C . ALA B 1 148 ? 15.062 -8.086 -5.625 1 88.12 148 ALA B C 1
ATOM 2847 O O . ALA B 1 148 ? 13.984 -8.648 -5.438 1 88.12 148 ALA B O 1
ATOM 2848 N N . TYR B 1 149 ? 16.219 -8.648 -6.02 1 89.06 149 TYR B N 1
ATOM 2849 C CA . TYR B 1 149 ? 16.156 -10.062 -6.375 1 89.06 149 TYR B CA 1
ATOM 2850 C C . TYR B 1 149 ? 17.109 -10.875 -5.496 1 89.06 149 TYR B C 1
ATOM 2852 O O . TYR B 1 149 ? 18.094 -10.352 -4.988 1 89.06 149 TYR B O 1
ATOM 2860 N N . SER B 1 150 ? 16.672 -12.117 -5.34 1 86.06 150 SER B N 1
ATOM 2861 C CA . SER B 1 150 ? 17.531 -13.086 -4.664 1 86.06 150 SER B CA 1
ATOM 2862 C C . SER B 1 150 ? 17.297 -14.5 -5.203 1 86.06 150 SER B C 1
ATOM 2864 O O . SER B 1 150 ? 16.266 -14.766 -5.816 1 86.06 150 SER B O 1
ATOM 2866 N N . TRP B 1 151 ? 18.344 -15.336 -4.996 1 86.31 151 TRP B N 1
ATOM 2867 C CA . TRP B 1 151 ? 18.281 -16.688 -5.52 1 86.31 151 TRP B CA 1
ATOM 2868 C C . TRP B 1 151 ? 18.484 -17.719 -4.406 1 86.31 151 TRP B C 1
ATOM 2870 O O . TRP B 1 151 ? 19.266 -17.5 -3.484 1 86.31 151 TRP B O 1
ATOM 2880 N N . ASP B 1 152 ? 17.688 -18.719 -4.52 1 81.25 152 ASP B N 1
ATOM 2881 C CA . ASP B 1 152 ? 17.906 -19.922 -3.725 1 81.25 152 ASP B CA 1
ATOM 2882 C C . ASP B 1 152 ? 18.344 -21.094 -4.602 1 81.25 152 ASP B C 1
ATOM 2884 O O . ASP B 1 152 ? 17.547 -21.625 -5.383 1 81.25 152 ASP B O 1
ATOM 2888 N N . VAL B 1 153 ? 19.719 -21.328 -4.426 1 77.25 153 VAL B N 1
ATOM 2889 C CA . VAL B 1 153 ? 20.281 -22.438 -5.207 1 77.25 153 VAL B CA 1
ATOM 2890 C C . VAL B 1 153 ? 20.281 -23.703 -4.375 1 77.25 153 VAL B C 1
ATOM 2892 O O . VAL B 1 153 ? 21.094 -23.859 -3.449 1 77.25 153 VAL B O 1
ATOM 2895 N N . ASN B 1 154 ? 19.578 -24.734 -4.617 1 63.88 154 ASN B N 1
ATOM 2896 C CA . ASN B 1 154 ? 19.5 -26.062 -4.039 1 63.88 154 ASN B CA 1
ATOM 2897 C C . ASN B 1 154 ? 19.141 -26.016 -2.557 1 63.88 154 ASN B C 1
ATOM 2899 O O . ASN B 1 154 ? 19.719 -26.75 -1.747 1 63.88 154 ASN B O 1
ATOM 2903 N N . GLY B 1 155 ? 18.125 -25.312 -2.307 1 58.41 155 GLY B N 1
ATOM 2904 C CA . GLY B 1 155 ? 17.797 -25.359 -0.892 1 58.41 155 GLY B CA 1
ATOM 2905 C C . GLY B 1 155 ? 18.922 -24.859 0.003 1 58.41 155 GLY B C 1
ATOM 2906 O O . GLY B 1 155 ? 18.797 -24.906 1.23 1 58.41 155 GLY B O 1
ATOM 2907 N N . ASN B 1 156 ? 20.141 -24.828 -0.564 1 51.44 156 ASN B N 1
ATOM 2908 C CA . ASN B 1 156 ? 21.266 -24.469 0.288 1 51.44 156 ASN B CA 1
ATOM 2909 C C . ASN B 1 156 ? 21.312 -22.969 0.561 1 51.44 156 ASN B C 1
ATOM 2911 O O . ASN B 1 156 ? 20.797 -22.172 -0.224 1 51.44 156 ASN B O 1
ATOM 2915 N N . GLU B 1 157 ? 21.641 -22.609 1.733 1 47.38 157 GLU B N 1
ATOM 2916 C CA . GLU B 1 157 ? 21.578 -21.406 2.557 1 47.38 157 GLU B CA 1
ATOM 2917 C C . GLU B 1 157 ? 22.141 -20.203 1.802 1 47.38 157 GLU B C 1
ATOM 2919 O O . GLU B 1 157 ? 22.234 -19.109 2.357 1 47.38 157 GLU B O 1
ATOM 2924 N N . GLU B 1 158 ? 23.016 -20.5 0.77 1 46.22 158 GLU B N 1
ATOM 2925 C CA . GLU B 1 158 ? 23.625 -19.234 0.39 1 46.22 158 GLU B CA 1
ATOM 2926 C C . GLU B 1 158 ? 22.672 -18.406 -0.472 1 46.22 158 GLU B C 1
ATOM 2928 O O . GLU B 1 158 ? 22.359 -18.781 -1.599 1 46.22 158 GLU B O 1
ATOM 2933 N N . ILE B 1 159 ? 21.75 -17.859 0.167 1 49.69 159 ILE B N 1
ATOM 2934 C CA . ILE B 1 159 ? 20.984 -16.844 -0.532 1 49.69 159 ILE B CA 1
ATOM 2935 C C . ILE B 1 159 ? 21.938 -15.82 -1.155 1 49.69 159 ILE B C 1
ATOM 2937 O O . ILE B 1 159 ? 22.719 -15.18 -0.45 1 49.69 159 ILE B O 1
ATOM 2941 N N . ILE B 1 160 ? 22.469 -16.094 -2.418 1 52.59 160 ILE B N 1
ATOM 2942 C CA . ILE B 1 160 ? 23.25 -15.039 -3.068 1 52.59 160 ILE B CA 1
ATOM 2943 C C . ILE B 1 160 ? 22.344 -13.844 -3.379 1 52.59 160 ILE B C 1
ATOM 2945 O O . ILE B 1 160 ? 21.391 -13.961 -4.141 1 52.59 160 ILE B O 1
ATOM 2949 N N . SER B 1 161 ? 22.266 -13.039 -2.41 1 49.06 161 SER B N 1
ATOM 2950 C CA . SER B 1 161 ? 21.547 -11.773 -2.533 1 49.06 161 SER B CA 1
ATOM 2951 C C . SER B 1 161 ? 22.156 -10.891 -3.619 1 49.06 161 SER B C 1
ATOM 2953 O O . SER B 1 161 ? 23.359 -10.672 -3.641 1 49.06 161 SER B O 1
ATOM 2955 N N . GLU B 1 162 ? 22.016 -11.211 -4.949 1 50.5 162 GLU B N 1
ATOM 2956 C CA . GLU B 1 162 ? 22.469 -10.109 -5.785 1 50.5 162 GLU B CA 1
ATOM 2957 C C . GLU B 1 162 ? 21.328 -9.164 -6.129 1 50.5 162 GLU B C 1
ATOM 2959 O O . GLU B 1 162 ? 20.172 -9.602 -6.273 1 50.5 162 GLU B O 1
ATOM 2964 N N . LYS B 1 163 ? 21.609 -7.988 -5.66 1 52.53 163 LYS B N 1
ATOM 2965 C CA . LYS B 1 163 ? 20.781 -6.934 -6.234 1 52.53 163 LYS B CA 1
ATOM 2966 C C . LYS B 1 163 ? 20.344 -7.285 -7.652 1 52.53 163 LYS B C 1
ATOM 2968 O O . LYS B 1 163 ? 19.281 -6.879 -8.102 1 52.53 163 LYS B O 1
ATOM 2973 N N . ASN B 1 164 ? 21.281 -8.109 -8.359 1 58.75 164 ASN B N 1
ATOM 2974 C CA . ASN B 1 164 ? 21.094 -8.242 -9.805 1 58.75 164 ASN B CA 1
ATOM 2975 C C . ASN B 1 164 ? 20.312 -9.5 -10.156 1 58.75 164 ASN B C 1
ATOM 2977 O O . ASN B 1 164 ? 20.391 -10.5 -9.445 1 58.75 164 ASN B O 1
ATOM 2981 N N . SER B 1 165 ? 19.344 -9.438 -10.977 1 80.31 165 SER B N 1
ATOM 2982 C CA . SER B 1 165 ? 18.406 -10.383 -11.578 1 80.31 165 SER B CA 1
ATOM 2983 C C . SER B 1 165 ? 19.141 -11.508 -12.297 1 80.31 165 SER B C 1
ATOM 2985 O O . SER B 1 165 ? 18.516 -12.32 -12.984 1 80.31 165 SER B O 1
ATOM 2987 N N . VAL B 1 166 ? 20.703 -11.578 -12.109 1 85.38 166 VAL B N 1
ATOM 2988 C CA . VAL B 1 166 ? 21.375 -12.578 -12.922 1 85.38 166 VAL B CA 1
ATOM 2989 C C . VAL B 1 166 ? 22.312 -13.414 -12.055 1 85.38 166 VAL B C 1
ATOM 2991 O O . VAL B 1 166 ? 23 -12.875 -11.188 1 85.38 166 VAL B O 1
ATOM 2994 N N . ILE B 1 167 ? 22.422 -14.828 -12.289 1 82.81 167 ILE B N 1
ATOM 2995 C CA . ILE B 1 167 ? 23.406 -15.688 -11.648 1 82.81 167 ILE B CA 1
ATOM 2996 C C . ILE B 1 167 ? 24.031 -16.625 -12.68 1 82.81 167 ILE B C 1
ATOM 2998 O O . ILE B 1 167 ? 23.422 -16.922 -13.711 1 82.81 167 ILE B O 1
ATOM 3002 N N . GLN B 1 168 ? 25.25 -16.969 -12.383 1 82.44 168 GLN B N 1
ATOM 3003 C CA . GLN B 1 168 ? 25.969 -17.922 -13.227 1 82.44 168 GLN B CA 1
ATOM 3004 C C . GLN B 1 168 ? 26.297 -19.203 -12.461 1 82.44 168 GLN B C 1
ATOM 3006 O O . GLN B 1 168 ? 26.797 -19.141 -11.336 1 82.44 168 GLN B O 1
ATOM 3011 N N . LEU B 1 169 ? 26 -20.281 -13.133 1 80 169 LEU B N 1
ATOM 3012 C CA . LEU B 1 169 ? 26.312 -21.594 -12.555 1 80 169 LEU B CA 1
ATOM 3013 C C . LEU B 1 169 ? 27.203 -22.406 -13.492 1 80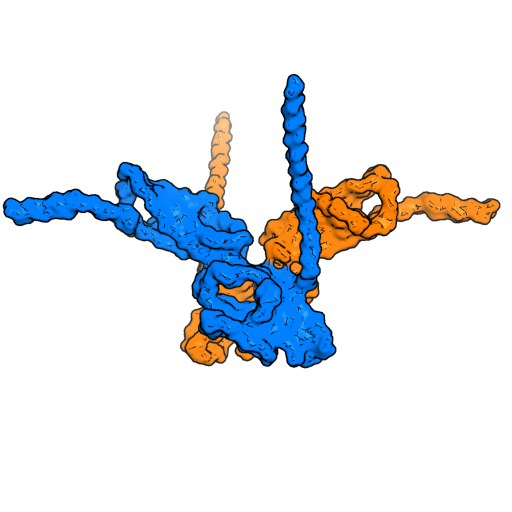 169 LEU B C 1
ATOM 3015 O O . LEU B 1 169 ? 27.188 -22.188 -14.711 1 80 169 LEU B O 1
ATOM 3019 N N . GLN B 1 170 ? 28.016 -23.312 -12.852 1 76.75 170 GLN B N 1
ATOM 3020 C CA . GLN B 1 170 ? 28.797 -24.234 -13.672 1 76.75 170 GLN B CA 1
ATOM 3021 C C . GLN B 1 170 ? 27.922 -25.391 -14.164 1 76.75 170 GLN B C 1
ATOM 3023 O O . GLN B 1 170 ? 27.062 -25.891 -13.43 1 76.75 170 GLN B O 1
ATOM 3028 N N . ARG B 1 171 ? 28.078 -25.656 -15.484 1 71.19 171 ARG B N 1
ATOM 3029 C CA . ARG B 1 171 ? 27.297 -26.703 -16.109 1 71.19 171 ARG B CA 1
ATOM 3030 C C . ARG B 1 171 ? 27.609 -28.062 -15.508 1 71.19 171 ARG B C 1
ATOM 3032 O O . ARG B 1 171 ? 26.75 -28.953 -15.445 1 71.19 171 ARG B O 1
ATOM 3039 N N . ASN B 1 172 ? 28.516 -28.25 -14.633 1 63 172 ASN B N 1
ATOM 3040 C CA . ASN B 1 172 ? 28.656 -29.562 -14.016 1 63 172 ASN B CA 1
ATOM 3041 C C . ASN B 1 172 ? 27.641 -29.781 -12.891 1 63 172 ASN B C 1
ATOM 3043 O O . ASN B 1 172 ? 27.641 -30.828 -12.242 1 63 172 ASN B O 1
ATOM 3047 N N . SER B 1 173 ? 27.156 -28.656 -12.57 1 55.53 173 SER B N 1
ATOM 3048 C CA . SER B 1 173 ? 26.406 -28.672 -11.312 1 55.53 173 SER B CA 1
ATOM 3049 C C . SER B 1 173 ? 25.25 -29.672 -11.359 1 55.53 173 SER B C 1
ATOM 3051 O O . SER B 1 173 ? 24.766 -30.016 -12.445 1 55.53 173 SER B O 1
ATOM 3053 N N . ASN B 1 174 ? 25.078 -30.359 -10.227 1 54.44 174 ASN B N 1
ATOM 3054 C CA . ASN B 1 174 ? 24.016 -31.328 -9.984 1 54.44 174 ASN B CA 1
ATOM 3055 C C . ASN B 1 174 ? 22.719 -30.906 -10.688 1 54.44 174 ASN B C 1
ATOM 3057 O O . ASN B 1 174 ? 22.062 -29.969 -10.258 1 54.44 174 ASN B O 1
ATOM 3061 N N . HIS B 1 175 ? 22.531 -31.344 -11.953 1 58.53 175 HIS B N 1
ATOM 3062 C CA . HIS B 1 175 ? 21.531 -31.109 -12.984 1 58.53 175 HIS B CA 1
ATOM 3063 C C . HIS B 1 175 ? 20.125 -31.062 -12.391 1 58.53 175 HIS B C 1
ATOM 3065 O O . HIS B 1 175 ? 19.203 -30.484 -12.984 1 58.53 175 HIS B O 1
ATOM 3071 N N . PHE B 1 176 ? 20 -31.578 -11.25 1 63.19 176 PHE B N 1
ATOM 3072 C CA . PHE B 1 176 ? 18.594 -31.688 -10.844 1 63.19 176 PHE B CA 1
ATOM 3073 C C . PHE B 1 176 ? 18.266 -30.672 -9.758 1 63.19 176 PHE B C 1
ATOM 3075 O O . PHE B 1 176 ? 17.234 -30.781 -9.094 1 63.19 176 PHE B O 1
ATOM 3082 N N . GLN B 1 177 ? 19.094 -29.594 -9.875 1 78.44 177 GLN B N 1
ATOM 3083 C CA . GLN B 1 177 ? 18.859 -28.672 -8.773 1 78.44 177 GLN B CA 1
ATOM 3084 C C . GLN B 1 177 ? 17.734 -27.688 -9.117 1 78.44 177 GLN B C 1
ATOM 3086 O O . GLN B 1 177 ? 17.672 -27.172 -10.234 1 78.44 177 GLN B O 1
ATOM 3091 N N . LYS B 1 178 ? 16.766 -27.641 -8.281 1 85.31 178 LYS B N 1
ATOM 3092 C CA . LYS B 1 178 ? 15.734 -26.609 -8.352 1 85.31 178 LYS B CA 1
ATOM 3093 C C . LYS B 1 178 ? 16.266 -25.266 -7.871 1 85.31 178 LYS B C 1
ATOM 3095 O O . LYS B 1 178 ? 16.812 -25.156 -6.766 1 85.31 178 LYS B O 1
ATOM 3100 N N . ILE B 1 179 ? 16.203 -24.312 -8.82 1 85.38 179 ILE B N 1
ATOM 3101 C CA . ILE B 1 179 ? 16.672 -22.969 -8.484 1 85.38 179 ILE B CA 1
ATOM 3102 C C . ILE B 1 179 ? 15.477 -22.016 -8.398 1 85.38 179 ILE B C 1
ATOM 3104 O O . ILE B 1 179 ? 14.656 -21.953 -9.312 1 85.38 179 ILE B O 1
ATOM 3108 N N . THR B 1 180 ? 15.445 -21.297 -7.238 1 88.81 180 THR B N 1
ATOM 3109 C CA . THR B 1 180 ? 14.32 -20.391 -7.031 1 88.81 180 THR B CA 1
ATOM 3110 C C . THR B 1 180 ? 14.797 -18.953 -7.016 1 88.81 180 THR B C 1
ATOM 3112 O O . THR B 1 180 ? 15.812 -18.625 -6.395 1 88.81 180 THR B O 1
ATOM 3115 N N . CYS B 1 181 ? 14.117 -18.109 -7.82 1 90.56 181 CYS B N 1
ATOM 3116 C CA . CYS B 1 181 ? 14.344 -16.656 -7.789 1 90.56 181 CYS B CA 1
ATOM 3117 C C . CYS B 1 181 ? 13.242 -15.953 -7.02 1 90.56 181 CYS B C 1
ATOM 3119 O O . CYS B 1 181 ? 12.055 -16.234 -7.223 1 90.56 181 CYS B O 1
ATOM 3121 N N . TYR B 1 182 ? 13.711 -15.102 -6.121 1 88.75 182 TYR B N 1
ATOM 3122 C CA . TYR B 1 182 ? 12.773 -14.281 -5.363 1 88.75 182 TYR B CA 1
ATOM 3123 C C . TYR B 1 182 ? 12.852 -12.82 -5.797 1 88.75 182 TYR B C 1
ATOM 3125 O O . TYR B 1 182 ? 13.938 -12.297 -6.047 1 88.75 182 TYR B O 1
ATOM 3133 N N . VAL B 1 183 ? 11.672 -12.242 -5.906 1 91.06 183 VAL B N 1
ATOM 3134 C CA . VAL B 1 183 ? 11.602 -10.805 -6.129 1 91.06 183 VAL B CA 1
ATOM 3135 C C . VAL B 1 183 ? 10.812 -10.148 -5 1 91.06 183 VAL B C 1
ATOM 3137 O O . VAL B 1 183 ? 9.805 -10.688 -4.543 1 91.06 183 VAL B O 1
ATOM 3140 N N . VAL B 1 184 ? 11.336 -9.039 -4.52 1 89.75 184 VAL B N 1
ATOM 3141 C CA . VAL B 1 184 ? 10.711 -8.359 -3.395 1 89.75 184 VAL B CA 1
ATOM 3142 C C . VAL B 1 184 ? 10.445 -6.898 -3.764 1 89.75 184 VAL B C 1
ATOM 3144 O O . VAL B 1 184 ? 11.25 -6.266 -4.445 1 89.75 184 VAL B O 1
ATOM 3147 N N . ALA B 1 185 ? 9.18 -6.41 -3.357 1 89.25 185 ALA B N 1
ATOM 3148 C CA . ALA B 1 185 ? 8.812 -5 -3.428 1 89.25 185 ALA B CA 1
ATOM 3149 C C . ALA B 1 185 ? 8.031 -4.574 -2.189 1 89.25 185 ALA B C 1
ATOM 3151 O O . ALA B 1 185 ? 6.996 -5.168 -1.869 1 89.25 185 ALA B O 1
ATOM 3152 N N . SER B 1 186 ? 8.359 -3.48 -1.475 1 83.62 186 SER B N 1
ATOM 3153 C CA . SER B 1 186 ? 7.625 -2.904 -0.353 1 83.62 186 SER B CA 1
ATOM 3154 C C . SER B 1 186 ? 7.184 -3.982 0.63 1 83.62 186 SER B C 1
ATOM 3156 O O . SER B 1 186 ? 6.012 -4.043 1.009 1 83.62 186 SER B O 1
ATOM 3158 N N . ASN B 1 187 ? 7.824 -4.977 0.961 1 83.25 187 ASN B N 1
ATOM 3159 C CA . ASN B 1 187 ? 7.602 -6.051 1.923 1 83.25 187 ASN B CA 1
ATOM 3160 C C . ASN B 1 187 ? 6.762 -7.172 1.324 1 83.25 187 ASN B C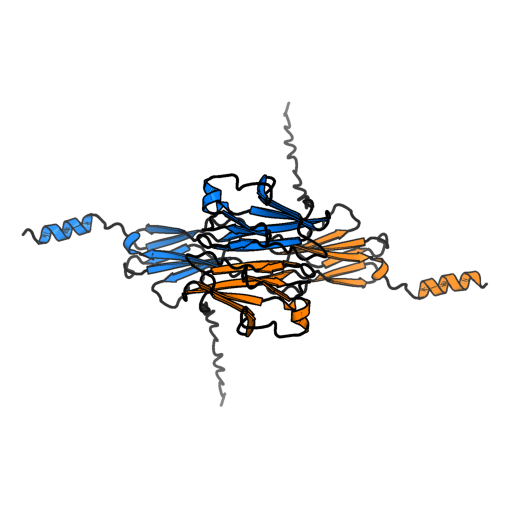 1
ATOM 3162 O O . ASN B 1 187 ? 6.398 -8.125 2.02 1 83.25 187 ASN B O 1
ATOM 3166 N N . SER B 1 188 ? 6.363 -7.004 0.074 1 90.06 188 SER B N 1
ATOM 3167 C CA . SER B 1 188 ? 5.738 -8.109 -0.646 1 90.06 188 SER B CA 1
ATOM 3168 C C . SER B 1 188 ? 6.777 -8.938 -1.393 1 90.06 188 SER B C 1
ATOM 3170 O O . SER B 1 188 ? 7.848 -8.43 -1.743 1 90.06 188 SER B O 1
ATOM 3172 N N . ASN B 1 189 ? 6.383 -10.188 -1.551 1 90.25 189 ASN B N 1
ATOM 3173 C CA . ASN B 1 189 ? 7.34 -11.039 -2.248 1 90.25 189 ASN B CA 1
ATOM 3174 C C . ASN B 1 189 ? 6.641 -12.016 -3.182 1 90.25 189 ASN B C 1
ATOM 3176 O O . ASN B 1 189 ? 5.465 -12.328 -2.994 1 90.25 189 ASN B O 1
ATOM 3180 N N . ALA B 1 190 ? 7.379 -12.383 -4.176 1 92.44 190 ALA B N 1
ATOM 3181 C CA . ALA B 1 190 ? 6.973 -13.406 -5.137 1 92.44 190 ALA B CA 1
ATOM 3182 C C . ALA B 1 190 ? 8.172 -14.227 -5.602 1 92.44 190 ALA B C 1
ATOM 3184 O O . ALA B 1 190 ? 9.32 -13.812 -5.434 1 92.44 190 ALA B O 1
ATOM 3185 N N . SER B 1 191 ? 7.848 -15.383 -6.047 1 91.44 191 SER B N 1
ATOM 3186 C CA . SER B 1 191 ? 8.961 -16.234 -6.465 1 91.44 191 SER B CA 1
ATOM 3187 C C . SER B 1 191 ? 8.555 -17.141 -7.629 1 91.44 191 SER B C 1
ATOM 3189 O O . SER B 1 191 ? 7.371 -17.266 -7.938 1 91.44 191 SER B O 1
ATOM 3191 N N . ASN B 1 192 ? 9.57 -17.578 -8.281 1 93.31 192 ASN B N 1
ATOM 3192 C CA . ASN B 1 192 ? 9.477 -18.594 -9.32 1 93.31 192 ASN B CA 1
ATOM 3193 C C . ASN B 1 192 ? 10.703 -19.5 -9.336 1 93.31 192 ASN B C 1
ATOM 3195 O O . ASN B 1 192 ? 11.734 -19.172 -8.742 1 93.31 192 ASN B O 1
ATOM 3199 N N . PHE B 1 193 ? 10.5 -20.656 -9.914 1 91.12 193 PHE B N 1
ATOM 3200 C CA . PHE B 1 193 ? 11.641 -21.562 -9.891 1 91.12 193 PHE B CA 1
ATOM 3201 C C . PHE B 1 193 ? 11.852 -22.203 -11.258 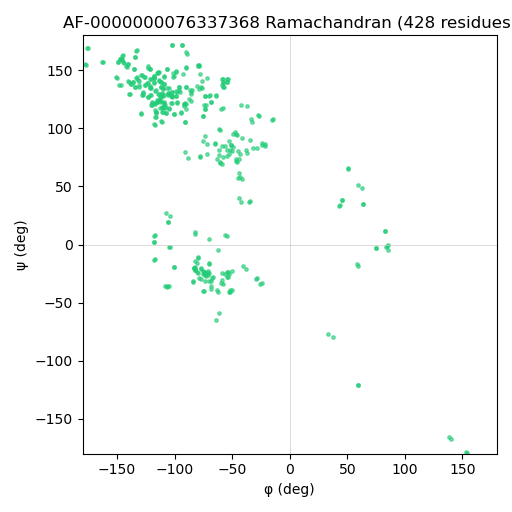1 91.12 193 PHE B C 1
ATOM 3203 O O . PHE B 1 193 ? 10.977 -22.141 -12.125 1 91.12 193 PHE B O 1
ATOM 3210 N N . ILE B 1 194 ? 13.102 -22.75 -11.453 1 89.12 194 ILE B N 1
ATOM 3211 C CA . ILE B 1 194 ? 13.477 -23.5 -12.641 1 89.12 194 ILE B CA 1
ATOM 3212 C C . ILE B 1 194 ? 14.305 -24.719 -12.25 1 89.12 194 ILE B C 1
ATOM 3214 O O . ILE B 1 194 ? 15.055 -24.672 -11.273 1 89.12 194 ILE B O 1
ATOM 3218 N N . ASN B 1 195 ? 13.938 -25.703 -12.922 1 86 195 ASN B N 1
ATOM 3219 C CA . ASN B 1 195 ? 14.852 -26.828 -12.828 1 86 195 ASN B CA 1
ATOM 3220 C C . ASN B 1 195 ? 15.984 -26.734 -13.836 1 86 195 ASN B C 1
ATOM 3222 O O . ASN B 1 195 ? 15.742 -26.516 -15.031 1 86 195 ASN B O 1
ATOM 3226 N N . LEU B 1 196 ? 17.172 -26.875 -13.445 1 83.06 196 LEU B N 1
ATOM 3227 C CA . LEU B 1 196 ? 18.312 -26.703 -14.336 1 83.06 196 LEU B CA 1
ATOM 3228 C C . LEU B 1 196 ? 18.25 -27.672 -15.516 1 83.06 196 LEU B C 1
ATOM 3230 O O . LEU B 1 196 ? 18.75 -27.375 -16.594 1 83.06 196 LEU B O 1
ATOM 3234 N N . SER B 1 197 ? 17.656 -28.828 -15.242 1 81.62 197 SER B N 1
ATOM 3235 C CA . SER B 1 197 ? 17.484 -29.812 -16.312 1 81.62 197 SER B CA 1
ATOM 3236 C C . SER B 1 197 ? 16.672 -29.234 -17.469 1 81.62 197 SER B C 1
ATOM 3238 O O . SER B 1 197 ? 16.828 -29.672 -18.609 1 81.62 197 SER B O 1
ATOM 3240 N N . ASP B 1 198 ? 15.852 -28.234 -17.156 1 84.06 198 ASP B N 1
ATOM 3241 C CA . ASP B 1 198 ? 15.008 -27.641 -18.188 1 84.06 198 ASP B CA 1
ATOM 3242 C C . ASP B 1 198 ? 15.828 -26.75 -19.109 1 84.06 198 ASP B C 1
ATOM 3244 O O . ASP B 1 198 ? 15.383 -26.422 -20.219 1 84.06 198 ASP B O 1
ATOM 3248 N N . CYS B 1 199 ? 16.891 -26.328 -18.594 1 81.88 199 CYS B N 1
ATOM 3249 C CA . CYS B 1 199 ? 17.766 -25.438 -19.375 1 81.88 199 CYS B CA 1
ATOM 3250 C C . CYS B 1 199 ? 18.672 -26.25 -20.281 1 81.88 199 CYS B C 1
ATOM 3252 O O . CYS B 1 199 ? 19.109 -25.766 -21.328 1 81.88 199 CYS B O 1
ATOM 3254 N N . ILE B 1 200 ? 19.047 -27.391 -19.875 1 75.44 200 ILE B N 1
ATOM 3255 C CA . ILE B 1 200 ? 20.031 -28.188 -20.594 1 75.44 200 ILE B CA 1
ATOM 3256 C C . ILE B 1 200 ? 19.344 -29.062 -21.641 1 75.44 200 ILE B C 1
ATOM 3258 O O . ILE B 1 200 ? 18.469 -29.859 -21.312 1 75.44 200 ILE B O 1
ATOM 3262 N N . ILE B 1 201 ? 18.859 -28.453 -22.828 1 60.62 201 ILE B N 1
ATOM 3263 C CA . ILE B 1 201 ? 18.375 -29.312 -23.891 1 60.62 201 ILE B CA 1
ATOM 3264 C C . ILE B 1 201 ? 19.234 -30.578 -23.969 1 60.62 201 ILE B C 1
ATOM 3266 O O . ILE B 1 201 ? 20.453 -30.5 -24.047 1 60.62 201 ILE B O 1
ATOM 3270 N N . PRO B 1 202 ? 18.594 -31.688 -23.766 1 53.56 202 PRO B N 1
ATOM 3271 C CA . PRO B 1 202 ? 19.406 -32.875 -24.016 1 53.56 202 PRO B CA 1
ATOM 3272 C C . PRO B 1 202 ? 20.188 -32.781 -25.328 1 53.56 202 PRO B C 1
ATOM 3274 O O . PRO B 1 202 ? 19.656 -32.312 -26.328 1 53.56 202 PRO B O 1
ATOM 3277 N N . VAL B 1 203 ? 21.312 -32.375 -25.344 1 45.78 203 VAL B N 1
ATOM 3278 C CA . VAL B 1 203 ? 22.047 -32.594 -26.578 1 45.78 203 VAL B CA 1
ATOM 3279 C C . VAL B 1 203 ? 21.594 -33.906 -27.219 1 45.78 203 VAL B C 1
ATOM 3281 O O . VAL B 1 203 ? 21.453 -34.938 -26.531 1 45.78 203 VAL B O 1
ATOM 3284 N N . GLU B 1 204 ? 20.812 -33.875 -28.297 1 46.06 204 GLU B N 1
ATOM 3285 C CA . GLU B 1 204 ? 20.547 -35 -29.188 1 46.06 204 GLU B CA 1
ATOM 3286 C C . GLU B 1 204 ? 21.672 -36.031 -29.125 1 46.06 204 GLU B C 1
ATOM 3288 O O . GLU B 1 204 ? 21.438 -37.219 -29.375 1 46.06 204 GLU B O 1
ATOM 3293 N N . ASP B 1 205 ? 22.859 -35.531 -28.922 1 42.34 205 ASP B N 1
ATOM 3294 C CA . ASP B 1 205 ? 23.906 -36.531 -29.156 1 42.34 205 ASP B CA 1
ATOM 3295 C C . ASP B 1 205 ? 23.891 -37.594 -28.062 1 42.34 205 ASP B C 1
ATOM 3297 O O . ASP B 1 205 ? 24.469 -38.688 -28.234 1 42.34 205 ASP B O 1
ATOM 3301 N N . ASP B 1 206 ? 23.406 -37.344 -26.891 1 42.53 206 ASP B N 1
ATOM 3302 C CA . ASP B 1 206 ? 23.531 -38.438 -25.938 1 42.53 206 ASP B CA 1
ATOM 3303 C C . ASP B 1 206 ? 22.391 -39.438 -26.109 1 42.53 206 ASP B C 1
ATOM 3305 O O . ASP B 1 206 ? 22.391 -40.5 -25.469 1 42.53 206 ASP B O 1
ATOM 3309 N N . ILE B 1 207 ? 21.266 -39.094 -26.719 1 43.19 207 ILE B N 1
ATOM 3310 C CA . ILE B 1 207 ? 20.312 -40.156 -27.094 1 43.19 207 ILE B CA 1
ATOM 3311 C C . ILE B 1 207 ? 20.906 -41.031 -28.203 1 43.19 207 ILE B C 1
ATOM 3313 O O . ILE B 1 207 ? 20.688 -42.219 -28.234 1 43.19 207 ILE B O 1
ATOM 3317 N N . GLN B 1 208 ? 21.609 -40.406 -29.125 1 38.94 208 GLN B N 1
ATOM 3318 C CA . GLN B 1 208 ? 22.156 -41.219 -30.203 1 38.94 208 GLN B CA 1
ATOM 3319 C C . GLN B 1 208 ? 23.25 -42.156 -29.688 1 38.94 208 GLN B C 1
ATOM 3321 O O . GLN B 1 208 ? 23.484 -43.219 -30.25 1 38.94 208 GLN B O 1
ATOM 3326 N N . HIS B 1 209 ? 23.969 -41.719 -28.672 1 40.34 209 HIS B N 1
ATOM 3327 C CA . HIS B 1 209 ? 25.047 -42.625 -28.328 1 40.34 209 HIS B CA 1
ATOM 3328 C C . HIS B 1 209 ? 24.516 -43.812 -27.547 1 40.34 209 HIS B C 1
ATOM 3330 O O . HIS B 1 209 ? 25.031 -44.938 -27.656 1 40.34 209 HIS B O 1
ATOM 3336 N N . ASN B 1 210 ? 23.453 -43.625 -26.797 1 39.41 210 ASN B N 1
ATOM 3337 C CA . ASN B 1 210 ? 23.047 -44.812 -26.062 1 39.41 210 ASN B CA 1
ATOM 3338 C C . ASN B 1 210 ? 22.188 -45.75 -26.922 1 39.41 210 ASN B C 1
ATOM 3340 O O . ASN B 1 210 ? 21.844 -46.844 -26.5 1 39.41 210 ASN B O 1
ATOM 3344 N N . ILE B 1 211 ? 21.625 -45.125 -27.984 1 41 211 ILE B N 1
ATOM 3345 C CA . ILE B 1 211 ? 20.828 -46.062 -28.766 1 41 211 ILE B CA 1
ATOM 3346 C C . ILE B 1 211 ? 21.766 -47 -29.547 1 41 211 ILE B C 1
ATOM 3348 O O . ILE B 1 211 ? 21.391 -48.125 -29.875 1 41 211 ILE B O 1
ATOM 3352 N N . PHE B 1 212 ? 22.969 -46.438 -29.922 1 40 212 PHE B N 1
ATOM 3353 C CA . PHE B 1 212 ? 23.734 -47.312 -30.812 1 40 212 PHE B CA 1
ATOM 3354 C C . PHE B 1 212 ? 24.406 -48.438 -30.016 1 40 212 PHE B C 1
ATOM 3356 O O . PHE B 1 212 ? 25 -49.344 -30.609 1 40 212 PHE B O 1
ATOM 3363 N N . LYS B 1 213 ? 24.578 -48.281 -28.719 1 43 213 LYS B N 1
ATOM 3364 C CA . LYS B 1 213 ? 25.328 -49.375 -28.094 1 43 213 LYS B CA 1
ATOM 3365 C C . LYS B 1 213 ? 24.484 -50.656 -28.016 1 43 213 LYS B C 1
ATOM 3367 O O . LYS B 1 213 ? 25 -51.719 -27.672 1 43 213 LYS B O 1
ATOM 3372 N N . PHE B 1 214 ? 23.141 -50.438 -28.016 1 40.34 214 PHE B N 1
ATOM 3373 C CA . PHE B 1 214 ? 22.5 -51.75 -27.781 1 40.34 214 PHE B CA 1
ATOM 3374 C C . PHE B 1 214 ? 22.406 -52.531 -29.062 1 40.34 214 PHE B C 1
ATOM 3376 O O . PHE B 1 214 ? 21.984 -53.688 -29.062 1 40.34 214 PHE B O 1
ATOM 3383 N N . ALA B 1 215 ? 22.469 -51.75 -30.188 1 36.28 215 ALA B N 1
ATOM 3384 C CA . ALA B 1 215 ? 22.156 -52.562 -31.344 1 36.28 215 ALA B CA 1
ATOM 3385 C C . ALA B 1 215 ? 23.375 -53.375 -31.781 1 36.28 215 ALA B C 1
ATOM 3387 O O . ALA B 1 215 ? 23.234 -54.375 -32.5 1 36.28 215 ALA B O 1
ATOM 3388 N N . PHE B 1 216 ? 24.609 -52.969 -31.469 1 29.34 216 PHE B N 1
ATOM 3389 C CA . PHE B 1 216 ? 25.562 -53.938 -31.984 1 29.34 216 PHE B CA 1
ATOM 3390 C C . PHE B 1 216 ? 25.828 -55.031 -30.938 1 29.34 216 PHE B C 1
ATOM 3392 O O . PHE B 1 216 ? 25.844 -54.75 -29.75 1 29.34 216 PHE B O 1
#

Nearest PDB structures (foldseek):
  6dld-assembly2_C  TM=5.879E-01  e=4.956E-09  Homo sapiens
  6u6t-assembly1_A  TM=6.207E-01  e=6.104E-08  Homo sapiens
  7tzh-assembly2_B  TM=5.657E-01  e=1.008E-08  Homo sapiens
  7tzg-assembly1_C  TM=5.712E-01  e=1.175E-07  Homo sapiens
  7tzg-assembly1_D  TM=5.513E-01  e=1.818E-07  Homo sapiens

Secondary structure (DSSP, 8-state):
---------------------S--SEEEEEEEETT--EEE-----SSS-EEEEEEEETTEEEEETTB----HHHHHHEEEETTTTEEEE-S--GGG-EEEEEEEEETTEEEEEEEEEEEEPPPEEEEEEETTEEEEEEE----S---EEEEEETT-S-EEE-SSSEEEEETTS-TT-EEEEEEEETTEEEEEEEEHHHHS---THHHHHHHHTTT-/---------------------S--SEEEEEEEETT--EEE-----SSS-EEEEEEEETTEEEEETTB---SHHHHHHEEEETTTTEEEE-S--GGG-EEEEEEEEETTEEEEEEEEEEEEPPPEEEEEEETTEEEEEEE----S---EEEEEETT-S-EEE-SSSEEEEETTS-TT-EEEEEEEETTEEEEEEEEHHHHS---THHHHHHHHHHH-